Protein 7C4X (pdb70)

B-factor: mean 64.9, std 20.79, range [29.31, 142.64]

Foldseek 3Di:
DDDALCPPPFDPVLLVVLLVVQLPADDPCSQPLNVVCVVCPPVHHPRPQPQWDWDWDQDPQKTKIKIAGDPSSCVVSPDDGWIKIKIFRLVDDLPPVVLLVVVLVVLLVVVCVRCVVLVFALQFAEEEEFEFACVPQLFNLRVLLQVVLVVVCVVDPNDPTSYHYDYCHCVVVVPDAPQVVVQVVCVVSVGQEYEYEGEWADLDQSQALGMKMKIQAADDQLTHPLRGHHGDACVSHVHGYIYIYGYFKYQQLSNVLVVVLVVQCVVQVCVVPNDGPCVVCCVPNHSCSVHDSSSSSSVCCVPPDVCSRVDIGGDPVSNSSSNSSSVSVSSSVRVSCVPPRND/DPLDWPAPCAFPLNVVQVVCPVVVHRDRPQPKDWDWDDDVQKTWIWIAADVSNCVVGVHDGWIKIKIFRLVDDLPCPVLLVVVLVVLLVVVCVSCVVPPFAQPFAEEEEFEAACPPQLFNLRVVLQVVLVVVCVVDPDVCPSYHYDYCHPCVVVVDAPLVVVLVVCVVNVGQEYEYEGEWARQDQSQALGMKMKIQQADDALTHPLRGHDGDHCVSRVHGHIYIYGHFKYQQLSVVLVVLLVVQQVVQVVVPVGDCVVCCVPSHDCSPPDSRVSSVVCCVPPDPCSRVDIGGDPCSNSSSNSSSNSVSSSVVVSCCPPHHD

Nearest PDB structures (foldseek):
  7c4x-assembly1_A-2  TM=1.003E+00  e=5.968E-69  Paenisporosarcina sp.
  7c4x-assembly1_B-2  TM=9.790E-01  e=2.167E-57  Paenisporosarcina sp.
  1c8b-assembly1_A  TM=7.857E-01  e=1.512E-19  Priestia megaterium
  4m6h-assembly1_A  TM=4.642E-01  e=1.648E-01  Mycobacterium tuberculosis H37Rv
  7c4x-assembly1_B-2  TM=1.003E+00  e=2.771E-68  Paenisporosarcina sp.

Organism: NCBI:txid1932001

InterPro domains:
  IPR005080 Peptidase A25, germination protease [MF_00626] (1-350)
  IPR005080 Peptidase A25, germination protease [PF03418] (15-343)
  IPR005080 Peptidase A25, germination protease [PIRSF019549] (7-344)
  IPR005080 Peptidase A25, germination protease [TIGR01441] (9-341)
  IPR023430 Peptidase HybD-like domain superfamily [G3DSA:3.40.50.1450] (2-347)
  IPR023430 Peptidase HybD-like domain superfamily [SSF53163] (6-344)

Solvent-accessible surface area: 28033 Å² total; per-residue (Å²): 226,126,162,50,120,0,32,88,62,3,62,90,44,14,2,75,120,4,68,75,55,8,64,108,18,14,2,0,14,22,9,103,38,1,81,95,3,90,93,19,83,123,204,103,50,128,33,130,9,96,1,6,148,13,135,87,101,142,79,43,55,0,76,20,12,37,0,39,2,66,125,68,0,14,130,62,1,30,14,54,129,7,17,2,4,8,0,22,0,70,94,2,70,30,159,22,73,105,0,16,100,34,0,14,103,20,0,21,53,4,0,35,98,16,1,89,91,53,135,27,73,85,142,6,56,0,3,0,1,0,0,4,39,121,83,7,10,1,12,7,0,0,3,23,0,12,54,77,3,75,92,26,9,151,105,19,119,6,94,131,19,66,0,22,41,105,24,19,25,76,5,54,159,85,64,58,91,17,11,78,43,0,93,35,44,7,95,185,33,159,9,68,0,0,0,0,2,0,0,11,12,4,32,52,6,59,48,0,0,28,0,0,12,0,3,53,4,2,5,26,53,17,8,0,9,45,53,79,36,48,59,1,0,107,115,30,31,52,20,42,2,2,8,0,2,0,0,0,0,0,4,0,6,4,3,0,0,27,1,1,12,23,0,1,69,39,47,10,58,115,84,81,191,151,114,42,66,43,132,47,5,81,95,80,12,1,74,1,3,27,11,40,21,9,3,2,8,0,4,2,86,91,12,12,52,120,43,8,54,96,0,2,0,0,4,44,101,0,26,34,10,5,74,58,0,0,61,10,0,11,40,0,0,11,50,0,0,39,81,60,10,43,92,168,90,10,12,25,17,1,2,26,22,24,151,56,4,66,106,7,110,75,48,66,128,157,139,73,132,136,53,105,22,22,4,166,6,140,73,92,143,92,48,64,1,64,19,19,45,0,59,5,68,108,71,0,14,123,67,27,64,27,42,123,10,22,0,3,4,0,21,0,70,101,3,66,36,155,23,82,113,0,14,89,44,0,10,99,26,0,21,51,6,0,42,73,16,2,102,92,57,149,23,78,103,150,10,46,0,2,0,0,0,1,1,33,122,84,7,8,1,10,7,0,0,2,22,0,12,58,75,0,80,83,24,13,129,87,26,135,87,159,10,48,61,6,45,59,106,24,17,24,74,4,48,161,86,64,61,105,26,12,91,44,0,86,37,42,6,98,170,44,151,10,64,0,0,0,1,1,0,0,13,0,0,49,55,8,71,43,0,0,24,0,0,10,0,5,55,5,3,7,33,77,21,7,1,6,39,57,79,38,47,52,0,0,106,134,36,22,54,17,25,1,2,6,0,2,0,0,0,0,0,15,0,3,3,2,0,0,23,0,1,39,33,0,3,97,40,10,4,70,133,95,100,149,67,68,36,115,35,0,73,76,38,0,0,76,3,6,64,89,48,18,75,91,2,12,39,24,1,74,141,16,12,38,116,39,9,71,97,0,1,0,0,4,36,106,0,28,39,12,5,69,58,0,0,65,9,0,16,40,0,0,10,46,0,0,53,102,58,7,36,110

Secondary structure (DSSP, 8-state):
--SSTTTTTS-HHHHHHHHHHHHT-S-GGGSHHHHHHHHH-SS----S-TTEEEEEEEETTEEEEEEEE-HHHHHHHTS-SEEEEEEE-TT--TT-HHHHHHHHHHHHHHHHHTTGGG---TT--EEEEE-S-TTSGGGGHHHHHHHHHHHHHHTSS--SSSEEEE----GGGGT--HHHHHHHHHHHH--SEEEEEEEEEESSGGGTTSEEEEETT-B-TT-TTTT-PPPBSHHHHSS-EEEEEEEEEEEHHHHHHHHHHHHHHHHHHTTT-----HHHHHHHH-GGGSS-HHHHHHHHHHHS-GGGGGEEEEETTHHHHHHHHHHHHHHHHHHHHIIIII-/--S--S-GGGSHHHHHHHHHHHTT----SSSEEEEEEEETTEEEEEEEE-HHHHHHHT--SEEEEEEE-TT--TT-HHHHHHHHHHHHHHHHHHHHSS---TT--EEEEE-S-TTSGGGGHHHHHHHHHHHHHHHSSS--TTEEEE----GGGGT--HHHHHHHHHHHH--SEEEEEEEEEESSGGGTTSEEEEETT-B-TT-TTTT-PPPBSHHHHSS-EEEEEEEEEEEHHHHHHHHHHHHHHHHHHHH----HHHHHHHH-GGGGS-HHHHHHHHHHHS-GGGGGEEEEETTHHHHHHHHHHHHHHHHHHHHHHHT--

Sequence (664 aa):
HHHHHSSGLVPRGSHMMSKIKFMRSDLIDEAKEVVQHRTEKEKDTLHETPGIKMKEDRNGRVHITHIDVDESGAESIGKKKGTYITLTVPTLTVEDAQGFQELNQQLISSLKDIHQALMLTDQSKILVIGLGNRTITPDAIGPVAIDRFHEAIFSSPIEFGQVVYYAPGVTGQTGLETGEFVRAISERVKPDLIIVIDALAARNQDRLCKSLQITNTGIHPGSGVGNSRNEISFESLGVPVTAIGVPMVVDAPVLVVEAIETVFKVISSQIGEEPINVDAIKPIFGEWTAWSSEELHALLDEVLPPRHQQLFVTPKESDAWVIMHADLIQTGILNWLQDDVFGKFMRSDLIDEAKEVVQHRTEKEKDTLHETPGIKMKEDRNGRVHITHIDVDESGAESIGKKKGTYITLTVPTLTVEDAQGFQELNQQLISSLKDIHQALMLTDQSKILVIGLGNRTITPDAIGPVAIDRFHEAIFSSPIEFGQVVYYAPGVTGQTGLETGEFVRAISERVKPDLIIVIDALAARNQDRLCKSLQITNTGIHPGSGVGNSRNEISFESLGVPVTAIGVPMVVDAPVLVVEAIETVFKVISSQIGPINVDAIKPIFGEWTAWSSEELHALLDEVLPPRHQQLFVTPKESDAWVIMHADLIQTGILNWLQDDVFG

Radius of gyration: 27.11 Å; Cα contacts (8 Å, |Δi|>4): 1323; chains: 2; bounding box: 77×68×67 Å

Structure (mmCIF, N/CA/C/O backbone):
data_7C4X
#
_entry.id   7C4X
#
_cell.length_a   156.617
_cell.length_b   156.617
_cell.length_c   95.497
_cell.angle_alph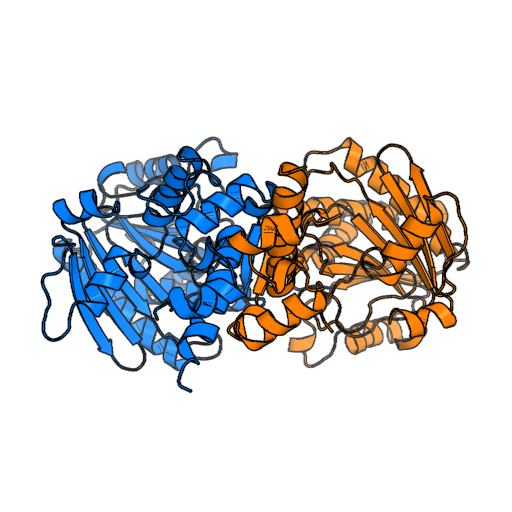a   90.000
_cell.angle_beta   90.000
_cell.angle_gamma   120.000
#
_symmetry.space_group_name_H-M   'P 32 2 1'
#
loop_
_entity.id
_entity.type
_entity.pdbx_description
1 polymer 'germination protease'
2 water water
#
loop_
_atom_site.group_PDB
_atom_site.id
_atom_site.type_symbol
_atom_site.label_atom_id
_atom_site.label_alt_id
_atom_site.label_comp_id
_atom_site.label_asym_id
_atom_site.label_entity_id
_atom_site.label_seq_id
_atom_site.pdbx_PDB_ins_code
_atom_site.Cartn_x
_atom_site.Cartn_y
_atom_site.Cartn_z
_atom_site.occupancy
_atom_site.B_iso_or_equiv
_atom_site.auth_seq_id
_atom_site.auth_comp_id
_atom_site.auth_asym_id
_atom_site.auth_atom_id
_atom_site.pdbx_PDB_model_num
ATOM 1 N N . HIS A 1 2 ? -12.81400 96.45500 -1.18800 1.000 76.11000 -15 HIS A N 1
ATOM 2 C CA . HIS A 1 2 ? -12.35000 97.67300 -1.86900 1.000 75.07000 -15 HIS A CA 1
ATOM 3 C C . HIS A 1 2 ? -11.11900 97.37100 -2.74200 1.000 70.10000 -15 HIS A C 1
ATOM 4 O O . HIS A 1 2 ? -11.25000 96.93300 -3.89500 1.000 69.81000 -15 HIS A O 1
ATOM 11 N N . HIS A 1 3 ? -9.92700 97.61500 -2.19100 1.000 60.94000 -14 HIS A N 1
ATOM 12 C CA . HIS A 1 3 ? -8.69800 97.11200 -2.78000 1.000 51.53000 -14 HIS A CA 1
ATOM 13 C C . HIS A 1 3 ? -8.68500 95.59000 -2.76700 1.000 56.08000 -14 HIS A C 1
ATOM 14 O O . HIS A 1 3 ? -9.44400 94.93400 -2.04600 1.000 59.24000 -14 HIS A O 1
ATOM 21 N N . HIS A 1 4 ? -7.80600 95.02600 -3.58900 1.000 48.31000 -13 HIS A N 1
ATOM 22 C CA . HIS A 1 4 ? -7.74700 93.58500 -3.75400 1.000 43.92000 -13 HIS A CA 1
ATOM 23 C C . HIS A 1 4 ? -6.70700 92.93000 -2.86500 1.000 44.15000 -13 HIS A C 1
ATOM 24 O O . HIS A 1 4 ? -6.83700 91.74500 -2.53700 1.000 43.32000 -13 HIS A O 1
ATOM 31 N N . HIS A 1 5 ? -5.67100 93.66800 -2.49300 1.000 44.18000 -12 HIS A N 1
ATOM 32 C CA . HIS A 1 5 ? -4.56200 93.13900 -1.72700 1.000 46.21000 -12 HIS A CA 1
ATOM 33 C C . HIS A 1 5 ? -4.40600 93.96700 -0.46400 1.000 43.42000 -12 HIS A C 1
ATOM 34 O O . HIS A 1 5 ? -4.45000 95.19800 -0.51900 1.000 44.92000 -12 HIS A O 1
ATOM 41 N N . HIS A 1 6 ? -4.21300 93.28900 0.67300 1.000 42.46000 -11 HIS A N 1
ATOM 42 C CA . HIS A 1 6 ? -4.22300 94.00100 1.95600 1.000 38.63000 -11 HIS A CA 1
ATOM 43 C C . HIS A 1 6 ? -3.02700 94.92900 2.10800 1.000 41.62000 -11 HIS A C 1
ATOM 44 O O . HIS A 1 6 ? -3.13300 95.96900 2.77000 1.000 45.02000 -11 HIS A O 1
ATOM 51 N N . SER A 1 7 ? -1.89200 94.58700 1.49500 1.000 41.93000 -10 SER A N 1
ATOM 52 C CA . SER A 1 7 ? -0.69500 95.40100 1.62400 1.000 37.88000 -10 SER A CA 1
ATOM 53 C C . SER A 1 7 ? -0.75400 96.66400 0.79500 1.000 44.66000 -10 SER A C 1
ATOM 54 O O . SER A 1 7 ? 0.14700 97.50700 0.95600 1.000 43.19000 -10 SER A O 1
ATOM 57 N N . SER A 1 8 ? -1.74200 96.79300 -0.11500 1.000 42.61000 -9 SER A N 1
ATOM 58 C CA . SER A 1 8 ? -1.80400 97.98800 -0.95700 1.000 43.87000 -9 SER A CA 1
ATOM 59 C C . SER A 1 8 ? -1.90200 99.23900 -0.09700 1.000 43.85000 -9 SER A C 1
ATOM 60 O O . SER A 1 8 ? -2.65700 99.28900 0.87500 1.000 50.22000 -9 SER A O 1
ATOM 63 N N . GLY A 1 9 ? -1.11600 100.24300 -0.46100 1.000 42.02000 -8 GLY A N 1
ATOM 64 C CA . GLY A 1 9 ? -0.94100 101.43900 0.31800 1.000 42.68000 -8 GLY A CA 1
ATOM 65 C C . GLY A 1 9 ? 0.33200 101.45000 1.13800 1.000 51.43000 -8 GLY A C 1
ATOM 66 O O . GLY A 1 9 ? 0.85400 102.53400 1.45400 1.000 50.62000 -8 GLY A O 1
ATOM 67 N N . LEU A 1 10 ? 0.86000 100.27200 1.47000 1.000 45.74000 -7 LEU A N 1
ATOM 68 C CA . LEU A 1 10 ? 2.07500 100.18100 2.26700 1.000 48.78000 -7 LEU A CA 1
ATOM 69 C C . LEU A 1 10 ? 3.21600 99.53300 1.49000 1.000 51.25000 -7 LEU A C 1
ATOM 70 O O . LEU A 1 10 ? 4.29000 100.13200 1.38900 1.000 53.74000 -7 LEU A O 1
ATOM 75 N N . VAL A 1 11 ? 3.01500 98.32900 0.97200 1.000 47.50000 -6 VAL A N 1
ATOM 76 C CA . VAL A 1 11 ? 4.00500 97.68000 0.10100 1.000 47.21000 -6 VAL A CA 1
ATOM 77 C C . VAL A 1 11 ? 3.79800 98.18400 -1.32700 1.000 42.41000 -6 VAL A C 1
ATOM 78 O O . VAL A 1 11 ? 2.65600 98.17900 -1.81300 1.000 40.17000 -6 VAL A O 1
ATOM 82 N N . PRO A 1 12 ? 4.85100 98.63800 -2.01800 1.000 43.84000 -5 PRO A N 1
ATOM 83 C CA . PRO A 1 12 ? 4.70700 98.98900 -3.44800 1.000 46.97000 -5 PRO A CA 1
ATOM 84 C C . PRO A 1 12 ? 4.14200 97.83400 -4.26400 1.000 42.07000 -5 PRO A C 1
ATOM 85 O O . PRO A 1 12 ? 4.52000 96.67000 -4.07400 1.000 41.51000 -5 PRO A O 1
ATOM 89 N N . ARG A 1 13 ? 3.20700 98.15700 -5.16400 1.000 39.67000 -4 ARG A N 1
ATOM 90 C CA . ARG A 1 13 ? 2.65700 97.12700 -6.05100 1.000 40.02000 -4 ARG A CA 1
ATOM 91 C C . ARG A 1 13 ? 3.75800 96.42000 -6.84200 1.000 38.21000 -4 ARG A C 1
ATOM 92 O O . ARG A 1 13 ? 3.68900 95.20100 -7.05400 1.000 36.47000 -4 ARG A O 1
ATOM 100 N N . GLY A 1 14 ? 4.80600 97.15300 -7.23500 1.000 31.00000 -3 GLY A N 1
ATOM 101 C CA . GLY A 1 14 ? 5.88800 96.52800 -7.97600 1.000 34.64000 -3 GLY A CA 1
ATOM 102 C C . GLY A 1 14 ? 6.61900 95.47100 -7.17100 1.000 40.08000 -3 GLY A C 1
ATOM 103 O O . GLY A 1 14 ? 6.87300 94.35400 -7.65400 1.000 38.38000 -3 GLY A O 1
ATOM 104 N N . SER A 1 15 ? 6.95800 95.80600 -5.92200 1.000 41.83000 -2 SER A N 1
ATOM 105 C CA . SER A 1 15 ? 7.66100 94.86800 -5.05600 1.000 36.14000 -2 SER A CA 1
ATOM 106 C C . SER A 1 15 ? 6.81200 93.64100 -4.76200 1.000 35.41000 -2 SER A C 1
ATOM 107 O O . SER A 1 15 ? 7.33100 92.52000 -4.69500 1.000 36.98000 -2 SER A O 1
ATOM 110 N N . HIS A 1 16 ? 5.50700 93.82300 -4.59700 1.000 32.30000 -1 HIS A N 1
ATOM 111 C CA . HIS A 1 16 ? 4.64800 92.66500 -4.39300 1.000 32.90000 -1 HIS A CA 1
ATOM 112 C C . HIS A 1 16 ? 4.71100 91.73800 -5.61100 1.000 38.94000 -1 HIS A C 1
ATOM 113 O O . HIS A 1 16 ? 4.92600 90.52500 -5.47200 1.000 38.43000 -1 HIS A O 1
ATOM 120 N N . MET A 1 17 ? 4.58900 92.30300 -6.82600 1.000 40.23000 0 MET A N 1
ATOM 121 C CA . MET A 1 17 ? 4.69500 91.49500 -8.05200 1.000 37.18000 0 MET A CA 1
ATOM 122 C C . MET A 1 17 ? 6.06800 90.82400 -8.16300 1.000 39.65000 0 MET A C 1
ATOM 123 O O . MET A 1 17 ? 6.15800 89.63000 -8.49800 1.000 35.41000 0 MET A O 1
ATOM 128 N N . MET A 1 18 ? 7.15600 91.55600 -7.85700 1.000 36.69000 1 MET A N 1
ATOM 129 C CA . MET A 1 18 ? 8.46900 90.90400 -7.83200 1.000 34.62000 1 MET A CA 1
ATOM 130 C C . MET A 1 18 ? 8.47800 89.68600 -6.91700 1.000 40.80000 1 MET A C 1
ATOM 131 O O . MET A 1 18 ? 9.07000 88.65600 -7.26300 1.000 41.43000 1 MET A O 1
ATOM 136 N N . SER A 1 19 ? 7.82500 89.77900 -5.74000 1.000 39.37000 2 SER A N 1
ATOM 137 C CA . SER A 1 19 ? 7.86600 88.67800 -4.77900 1.000 38.10000 2 SER A CA 1
ATOM 138 C C . SER A 1 19 ? 6.95800 87.54300 -5.22200 1.000 42.23000 2 SER A C 1
ATOM 139 O O . SER A 1 19 ? 7.29400 86.37000 -5.01600 1.000 44.39000 2 SER A O 1
ATOM 142 N N . LYS A 1 20 ? 5.79300 87.86800 -5.80400 1.000 37.85000 3 LYS A N 1
ATOM 143 C CA . LYS A 1 20 ? 4.96700 86.82200 -6.40900 1.000 44.11000 3 LYS A CA 1
ATOM 144 C C . LYS A 1 20 ? 5.78500 85.98800 -7.39200 1.000 48.38000 3 LYS A C 1
ATOM 145 O O . LYS A 1 20 ? 5.67800 84.75700 -7.40600 1.000 49.29000 3 LYS A O 1
ATOM 151 N N . ILE A 1 21 ? 6.63100 86.64200 -8.20400 1.000 42.37000 4 ILE A N 1
ATOM 152 C CA . ILE A 1 21 ? 7.43400 85.90400 -9.17500 1.000 48.98000 4 ILE A CA 1
ATOM 153 C C . ILE A 1 21 ? 8.48900 85.05700 -8.46600 1.000 47.54000 4 ILE A C 1
ATOM 154 O O . ILE A 1 21 ? 8.62600 83.86100 -8.74800 1.000 53.47000 4 ILE A O 1
ATOM 159 N N . LYS A 1 22 ? 9.24900 85.65300 -7.54100 1.000 46.96000 5 LYS A N 1
ATOM 160 C CA . LYS A 1 22 ? 10.23400 84.87700 -6.78000 1.000 50.91000 5 LYS A CA 1
ATOM 161 C C . LYS A 1 22 ? 9.62900 83.60300 -6.18700 1.000 50.31000 5 LYS A C 1
ATOM 162 O O . LYS A 1 22 ? 10.26800 82.54500 -6.18800 1.000 53.90000 5 LYS A O 1
ATOM 168 N N . PHE A 1 23 ? 8.38000 83.66300 -5.73400 1.000 47.95000 6 PHE A N 1
ATOM 169 C CA . PHE A 1 23 ? 7.79900 82.50600 -5.06300 1.000 50.70000 6 PHE A CA 1
ATOM 170 C C . PHE A 1 23 ? 7.28100 81.46500 -6.04200 1.000 50.09000 6 PHE A C 1
ATOM 171 O O . PHE A 1 23 ? 7.29500 80.27400 -5.72400 1.000 55.05000 6 PHE A O 1
ATOM 179 N N . MET A 1 24 ? 6.82300 81.87700 -7.22600 1.000 61.15000 7 MET A N 1
ATOM 180 C CA . MET A 1 24 ? 6.47700 80.90900 -8.27100 1.000 58.88000 7 MET A CA 1
ATOM 181 C C . MET A 1 24 ? 7.69500 80.15000 -8.77300 1.000 58.64000 7 MET A C 1
ATOM 182 O O . MET A 1 24 ? 7.57200 79.00700 -9.21800 1.000 63.96000 7 MET A O 1
ATOM 187 N N . ARG A 1 25 ? 8.87200 80.76000 -8.69600 1.000 55.01000 8 ARG A N 1
ATOM 188 C CA . ARG A 1 25 ? 10.12200 80.15900 -9.12600 1.000 58.19000 8 ARG A CA 1
ATOM 189 C C . ARG A 1 25 ? 10.95800 79.61000 -7.96200 1.000 66.19000 8 ARG A C 1
ATOM 190 O O . ARG A 1 25 ? 12.19500 79.54400 -8.05200 1.000 68.85000 8 ARG A O 1
ATOM 198 N N . SER A 1 26 ? 10.30400 79.21100 -6.86900 1.000 62.66000 9 SER A N 1
ATOM 199 C CA . SER A 1 26 ? 10.97100 78.50800 -5.78600 1.000 58.83000 9 SER A CA 1
ATOM 200 C C . SER A 1 26 ? 11.19100 77.05300 -6.19000 1.000 59.12000 9 SER A C 1
ATOM 201 O O . SER A 1 26 ? 10.38200 76.45900 -6.90500 1.000 63.80000 9 SER A O 1
ATOM 204 N N . ASP A 1 27 ? 12.30200 76.48700 -5.71100 1.000 56.63000 10 ASP A N 1
ATOM 205 C CA . ASP A 1 27 ? 12.85200 75.25800 -6.28100 1.000 52.16000 10 ASP A CA 1
ATOM 206 C C . ASP A 1 27 ? 11.95700 74.03400 -6.07500 1.000 52.82000 10 ASP A C 1
ATOM 207 O O . ASP A 1 27 ? 11.93200 73.14200 -6.93000 1.000 57.45000 10 ASP A O 1
ATOM 212 N N . LEU A 1 28 ? 11.23800 73.94100 -4.96500 1.000 49.69000 11 LEU A N 1
ATOM 213 C CA . LEU A 1 28 ? 10.44500 72.74900 -4.67600 1.000 54.76000 11 LEU A CA 1
ATOM 214 C C . LEU A 1 28 ? 9.03400 72.93900 -5.22700 1.000 61.24000 11 LEU A C 1
ATOM 215 O O . LEU A 1 28 ? 8.26900 73.77100 -4.72100 1.000 64.10000 11 LEU A O 1
ATOM 220 N N . ILE A 1 29 ? 8.68100 72.16000 -6.25400 1.000 59.35000 12 ILE A N 1
ATOM 221 C CA . ILE A 1 29 ? 7.37000 72.32100 -6.87300 1.000 59.76000 12 ILE A CA 1
ATOM 222 C C . ILE A 1 29 ? 6.26800 72.07700 -5.86000 1.000 62.18000 12 ILE A C 1
ATOM 223 O O . ILE A 1 29 ? 5.20300 72.69900 -5.93400 1.000 66.57000 12 ILE A O 1
ATOM 228 N N . ASP A 1 30 ? 6.50200 71.19000 -4.89000 1.000 58.62000 13 ASP A N 1
ATOM 229 C CA . ASP A 1 30 ? 5.51900 70.92800 -3.84200 1.000 63.58000 13 ASP A CA 1
ATOM 230 C C . ASP A 1 30 ? 5.40100 72.06800 -2.85000 1.000 65.08000 13 ASP A C 1
ATOM 231 O O . ASP A 1 30 ? 4.64400 71.94400 -1.88200 1.000 60.38000 13 ASP A O 1
ATOM 236 N N . GLU A 1 31 ? 6.13900 73.15800 -3.05600 1.000 66.41000 14 GLU A N 1
ATOM 237 C CA . GLU A 1 31 ? 5.98800 74.36300 -2.26100 1.000 65.95000 14 GLU A CA 1
ATOM 238 C C . GLU A 1 31 ? 5.28100 75.47000 -3.02600 1.000 66.90000 14 GLU A C 1
ATOM 239 O O . GLU A 1 31 ? 4.99400 76.51900 -2.44000 1.000 74.79000 14 GLU A O 1
ATOM 245 N N . ALA A 1 32 ? 4.99700 75.27300 -4.31200 1.000 67.32000 15 ALA A N 1
ATOM 246 C CA . ALA A 1 32 ? 4.08500 76.16800 -5.01600 1.000 72.98000 15 ALA A CA 1
ATOM 247 C C . ALA A 1 32 ? 2.74200 76.20000 -4.29100 1.000 73.97000 15 ALA A C 1
ATOM 248 O O . ALA A 1 32 ? 2.28100 75.18400 -3.76400 1.000 70.88000 15 ALA A O 1
ATOM 250 N N . LYS A 1 33 ? 2.12600 77.38500 -4.23400 1.000 75.34000 16 LYS A N 1
ATOM 251 C CA . LYS A 1 33 ? 0.86000 77.51500 -3.51700 1.000 73.16000 16 LYS A CA 1
ATOM 252 C C . LYS A 1 33 ? -0.23400 76.68300 -4.18000 1.000 82.71000 16 LYS A C 1
ATOM 253 O O . LYS A 1 33 ? -1.06800 76.08200 -3.49000 1.000 83.56000 16 LYS A O 1
ATOM 259 N N . GLU A 1 34 ? -0.22900 76.61400 -5.52200 1.000 83.38000 17 GLU A N 1
ATOM 260 C CA . GLU A 1 34 ? -1.26700 75.88600 -6.25400 1.000 86.01000 17 GLU A CA 1
ATOM 261 C C . GLU A 1 34 ? -1.20100 74.38900 -5.98600 1.000 87.33000 17 GLU A C 1
ATOM 262 O O . GLU A 1 34 ? -2.23700 73.71100 -5.98900 1.000 90.22000 17 GLU A O 1
ATOM 268 N N . VAL A 1 35 ? 0.00500 73.86300 -5.76700 1.000 85.50000 18 VAL A N 1
ATOM 269 C CA . VAL A 1 35 ? 0.20300 72.43700 -5.52100 1.000 84.93000 18 VAL A CA 1
ATOM 270 C C . VAL A 1 35 ? -0.24200 72.04000 -4.11300 1.000 86.13000 18 VAL A C 1
ATOM 271 O O . VAL A 1 35 ? -0.75200 70.93200 -3.91000 1.000 88.56000 18 VAL A O 1
ATOM 275 N N . VAL A 1 36 ? -0.05600 72.92400 -3.12700 1.000 84.54000 19 VAL A N 1
ATOM 276 C CA . VAL A 1 36 ? -0.51500 72.66000 -1.76500 1.000 87.82000 19 VAL A CA 1
ATOM 277 C C . VAL A 1 36 ? -2.03800 72.71900 -1.69000 1.000 94.29000 19 VAL A C 1
ATOM 278 O O . VAL A 1 36 ? -2.66100 71.99100 -0.90200 1.000 91.57000 19 VAL A O 1
ATOM 282 N N . GLN A 1 37 ? -2.65900 73.57600 -2.51000 1.000 94.92000 20 GLN A N 1
ATOM 283 C CA . GLN A 1 37 ? -4.11600 73.63200 -2.58000 1.000 99.53000 20 GLN A CA 1
ATOM 284 C C . GLN A 1 37 ? -4.68400 72.41500 -3.30400 1.000 101.43000 20 GLN A C 1
ATOM 285 O O . GLN A 1 37 ? -5.71100 71.86300 -2.89500 1.000 102.78000 20 GLN A O 1
ATOM 291 N N . HIS A 1 38 ? -4.02200 71.98200 -4.38000 1.000 100.66000 21 HIS A N 1
ATOM 292 C CA . HIS A 1 38 ? -4.45200 70.80900 -5.13200 1.000 103.60000 21 HIS A CA 1
ATOM 293 C C . HIS A 1 38 ? -4.37200 69.52600 -4.31200 1.000 104.57000 21 HIS A C 1
ATOM 294 O O . HIS A 1 38 ? -5.07800 68.55800 -4.62300 1.000 105.99000 21 HIS A O 1
ATOM 301 N N . ARG A 1 39 ? -3.52200 69.49200 -3.28300 1.000 103.35000 22 ARG A N 1
ATOM 302 C CA . ARG A 1 39 ? -3.44600 68.32200 -2.41500 1.000 106.32000 22 ARG A CA 1
ATOM 303 C C . ARG A 1 39 ? -4.59500 68.31500 -1.41000 1.000 109.88000 22 ARG A C 1
ATOM 304 O O . ARG A 1 39 ? -5.30000 67.30900 -1.27000 1.000 111.31000 22 ARG A O 1
ATOM 312 N N . THR A 1 40 ? -4.79800 69.43900 -0.70800 1.000 108.17000 23 THR A N 1
ATOM 313 C CA . THR A 1 40 ? -5.94600 69.58400 0.18600 1.000 108.98000 23 THR A CA 1
ATOM 314 C C . THR A 1 40 ? -7.25500 69.30700 -0.54600 1.000 114.78000 23 THR A C 1
ATOM 315 O O . THR A 1 40 ? -8.15600 68.65600 -0.00200 1.000 116.23000 23 THR A O 1
ATOM 319 N N . GLU A 1 41 ? -7.36500 69.79600 -1.79100 1.000 113.93000 24 GLU A N 1
ATOM 320 C CA . GLU A 1 41 ? -8.61100 69.71300 -2.54800 1.000 117.18000 24 GLU A CA 1
ATOM 321 C C . GLU A 1 41 ? -9.11500 68.28000 -2.66500 1.000 122.64000 24 GLU A C 1
ATOM 322 O O . GLU A 1 41 ? -10.32900 68.05900 -2.69100 1.000 129.02000 24 GLU A O 1
ATOM 328 N N . LYS A 1 42 ? -8.22000 67.29200 -2.71500 1.000 118.81000 25 LYS A N 1
ATOM 329 C CA . LYS A 1 42 ? -8.65200 65.89500 -2.80000 1.000 123.22000 25 LYS A CA 1
ATOM 330 C C . LYS A 1 42 ? -9.28800 65.46100 -1.47500 1.000 128.98000 25 LYS A C 1
ATOM 331 O O . LYS A 1 42 ? -8.67700 64.79500 -0.63500 1.000 126.19000 25 LYS A O 1
ATOM 337 N N . GLU A 1 43 ? -10.54700 65.86000 -1.29400 1.000 132.36000 26 GLU A N 1
ATOM 338 C CA . GLU A 1 43 ? -11.43900 65.30000 -0.27800 1.000 130.14000 26 GLU A CA 1
ATOM 339 C C . GLU A 1 43 ? -12.48000 64.43700 -0.98800 1.000 133.52000 26 GLU A C 1
ATOM 340 O O . GLU A 1 43 ? -13.64600 64.82200 -1.13800 1.000 132.51000 26 GLU A O 1
ATOM 346 N N . LYS A 1 44 ? -12.04100 63.25000 -1.42400 1.000 136.07000 27 LYS A N 1
ATOM 347 C CA . LYS A 1 44 ? -12.75500 62.43800 -2.41700 1.000 136.07000 27 LYS A CA 1
ATOM 348 C C . LYS A 1 44 ? -12.90500 63.21200 -3.73100 1.000 138.90000 27 LYS A C 1
ATOM 349 O O . LYS A 1 44 ? -13.94600 63.15400 -4.39100 1.000 139.56000 27 LYS A O 1
ATOM 355 N N . ASP A 1 45 ? -11.84000 63.94400 -4.10300 1.000 135.24000 28 ASP A N 1
ATOM 356 C CA . ASP A 1 45 ? -11.75900 64.79800 -5.29200 1.000 135.82000 28 ASP A CA 1
ATOM 357 C C . ASP A 1 45 ? -12.67700 66.01600 -5.17300 1.000 137.47000 28 ASP A C 1
ATOM 358 O O . ASP A 1 45 ? -13.88300 65.87300 -4.93800 1.000 136.88000 28 ASP A O 1
ATOM 363 N N . THR A 1 46 ? -12.10600 67.21800 -5.31900 1.000 137.43000 29 THR A N 1
ATOM 364 C CA . THR A 1 46 ? -12.85400 68.47600 -5.36600 1.000 135.60000 29 THR A CA 1
ATOM 365 C C . THR A 1 46 ? -12.30300 69.33100 -6.50000 1.000 130.88000 29 THR A C 1
ATOM 366 O O . THR A 1 46 ? -11.08600 69.51000 -6.60300 1.000 128.69000 29 THR A O 1
ATOM 370 N N . LEU A 1 47 ? -13.21100 69.86200 -7.32900 1.000 130.72000 30 LEU A N 1
ATOM 371 C CA . LEU A 1 47 ? -12.97900 70.71000 -8.50600 1.000 129.75000 30 LEU A CA 1
ATOM 372 C C . LEU A 1 47 ? -11.54900 70.76700 -9.06900 1.000 129.19000 30 LEU A C 1
ATOM 373 O O . LEU A 1 47 ? -11.35400 70.47400 -10.25600 1.000 128.50000 30 LEU A O 1
ATOM 378 N N . HIS A 1 48 ? -10.55400 71.13800 -8.24600 1.000 126.77000 31 HIS A N 1
ATOM 379 C CA . HIS A 1 48 ? -9.18800 71.45600 -8.67900 1.000 122.44000 31 HIS A CA 1
ATOM 380 C C . HIS A 1 48 ? -9.16000 72.70100 -9.55900 1.000 121.71000 31 HIS A C 1
ATOM 381 O O . HIS A 1 48 ? -9.31300 72.59600 -10.78200 1.000 123.86000 31 HIS A O 1
ATOM 388 N N . GLU A 1 49 ? -8.95200 73.88200 -8.96200 1.000 119.75000 32 GLU A N 1
ATOM 389 C CA . GLU A 1 49 ? -8.90300 75.09600 -9.77300 1.000 122.13000 32 GLU A CA 1
ATOM 390 C C . GLU A 1 49 ? -7.63000 75.17900 -10.61600 1.000 120.77000 32 GLU A C 1
ATOM 391 O O . GLU A 1 49 ? -7.62100 75.89400 -11.62500 1.000 122.28000 32 GLU A O 1
ATOM 397 N N . THR A 1 50 ? -6.55900 74.46000 -10.24000 1.000 119.06000 33 THR A N 1
ATOM 398 C CA . THR A 1 50 ? -5.42900 74.27300 -11.14900 1.000 114.28000 33 THR A CA 1
ATOM 399 C C . THR A 1 50 ? -5.62600 72.95100 -11.88400 1.000 110.79000 33 THR A C 1
ATOM 400 O O . THR A 1 50 ? -5.40600 71.87700 -11.30800 1.000 108.19000 33 THR A O 1
ATOM 404 N N . PRO A 1 51 ? -6.03700 72.98800 -13.15200 1.000 108.98000 34 PRO A N 1
ATOM 405 C CA . PRO A 1 51 ? -6.44200 71.75100 -13.82900 1.000 108.20000 34 PRO A CA 1
ATOM 406 C C . PRO A 1 51 ? -5.26900 71.02200 -14.46100 1.000 102.18000 34 PRO A C 1
ATOM 407 O O . PRO A 1 51 ? -5.34600 69.81800 -14.73000 1.000 98.79000 34 PRO A O 1
ATOM 411 N N . GLY A 1 52 ? -4.17900 71.75100 -14.70700 1.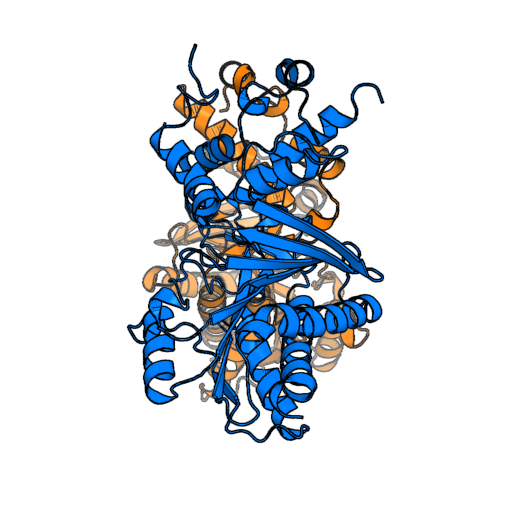000 98.91000 35 GLY A N 1
ATOM 412 C CA . GLY A 1 52 ? -3.03300 71.20000 -15.40000 1.000 95.55000 35 GLY A CA 1
ATOM 413 C C . GLY A 1 52 ? -2.04800 70.49500 -14.49400 1.000 88.67000 35 GLY A C 1
ATOM 414 O O . GLY A 1 52 ? -0.84300 70.47400 -14.76000 1.000 85.94000 35 GLY A O 1
ATOM 415 N N . ILE A 1 53 ? -2.56200 69.89800 -13.42500 1.000 91.34000 36 ILE A N 1
ATOM 416 C CA . ILE A 1 53 ? -1.75000 69.28600 -12.38500 1.000 87.36000 36 ILE A CA 1
ATOM 417 C C . ILE A 1 53 ? -2.37800 67.93700 -12.06700 1.000 88.74000 36 ILE A C 1
ATOM 418 O O . ILE A 1 53 ? -3.47700 67.87700 -11.50000 1.000 91.67000 36 ILE A O 1
ATOM 423 N N . LYS A 1 54 ? -1.70700 66.86000 -12.45100 1.000 84.45000 37 LYS A N 1
ATOM 424 C CA . LYS A 1 54 ? -2.04800 65.52800 -11.97700 1.000 85.51000 37 LYS A CA 1
ATOM 425 C C . LYS A 1 54 ? -1.07200 65.17100 -10.86700 1.000 82.02000 37 LYS A C 1
ATOM 426 O O . LYS A 1 54 ? 0.14400 65.28600 -11.04500 1.000 81.68000 37 LYS A O 1
ATOM 432 N N . MET A 1 55 ? -1.60100 64.76000 -9.72200 1.000 81.48000 38 MET A N 1
ATOM 433 C CA . MET A 1 55 ? -0.78700 64.49400 -8.54600 1.000 78.43000 38 MET A CA 1
ATOM 434 C C . MET A 1 55 ? -1.04400 63.07700 -8.05700 1.000 79.30000 38 MET A C 1
ATOM 435 O O . MET A 1 55 ? -2.11200 62.79000 -7.51000 1.000 84.32000 38 MET A O 1
ATOM 440 N N . LYS A 1 56 ? -0.06500 62.20000 -8.24800 1.000 77.42000 39 LYS A N 1
ATOM 441 C CA . LYS A 1 56 ? -0.03000 60.90000 -7.59500 1.000 76.96000 39 LYS A CA 1
ATOM 442 C C . LYS A 1 56 ? 0.63100 61.03000 -6.22100 1.000 79.51000 39 LYS A C 1
ATOM 443 O O . LYS A 1 56 ? 1.45300 61.92100 -5.98900 1.000 76.83000 39 LYS A O 1
ATOM 449 N N . GLU A 1 57 ? 0.25200 60.14300 -5.30300 1.000 80.70000 40 GLU A N 1
ATOM 450 C CA . GLU A 1 57 ? 0.78700 60.14100 -3.93900 1.000 82.96000 40 GLU A CA 1
ATOM 451 C C . GLU A 1 57 ? 0.88200 58.70400 -3.45200 1.000 86.57000 40 GLU A C 1
ATOM 452 O O . GLU A 1 57 ? -0.14700 58.07100 -3.18900 1.000 89.65000 40 GLU A O 1
ATOM 458 N N . ASP A 1 58 ? 2.09900 58.19800 -3.30300 1.000 82.26000 41 ASP A N 1
ATOM 459 C CA . ASP A 1 58 ? 2.29600 56.87100 -2.74600 1.000 81.59000 41 ASP A CA 1
ATOM 460 C C . ASP A 1 58 ? 3.10600 56.97600 -1.45400 1.000 80.95000 41 ASP A C 1
ATOM 461 O O . ASP A 1 58 ? 3.34400 58.06600 -0.92300 1.000 79.71000 41 ASP A O 1
ATOM 466 N N . ARG A 1 59 ? 3.50200 55.81900 -0.93500 1.000 83.31000 42 ARG A N 1
ATOM 467 C CA . ARG A 1 59 ? 4.29200 55.73200 0.28500 1.000 81.31000 42 ARG A CA 1
ATOM 468 C C . ARG A 1 59 ? 4.81100 54.30900 0.42500 1.000 82.73000 42 ARG A C 1
ATOM 469 O O . ARG A 1 59 ? 4.05400 53.34200 0.29500 1.000 87.38000 42 ARG A O 1
ATOM 477 N N . ASN A 1 60 ? 6.10500 54.16900 0.67100 1.000 79.69000 43 ASN A N 1
ATOM 478 C CA . ASN A 1 60 ? 6.77900 52.88500 0.54200 1.000 76.90000 43 ASN A CA 1
ATOM 479 C C . ASN A 1 60 ? 7.81100 52.83600 1.66100 1.000 79.56000 43 ASN A C 1
ATOM 480 O O . ASN A 1 60 ? 8.90600 53.39100 1.53700 1.000 81.77000 43 ASN A O 1
ATOM 485 N N . GLY A 1 61 ? 7.44800 52.19100 2.75600 1.000 76.56000 44 GLY A N 1
ATOM 486 C CA . GLY A 1 61 ? 8.25700 52.30200 3.94800 1.000 71.22000 44 GLY A CA 1
ATOM 487 C C . GLY A 1 61 ? 8.13000 53.70300 4.50800 1.000 77.35000 44 GLY A C 1
ATOM 488 O O . GLY A 1 61 ? 7.03000 54.25700 4.62600 1.000 79.64000 44 GLY A O 1
ATOM 489 N N . ARG A 1 62 ? 9.26500 54.29700 4.84800 1.000 75.09000 45 ARG A N 1
ATOM 490 C CA . ARG A 1 62 ? 9.27700 55.63500 5.41100 1.000 72.41000 45 ARG A CA 1
ATOM 491 C C . ARG A 1 62 ? 9.31800 56.72000 4.35100 1.000 70.56000 45 ARG A C 1
ATOM 492 O O . ARG A 1 62 ? 9.22400 57.90300 4.69100 1.000 73.08000 45 ARG A O 1
ATOM 500 N N . VAL A 1 63 ? 9.44500 56.34400 3.08700 1.000 73.09000 46 VAL A N 1
ATOM 501 C CA . VAL A 1 63 ? 9.56300 57.29200 1.99100 1.000 66.90000 46 VAL A CA 1
ATOM 502 C C . VAL A 1 63 ? 8.16800 57.65300 1.51300 1.000 71.28000 46 VAL A C 1
ATOM 503 O O . VAL A 1 63 ? 7.41300 56.77900 1.08100 1.000 76.10000 46 VAL A O 1
ATOM 507 N N . HIS A 1 64 ? 7.82200 58.93500 1.59700 1.000 71.42000 47 HIS A N 1
ATOM 508 C CA . HIS A 1 64 ? 6.60700 59.45900 0.98900 1.000 68.76000 47 HIS A CA 1
ATOM 509 C C . HIS A 1 64 ? 6.94300 59.96400 -0.40700 1.000 66.64000 47 HIS A C 1
ATOM 510 O O . HIS A 1 64 ? 7.83900 60.79500 -0.56500 1.000 68.27000 47 HIS A O 1
ATOM 517 N N . ILE A 1 65 ? 6.21900 59.47700 -1.41200 1.000 67.22000 48 ILE A N 1
ATOM 518 C CA . ILE A 1 65 ? 6.47400 59.82300 -2.80500 1.000 62.37000 48 ILE A CA 1
ATOM 519 C C . ILE A 1 65 ? 5.36400 60.73200 -3.30500 1.000 61.30000 48 ILE A C 1
ATOM 520 O O . ILE A 1 65 ? 4.18400 60.45500 -3.08100 1.000 69.07000 48 ILE A O 1
ATOM 525 N N . THR A 1 66 ? 5.73600 61.80800 -3.99200 1.000 60.43000 49 THR A N 1
ATOM 526 C CA . THR A 1 66 ? 4.78700 62.65300 -4.70600 1.000 60.98000 49 THR A CA 1
ATOM 527 C C . THR A 1 66 ? 5.19000 62.73700 -6.16700 1.000 65.31000 49 THR A C 1
ATOM 528 O O . THR A 1 66 ? 6.25900 63.26300 -6.49600 1.000 65.64000 49 THR A O 1
ATOM 532 N N . HIS A 1 67 ? 4.32800 62.22600 -7.03600 1.000 70.94000 50 HIS A N 1
ATOM 533 C CA . HIS A 1 67 ? 4.50100 62.31600 -8.47400 1.000 67.02000 50 HIS A CA 1
ATOM 534 C C . HIS A 1 67 ? 3.58400 63.41700 -8.98900 1.000 66.72000 50 HIS A C 1
ATOM 535 O O . HIS A 1 67 ? 2.37800 63.39400 -8.73100 1.000 69.86000 50 HIS A O 1
ATOM 542 N N . ILE A 1 68 ? 4.15300 64.39000 -9.69000 1.000 64.28000 51 ILE A N 1
ATOM 543 C CA . ILE A 1 68 ? 3.39500 65.51100 -10.22800 1.000 62.66000 51 ILE A CA 1
ATOM 544 C C . ILE A 1 68 ? 3.71500 65.62500 -11.70300 1.000 65.87000 51 ILE A C 1
ATOM 545 O O . ILE A 1 68 ? 4.88800 65.68900 -12.08600 1.000 66.74000 51 ILE A O 1
ATOM 550 N N . ASP A 1 69 ? 2.68100 65.66400 -12.52900 1.000 75.21000 52 ASP A N 1
ATOM 551 C CA . ASP A 1 69 ? 2.83400 66.01800 -13.92900 1.000 71.15000 52 ASP A CA 1
ATOM 552 C C . ASP A 1 69 ? 2.22300 67.39000 -14.14000 1.000 69.93000 52 ASP A C 1
ATOM 553 O O . ASP A 1 69 ? 1.13100 67.67400 -13.63500 1.000 73.76000 52 ASP A O 1
ATOM 558 N N . VAL A 1 70 ? 2.94900 68.24600 -14.84500 1.000 63.94000 53 VAL A N 1
ATOM 559 C CA . VAL A 1 70 ? 2.48900 69.58000 -15.18700 1.000 65.85000 53 VAL A CA 1
ATOM 560 C C . VAL A 1 70 ? 2.35900 69.62200 -16.70100 1.000 74.04000 53 VAL A C 1
ATOM 561 O O . VAL A 1 70 ? 3.35600 69.46600 -17.42100 1.000 69.90000 53 VAL A O 1
ATOM 565 N N . ASP A 1 71 ? 1.12200 69.78000 -17.18600 1.000 81.37000 54 ASP A N 1
ATOM 566 C CA . ASP A 1 71 ? 0.86600 69.87100 -18.62000 1.000 83.30000 54 ASP A CA 1
ATOM 567 C C . ASP A 1 71 ? 1.11200 71.30600 -19.08500 1.000 82.22000 54 ASP A C 1
ATOM 568 O O . ASP A 1 71 ? 1.46600 72.18100 -18.29500 1.000 81.72000 54 ASP A O 1
ATOM 573 N N . GLU A 1 72 ? 0.93000 71.56500 -20.38100 1.000 83.64000 55 GLU A N 1
ATOM 574 C CA . GLU A 1 72 ? 1.21900 72.90800 -20.87100 1.000 87.05000 55 GLU A CA 1
ATOM 575 C C . GLU A 1 72 ? 0.25800 73.94800 -20.29600 1.000 86.10000 55 GLU A C 1
ATOM 576 O O . GLU A 1 72 ? 0.66500 75.08900 -20.07800 1.000 84.95000 55 GLU A O 1
ATOM 582 N N . SER A 1 73 ? -1.00500 73.59600 -20.03200 1.000 84.61000 56 SER A N 1
ATOM 583 C CA . SER A 1 73 ? -1.92000 74.56900 -19.43800 1.000 81.79000 56 SER A CA 1
ATOM 584 C C . SER A 1 73 ? -1.49000 74.92000 -18.01200 1.000 88.03000 56 SER A C 1
ATOM 585 O O . SER A 1 73 ? -1.42000 76.10000 -17.64300 1.000 85.65000 56 SER A O 1
ATOM 588 N N . GLY A 1 74 ? -1.24600 73.89900 -17.17600 1.000 88.42000 57 GLY A N 1
ATOM 589 C CA . GLY A 1 74 ? -0.84900 74.15800 -15.80000 1.000 83.50000 57 GLY A CA 1
ATOM 590 C C . GLY A 1 74 ? 0.44900 74.93400 -15.70100 1.000 78.51000 57 GLY A C 1
ATOM 591 O O . GLY A 1 74 ? 0.65100 75.68700 -14.74900 1.000 79.13000 57 GLY A O 1
ATOM 592 N N . ALA A 1 75 ? 1.35000 74.75900 -16.67700 1.000 74.74000 58 ALA A N 1
ATOM 593 C CA . ALA A 1 75 ? 2.62800 75.46800 -16.64100 1.000 74.97000 58 ALA A CA 1
ATOM 594 C C . ALA A 1 75 ? 2.44400 76.97600 -16.81500 1.000 79.43000 58 ALA A C 1
ATOM 595 O O . ALA A 1 75 ? 3.08300 77.77600 -16.12200 1.000 80.02000 58 ALA A O 1
ATOM 597 N N . GLU A 1 76 ? 1.58200 77.38800 -17.73900 1.000 82.67000 59 GLU A N 1
ATOM 598 C CA . GLU A 1 76 ? 1.25400 78.80400 -17.86200 1.000 77.19000 59 GLU A CA 1
ATOM 599 C C . GLU A 1 76 ? 0.55400 79.33100 -16.61800 1.000 77.08000 59 GLU A C 1
ATOM 600 O O . GLU A 1 76 ? 0.67000 80.51700 -16.28700 1.000 73.07000 59 GLU A O 1
ATOM 606 N N . SER A 1 77 ? -0.17700 78.46700 -15.92100 1.000 74.81000 60 SER A N 1
ATOM 607 C CA . SER A 1 77 ? -0.90500 78.90000 -14.74100 1.000 73.48000 60 SER A CA 1
ATOM 608 C C . SER A 1 77 ? 0.04000 79.14600 -13.56700 1.000 76.16000 60 SER A C 1
ATOM 609 O O . SER A 1 77 ? -0.04200 80.18800 -12.90600 1.000 78.05000 60 SER A O 1
ATOM 612 N N . ILE A 1 78 ? 0.95000 78.20800 -13.29300 1.000 76.80000 61 ILE A N 1
ATOM 613 C CA . ILE A 1 78 ? 1.76800 78.24200 -12.08000 1.000 72.94000 61 ILE A CA 1
ATOM 614 C C . ILE A 1 78 ? 3.21500 78.61800 -12.35000 1.000 72.55000 61 ILE A C 1
ATOM 615 O O . ILE A 1 78 ? 3.98600 78.75300 -11.39600 1.000 74.34000 61 ILE A O 1
ATOM 620 N N . GLY A 1 79 ? 3.61300 78.80000 -13.60500 1.000 70.76000 62 GLY A N 1
ATOM 621 C CA . GLY A 1 79 ? 4.96900 79.23300 -13.88600 1.000 71.74000 62 GLY A CA 1
ATOM 622 C C . GLY A 1 79 ? 6.06200 78.25100 -13.49600 1.000 74.94000 62 GLY A C 1
ATOM 623 O O . GLY A 1 79 ? 6.95800 78.59300 -12.71300 1.000 77.97000 62 GLY A O 1
ATOM 624 N N . LYS A 1 80 ? 5.99200 77.03100 -14.03300 1.000 67.49000 63 LYS A N 1
ATOM 625 C CA . LYS A 1 80 ? 7.03900 76.02400 -13.88900 1.000 66.91000 63 LYS A CA 1
ATOM 626 C C . LYS A 1 80 ? 6.98700 75.11800 -15.11300 1.000 66.49000 63 LYS A C 1
ATOM 627 O O . LYS A 1 80 ? 5.90300 74.67400 -15.50000 1.000 67.68000 63 LYS A O 1
ATOM 633 N N . LYS A 1 81 ? 8.15300 74.83400 -15.70400 1.000 66.09000 64 LYS A N 1
ATOM 634 C CA . LYS A 1 81 ? 8.22300 74.12700 -16.98000 1.000 61.90000 64 LYS A CA 1
ATOM 635 C C . LYS A 1 81 ? 7.34500 72.87700 -16.98200 1.000 65.18000 64 LYS A C 1
ATOM 636 O O . LYS A 1 81 ? 7.15800 72.21500 -15.95500 1.000 60.87000 64 LYS A O 1
ATOM 642 N N . LYS A 1 82 ? 6.80100 72.57500 -18.16300 1.000 66.84000 65 LYS A N 1
ATOM 643 C CA . LYS A 1 82 ? 5.99900 71.37700 -18.38500 1.000 65.70000 65 LYS A CA 1
ATOM 644 C C . LYS A 1 82 ? 6.87800 70.13700 -18.30000 1.000 57.66000 65 LYS A C 1
ATOM 645 O O . LYS A 1 82 ? 7.98000 70.10100 -18.85700 1.000 54.65000 65 LYS A O 1
ATOM 651 N N . GLY A 1 83 ? 6.38100 69.11800 -17.62100 1.000 53.28000 66 GLY A N 1
ATOM 652 C CA . GLY A 1 83 ? 7.13700 67.90500 -17.43400 1.000 56.52000 66 GLY A CA 1
ATOM 653 C C . GLY A 1 83 ? 6.71600 67.22400 -16.15400 1.000 56.41000 66 GLY A C 1
ATOM 654 O O . GLY A 1 83 ? 5.65300 67.51700 -15.61100 1.000 61.13000 66 GLY A O 1
ATOM 655 N N . THR A 1 84 ? 7.57200 66.31000 -15.69000 1.000 56.88000 67 THR A N 1
ATOM 656 C CA . THR A 1 84 ? 7.29700 65.49800 -14.50600 1.000 62.50000 67 THR A CA 1
ATOM 657 C C . THR A 1 84 ? 8.19100 65.89800 -13.33900 1.000 55.74000 67 THR A C 1
ATOM 658 O O . THR A 1 84 ? 9.36500 66.22900 -13.52700 1.000 55.84000 67 THR A O 1
ATOM 662 N N . TYR A 1 85 ? 7.62700 65.85000 -12.13400 1.000 56.91000 68 TYR A N 1
ATOM 663 C CA . TYR A 1 85 ? 8.34800 66.13200 -10.89700 1.000 52.19000 68 TYR A CA 1
ATOM 664 C C . TYR A 1 85 ? 8.07600 65.00600 -9.91900 1.000 53.97000 68 TYR A C 1
ATOM 665 O O . TYR A 1 85 ? 6.92600 64.79700 -9.51900 1.000 58.67000 68 TYR A O 1
ATOM 674 N N . ILE A 1 86 ? 9.12100 64.28000 -9.53800 1.000 53.90000 69 ILE A N 1
ATOM 675 C CA . ILE A 1 86 ? 9.03600 63.29300 -8.46600 1.000 54.80000 69 ILE A CA 1
ATOM 676 C C . ILE A 1 86 ? 9.77900 63.85100 -7.26300 1.000 53.17000 69 ILE A C 1
ATOM 677 O O . ILE A 1 86 ? 10.95900 64.21100 -7.36500 1.000 52.70000 69 ILE A O 1
ATOM 682 N N . THR A 1 87 ? 9.08900 63.91800 -6.12600 1.000 55.32000 70 THR A N 1
ATOM 683 C CA . THR A 1 87 ? 9.64800 64.38700 -4.86600 1.000 51.86000 70 THR A CA 1
ATOM 684 C C . THR A 1 87 ? 9.56900 63.24000 -3.86900 1.000 55.30000 70 THR A C 1
ATOM 685 O O . THR A 1 87 ? 8.47000 62.78800 -3.54400 1.000 59.48000 70 THR A O 1
ATOM 689 N N . LEU A 1 88 ? 10.72100 62.77000 -3.38300 1.000 56.13000 71 LEU A N 1
ATOM 690 C CA . LEU A 1 88 ? 10.77500 61.74900 -2.33500 1.000 55.62000 71 LEU A CA 1
ATOM 691 C C . LEU A 1 88 ? 11.21000 62.37000 -1.01700 1.000 57.17000 71 LEU A C 1
ATOM 692 O O . LEU A 1 88 ? 12.17800 63.13200 -0.97900 1.000 58.35000 71 LEU A O 1
ATOM 697 N N . THR A 1 89 ? 10.53000 62.00700 0.07400 1.000 59.78000 72 THR A N 1
ATOM 698 C CA . THR A 1 89 ? 10.71600 62.68700 1.35300 1.000 56.93000 72 THR A CA 1
ATOM 699 C C . THR A 1 89 ? 10.66700 61.70200 2.51100 1.000 61.65000 72 THR A C 1
ATOM 700 O O . THR A 1 89 ? 9.68300 60.97200 2.65600 1.000 64.89000 72 THR A O 1
ATOM 704 N N . VAL A 1 90 ? 11.71200 61.69300 3.34100 1.000 61.40000 73 VAL A N 1
ATOM 705 C CA . VAL A 1 90 ? 11.67000 61.02900 4.64800 1.000 58.92000 73 VAL A CA 1
ATOM 706 C C . VAL A 1 90 ? 11.58900 62.10300 5.72600 1.000 60.96000 73 VAL A C 1
ATOM 707 O O . VAL A 1 90 ? 12.62100 62.68000 6.09400 1.000 63.47000 73 VAL A O 1
ATOM 711 N N . PRO A 1 91 ? 10.40400 62.40900 6.25900 1.000 65.00000 74 PRO A N 1
ATOM 712 C CA . PRO A 1 91 ? 10.29900 63.53400 7.21300 1.000 65.21000 74 PRO A CA 1
ATOM 713 C C . PRO A 1 91 ? 11.10100 63.34000 8.48600 1.000 63.55000 74 PRO A C 1
ATOM 714 O O . PRO A 1 91 ? 11.56800 64.32300 9.07600 1.000 63.61000 74 PRO A O 1
ATOM 718 N N . THR A 1 92 ? 11.27300 62.10200 8.92900 1.000 64.04000 75 THR A N 1
ATOM 719 C CA . THR A 1 92 ? 11.99200 61.80100 10.15900 1.000 64.08000 75 THR A CA 1
ATOM 720 C C . THR A 1 92 ? 13.50400 61.72100 9.96700 1.000 65.04000 75 THR A C 1
ATOM 721 O O . THR A 1 92 ? 14.22800 61.59700 10.96600 1.000 65.41000 75 THR A O 1
ATOM 725 N N . LEU A 1 93 ? 13.98000 61.81300 8.71800 1.000 60.05000 76 LEU A N 1
ATOM 726 C CA . LEU A 1 93 ? 15.37500 61.55900 8.37000 1.000 56.28000 76 LEU A CA 1
ATOM 727 C C . LEU A 1 93 ? 16.35000 62.36700 9.22300 1.000 57.97000 76 LEU A C 1
ATOM 728 O O . LEU A 1 93 ? 16.13800 63.55200 9.49700 1.000 56.68000 76 LEU A O 1
ATOM 733 N N . THR A 1 94 ? 17.42400 61.69800 9.65100 1.000 53.73000 77 THR A N 1
ATOM 734 C CA . THR A 1 94 ? 18.58800 62.31800 10.26800 1.000 56.52000 77 THR A CA 1
ATOM 735 C C . THR A 1 94 ? 19.84300 61.80300 9.57600 1.000 55.38000 77 THR A C 1
ATOM 736 O O . THR A 1 94 ? 19.81500 60.81700 8.83600 1.000 56.38000 77 THR A O 1
ATOM 740 N N . VAL A 1 95 ? 20.96200 62.47200 9.85300 1.000 54.31000 78 VAL A N 1
ATOM 741 C CA . VAL A 1 95 ? 22.24200 62.07300 9.27400 1.000 55.64000 78 VAL A CA 1
ATOM 742 C C . VAL A 1 95 ? 22.56300 60.62100 9.60900 1.000 57.57000 78 VAL A C 1
ATOM 743 O O . VAL A 1 95 ? 23.10400 59.88100 8.77900 1.000 63.13000 78 VAL A O 1
ATOM 747 N N . GLU A 1 96 ? 22.23300 60.19200 10.82900 1.000 63.23000 79 GLU A N 1
ATOM 748 C CA . GLU A 1 96 ? 22.52100 58.85000 11.32500 1.000 64.30000 79 GLU A CA 1
ATOM 749 C C . GLU A 1 96 ? 21.53700 57.80500 10.82700 1.000 65.27000 79 GLU A C 1
ATOM 750 O O . GLU A 1 96 ? 21.74800 56.61100 11.06100 1.000 68.92000 79 GLU A O 1
ATOM 756 N N . ASP A 1 97 ? 20.46500 58.22800 10.16600 1.000 65.50000 80 ASP A N 1
ATOM 757 C CA . ASP A 1 97 ? 19.34500 57.36100 9.81700 1.000 61.86000 80 ASP A CA 1
ATOM 758 C C . ASP A 1 97 ? 19.73900 56.54500 8.59200 1.000 62.88000 80 ASP A C 1
ATOM 759 O O . ASP A 1 97 ? 19.34400 56.82700 7.45900 1.000 66.46000 80 ASP A O 1
ATOM 764 N N . ALA A 1 98 ? 20.53700 55.50400 8.84000 1.000 61.94000 81 ALA A N 1
ATOM 765 C CA . ALA A 1 98 ? 21.02200 54.66000 7.75100 1.000 59.39000 81 ALA A CA 1
ATOM 766 C C . ALA A 1 98 ? 19.87600 53.95700 7.04100 1.000 60.45000 81 ALA A C 1
ATOM 767 O O . ALA A 1 98 ? 19.92000 53.75000 5.82100 1.000 62.68000 81 ALA A O 1
ATOM 769 N N . GLN A 1 99 ? 18.83900 53.58000 7.78600 1.000 64.54000 82 GLN A N 1
ATOM 770 C CA . GLN A 1 99 ? 17.70900 52.89400 7.17000 1.000 68.56000 82 GLN A CA 1
ATOM 771 C C . GLN A 1 99 ? 16.94100 53.82700 6.24300 1.000 67.18000 82 GLN A C 1
ATOM 772 O O . GLN A 1 99 ? 16.67200 53.48200 5.08500 1.000 64.96000 82 GLN A O 1
ATOM 778 N N . GLY A 1 100 ? 16.57100 55.01200 6.74500 1.000 65.17000 83 GLY A N 1
ATOM 779 C CA . GLY A 1 100 ? 15.93200 56.00300 5.89800 1.000 62.76000 83 GLY A CA 1
ATOM 780 C C . GLY A 1 100 ? 16.72900 56.28400 4.64300 1.000 64.18000 83 GLY A C 1
ATOM 781 O O . GLY A 1 100 ? 16.17900 56.34300 3.54000 1.000 64.77000 83 GLY A O 1
ATOM 782 N N . PHE A 1 101 ? 18.04700 56.43500 4.78900 1.000 61.99000 84 PHE A N 1
ATOM 783 C CA . PHE A 1 101 ? 18.87900 56.62400 3.60800 1.000 60.24000 84 PHE A CA 1
ATOM 784 C C . PHE A 1 101 ? 18.83200 55.40000 2.72200 1.000 61.01000 84 PHE A C 1
ATOM 785 O O . PHE A 1 101 ? 18.81900 55.51600 1.49400 1.000 64.06000 84 PHE A O 1
ATOM 793 N N . GLN A 1 102 ? 18.78600 54.21300 3.32200 1.000 64.60000 85 GLN A N 1
ATOM 794 C CA . GLN A 1 102 ? 18.70800 53.01800 2.49500 1.000 66.43000 85 GLN A CA 1
ATOM 795 C C . GLN A 1 102 ? 17.39000 52.97600 1.74100 1.000 64.27000 85 GLN A C 1
ATOM 796 O O . GLN A 1 102 ? 17.36600 52.67300 0.54500 1.000 67.82000 85 GLN A O 1
ATOM 802 N N . GLU A 1 103 ? 16.28900 53.31400 2.41200 1.000 62.80000 86 GLU A N 1
ATOM 803 C CA . GLU A 1 103 ? 14.99400 53.32700 1.74600 1.000 60.65000 86 GLU A CA 1
ATOM 804 C C . GLU A 1 103 ? 14.95700 54.37800 0.64400 1.000 65.02000 86 GLU A C 1
ATOM 805 O O . GLU A 1 103 ? 14.47800 54.11100 -0.46200 1.000 65.47000 86 GLU A O 1
ATOM 811 N N . LEU A 1 104 ? 15.46000 55.58500 0.92900 1.000 66.48000 87 LEU A N 1
ATOM 812 C CA . LEU A 1 104 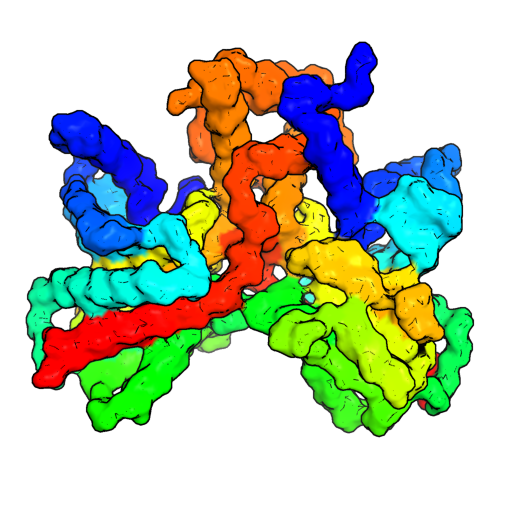? 15.50200 56.62700 -0.09500 1.000 63.75000 87 LEU A CA 1
ATOM 813 C C . LEU A 1 104 ? 16.29900 56.17500 -1.30500 1.000 64.90000 87 LEU A C 1
ATOM 814 O O . LEU A 1 104 ? 15.98600 56.55400 -2.44200 1.000 66.03000 87 LEU A O 1
ATOM 819 N N . ASN A 1 105 ? 17.35100 55.37900 -1.08100 1.000 64.16000 88 ASN A N 1
ATOM 820 C CA . ASN A 1 105 ? 18.15200 54.90300 -2.20200 1.000 64.58000 88 ASN A CA 1
ATOM 821 C C . ASN A 1 105 ? 17.32800 54.02600 -3.13300 1.000 68.30000 88 ASN A C 1
ATOM 822 O O . ASN A 1 105 ? 17.42600 54.15000 -4.36100 1.000 68.75000 88 ASN A O 1
ATOM 827 N N . GLN A 1 106 ? 16.51200 53.13100 -2.56400 1.000 67.83000 89 GLN A N 1
ATOM 828 C CA . GLN A 1 106 ? 15.65300 52.27200 -3.37800 1.000 70.35000 89 GLN A CA 1
ATOM 829 C C . GLN A 1 106 ? 14.63900 53.09700 -4.15700 1.000 68.51000 89 GLN A C 1
ATOM 830 O O . GLN A 1 106 ? 14.50000 52.95200 -5.38200 1.000 67.40000 89 GLN A O 1
ATOM 836 N N . GLN A 1 107 ? 13.91200 53.96900 -3.45300 1.000 65.46000 90 GLN A N 1
ATOM 837 C CA . GLN A 1 107 ? 12.93000 54.81400 -4.11700 1.000 65.20000 90 GLN A CA 1
ATOM 838 C C . GLN A 1 107 ? 13.57100 55.63600 -5.22200 1.000 62.19000 90 GLN A C 1
ATOM 839 O O . GLN A 1 107 ? 12.96400 55.84000 -6.27500 1.000 63.96000 90 GLN A O 1
ATOM 845 N N . LEU A 1 108 ? 14.80500 56.10200 -5.00900 1.000 61.42000 91 LEU A N 1
ATOM 846 C CA . LEU A 1 108 ? 15.46100 56.92900 -6.01500 1.000 59.96000 91 LEU A CA 1
ATOM 847 C C . LEU A 1 108 ? 15.76500 56.12700 -7.27800 1.000 61.65000 91 LEU A C 1
ATOM 848 O O . LEU A 1 108 ? 15.60300 56.63400 -8.39600 1.000 60.48000 91 LEU A O 1
ATOM 853 N N . ILE A 1 109 ? 16.20700 54.87400 -7.12600 1.000 64.69000 92 ILE A N 1
ATOM 854 C CA . ILE A 1 109 ? 16.51300 54.06200 -8.30100 1.000 64.47000 92 ILE A CA 1
ATOM 855 C C . ILE A 1 109 ? 15.24300 53.77900 -9.08800 1.000 64.78000 92 ILE A C 1
ATOM 856 O O . ILE A 1 109 ? 15.21300 53.89600 -10.32300 1.000 65.39000 92 ILE A O 1
ATOM 861 N N . SER A 1 110 ? 14.16400 53.44100 -8.38200 1.000 61.10000 93 SER A N 1
ATOM 862 C CA . SER A 1 110 ? 12.90100 53.15900 -9.05200 1.000 63.59000 93 SER A CA 1
ATOM 863 C C . SER A 1 110 ? 12.39600 54.39500 -9.81100 1.000 65.68000 93 SER A C 1
ATOM 864 O O . SER A 1 110 ? 12.06600 54.31900 -11.00100 1.000 67.46000 93 SER A O 1
ATOM 867 N N . SER A 1 111 ? 12.36300 55.55900 -9.14300 1.000 65.54000 94 SER A N 1
ATOM 868 C CA . SER A 1 111 ? 11.95100 56.79800 -9.80400 1.000 60.45000 94 SER A CA 1
ATOM 869 C C . SER A 1 111 ? 12.86600 57.15400 -10.96100 1.000 64.17000 94 SER A C 1
ATOM 870 O O . SER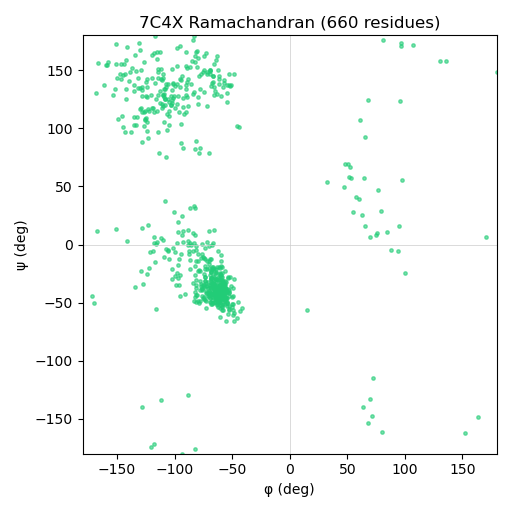 A 1 111 ? 12.42600 57.79200 -11.92300 1.000 63.30000 94 SER A O 1
ATOM 873 N N . LEU A 1 112 ? 14.13700 56.76100 -10.90100 1.000 62.37000 95 LEU A N 1
ATOM 874 C CA . LEU A 1 112 ? 15.01100 57.12400 -12.00300 1.000 62.08000 95 LEU A CA 1
ATOM 875 C C . LEU A 1 112 ? 14.64200 56.37000 -13.27000 1.000 69.64000 95 LEU A C 1
ATOM 876 O O . LEU A 1 112 ? 14.74600 56.93100 -14.37000 1.000 70.08000 95 LEU A O 1
ATOM 881 N N . LYS A 1 113 ? 14.19100 55.11200 -13.15500 1.000 69.70000 96 LYS A N 1
ATOM 882 C CA . LYS A 1 113 ? 13.78800 54.44000 -14.38500 1.000 75.80000 96 LYS A CA 1
ATOM 883 C C . LYS A 1 113 ? 12.37200 54.82700 -14.80600 1.000 74.99000 96 LYS A C 1
ATOM 884 O O . LYS A 1 113 ? 12.10800 54.95000 -16.01200 1.000 72.82000 96 LYS A O 1
ATOM 890 N N . ASP A 1 114 ? 11.46600 55.04700 -13.84500 1.000 71.25000 97 ASP A N 1
ATOM 891 C CA . ASP A 1 114 ? 10.13600 55.55600 -14.18000 1.000 68.20000 97 ASP A CA 1
ATOM 892 C C . ASP A 1 114 ? 10.23100 56.82000 -15.02600 1.000 67.02000 97 ASP A C 1
ATOM 893 O O . ASP A 1 114 ? 9.69900 56.87600 -16.13700 1.000 74.94000 97 ASP A O 1
ATOM 898 N N . ILE A 1 115 ? 10.94700 57.83200 -14.53500 1.000 66.01000 98 ILE A N 1
ATOM 899 C CA . ILE A 1 115 ? 11.02400 59.10300 -15.24500 1.000 65.27000 98 ILE A CA 1
ATOM 900 C C . ILE A 1 115 ? 11.81500 59.00000 -16.54000 1.000 62.83000 98 ILE A C 1
ATOM 901 O O . ILE A 1 115 ? 11.76400 59.92000 -17.36700 1.000 64.29000 98 ILE A O 1
ATOM 906 N N . HIS A 1 116 ? 12.53600 57.90800 -16.75400 1.000 65.77000 99 HIS A N 1
ATOM 907 C CA . HIS A 1 116 ? 13.35800 57.76600 -17.94700 1.000 70.24000 99 HIS A CA 1
ATOM 908 C C . HIS A 1 116 ? 12.91300 56.62600 -18.85200 1.000 74.27000 99 HIS A C 1
ATOM 909 O O . HIS A 1 116 ? 13.55700 56.39200 -19.88600 1.000 75.75000 99 HIS A O 1
ATOM 916 N N . GLN A 1 117 ? 11.84900 55.89800 -18.49400 1.000 73.21000 100 GLN A N 1
ATOM 917 C CA . GLN A 1 117 ? 11.41400 54.78900 -19.33800 1.000 80.09000 100 GLN A CA 1
ATOM 918 C C . GLN A 1 117 ? 11.16900 55.26000 -20.77100 1.000 81.11000 100 GLN A C 1
ATOM 919 O O . GLN A 1 117 ? 11.71600 54.69700 -21.72900 1.000 80.52000 100 GLN A O 1
ATOM 925 N N . ALA A 1 118 ? 10.39000 56.33000 -20.93300 1.000 77.68000 101 ALA A N 1
ATOM 926 C CA . ALA A 1 118 ? 10.07500 56.84900 -22.25800 1.000 70.27000 101 ALA A CA 1
ATOM 927 C C . ALA A 1 118 ? 11.29800 57.31800 -23.02800 1.000 69.76000 101 ALA A C 1
ATOM 928 O O . ALA A 1 118 ? 11.16300 57.71200 -24.18700 1.000 68.83000 101 ALA A O 1
ATOM 930 N N . LEU A 1 119 ? 12.48000 57.32300 -22.42600 1.000 75.50000 102 LEU A N 1
ATOM 931 C CA . LEU A 1 119 ? 13.65200 57.70800 -23.19300 1.000 74.78000 102 LEU A CA 1
ATOM 932 C C . LEU A 1 119 ? 14.19300 56.54600 -24.01200 1.000 77.89000 102 LEU A C 1
ATOM 933 O O . LEU A 1 119 ? 14.92900 56.78000 -24.98600 1.000 74.72000 102 LEU A O 1
ATOM 938 N N . MET A 1 120 ? 13.81400 55.31500 -23.65000 1.000 75.45000 103 MET A N 1
ATOM 939 C CA . MET A 1 120 ? 14.24500 54.08500 -24.32200 1.000 84.45000 103 MET A CA 1
ATOM 940 C C . MET A 1 120 ? 15.77300 54.04600 -24.43100 1.000 86.22000 103 MET A C 1
ATOM 941 O O . MET A 1 120 ? 16.36400 54.12600 -25.50900 1.000 81.92000 103 MET A O 1
ATOM 946 N N . LEU A 1 121 ? 16.40000 53.94600 -23.26300 1.000 87.94000 104 LEU A N 1
ATOM 947 C CA . LEU A 1 121 ? 17.85000 54.00700 -23.17700 1.000 86.48000 104 LEU A CA 1
ATOM 948 C C . LEU A 1 121 ? 18.43700 52.62000 -23.41100 1.000 84.51000 104 LEU A C 1
ATOM 949 O O . LEU A 1 121 ? 17.90900 51.61600 -22.91700 1.000 84.11000 104 LEU A O 1
ATOM 954 N N . THR A 1 122 ? 19.52600 52.57600 -24.17600 1.000 80.62000 105 THR A N 1
ATOM 955 C CA . THR A 1 122 ? 20.19300 51.34400 -24.58400 1.000 84.14000 105 THR A CA 1
ATOM 956 C C . THR A 1 122 ? 21.57100 51.24900 -23.94000 1.000 84.75000 105 THR A C 1
ATOM 957 O O . THR A 1 122 ? 22.11600 52.23500 -23.44100 1.000 86.81000 105 THR A O 1
ATOM 961 N N . ASP A 1 123 ? 22.16300 50.04000 -23.99200 1.000 84.11000 106 ASP A N 1
ATOM 962 C CA . ASP A 1 123 ? 23.54100 49.89100 -23.49400 1.000 81.40000 106 ASP A CA 1
ATOM 963 C C . ASP A 1 123 ? 24.59600 50.58700 -24.40700 1.000 81.29000 106 ASP A C 1
ATOM 964 O O . ASP A 1 123 ? 25.81300 50.38200 -24.23800 1.000 80.45000 106 ASP A O 1
ATOM 969 N N . GLN A 1 124 ? 24.11600 51.40600 -25.34300 1.000 76.21000 107 GLN A N 1
ATOM 970 C CA . GLN A 1 124 ? 24.95700 52.17000 -26.25200 1.000 81.83000 107 GLN A CA 1
ATOM 971 C C . GLN A 1 124 ? 24.76300 53.67000 -26.07900 1.000 81.28000 107 GLN A C 1
ATOM 972 O O . GLN A 1 124 ? 25.30400 54.45700 -26.87400 1.000 75.71000 107 GLN A O 1
ATOM 978 N N . SER A 1 125 ? 23.99100 54.08300 -25.07600 1.000 79.40000 108 SER A N 1
ATOM 979 C CA . SER A 1 125 ? 23.77000 55.49900 -24.82100 1.000 78.61000 108 SER A CA 1
ATOM 980 C C . SER A 1 125 ? 24.96900 56.10400 -24.09700 1.000 76.33000 108 SER A C 1
ATOM 981 O O . SER A 1 125 ? 25.63300 55.43900 -23.29200 1.000 73.52000 108 SER A O 1
ATOM 984 N N . LYS A 1 126 ? 25.26200 57.36300 -24.41500 1.000 69.92000 109 LYS A N 1
ATOM 985 C CA . LYS A 1 126 ? 26.31300 58.12100 -23.74900 1.000 74.54000 109 LYS A CA 1
ATOM 986 C C . LYS A 1 126 ? 25.65500 59.08800 -22.76700 1.000 73.46000 109 LYS A C 1
ATOM 987 O O . LYS A 1 126 ? 24.85300 59.93800 -23.17100 1.000 71.69000 109 LYS A O 1
ATOM 993 N N . ILE A 1 127 ? 25.98300 58.95500 -21.48300 1.000 67.49000 110 ILE A N 1
ATOM 994 C CA . ILE A 1 127 ? 25.27900 59.66200 -20.41700 1.000 66.78000 110 ILE A CA 1
ATOM 995 C C . ILE A 1 127 ? 26.22500 60.65500 -19.74700 1.000 59.40000 110 ILE A C 1
ATOM 996 O O . ILE A 1 127 ? 27.34700 60.29800 -19.36300 1.000 59.73000 110 ILE A O 1
ATOM 1001 N N . LEU A 1 128 ? 25.78700 61.90900 -19.63900 1.000 55.04000 111 LEU A N 1
ATOM 1002 C CA . LEU A 1 128 ? 26.59200 62.99000 -19.07400 1.000 55.21000 111 LEU A CA 1
ATOM 1003 C C . LEU A 1 128 ? 26.01100 63.43600 -17.72400 1.000 53.76000 111 LEU A C 1
ATOM 1004 O O . LEU A 1 128 ? 24.87200 63.91900 -17.65900 1.000 52.21000 111 LEU A O 1
ATOM 1009 N N . VAL A 1 129 ? 26.78700 63.27200 -16.64800 1.000 51.16000 112 VAL A N 1
ATOM 1010 C CA . VAL A 1 129 ? 26.38200 63.67400 -15.29700 1.000 50.41000 112 VAL A CA 1
ATOM 1011 C C . VAL A 1 129 ? 27.14700 64.93300 -14.90100 1.000 49.30000 112 VAL A C 1
ATOM 1012 O O . VAL A 1 129 ? 28.38500 64.95900 -14.94600 1.000 50.69000 112 VAL A O 1
ATOM 1016 N N . ILE A 1 130 ? 26.41700 65.97600 -14.51600 1.000 48.17000 113 ILE A N 1
ATOM 1017 C CA . ILE A 1 130 ? 27.00800 67.24700 -14.09800 1.000 47.28000 113 ILE A CA 1
ATOM 1018 C C . ILE A 1 130 ? 26.58400 67.54900 -12.66500 1.000 45.14000 113 ILE A C 1
ATOM 1019 O O . ILE A 1 130 ? 25.38900 67.49500 -12.33400 1.000 43.26000 113 ILE A O 1
ATOM 1024 N N . GLY A 1 131 ? 27.56600 67.84400 -11.81200 1.000 49.75000 114 GLY A N 1
ATOM 1025 C CA . GLY A 1 131 ? 27.30800 68.34500 -10.46900 1.000 39.55000 114 GLY A CA 1
ATOM 1026 C C . GLY A 1 131 ? 27.58800 69.83100 -10.39000 1.000 38.48000 114 GLY A C 1
ATOM 1027 O O . GLY A 1 131 ? 28.74800 70.24300 -10.36900 1.000 40.63000 114 GLY A O 1
ATOM 1028 N N . LEU A 1 132 ? 26.55000 70.65800 -10.39800 1.000 42.02000 115 LEU A N 1
ATOM 1029 C CA . LEU A 1 132 ? 26.78200 72.08400 -10.22100 1.000 45.12000 115 LEU A CA 1
ATOM 1030 C C . LEU A 1 132 ? 26.98000 72.39100 -8.73600 1.000 42.91000 115 LEU A C 1
ATOM 1031 O O . LEU A 1 132 ? 26.62600 71.59700 -7.86600 1.000 42.19000 115 LEU A O 1
ATOM 1036 N N . GLY A 1 133 ? 27.58000 73.53600 -8.45800 1.000 41.38000 116 GLY A N 1
ATOM 1037 C CA . GLY A 1 133 ? 27.75400 74.02100 -7.10300 1.000 41.77000 116 GLY A CA 1
ATOM 1038 C C . GLY A 1 133 ? 29.15300 74.56100 -6.87400 1.000 46.27000 116 GLY A C 1
ATOM 1039 O O . GLY A 1 133 ? 30.10200 74.24200 -7.59300 1.000 46.39000 116 GLY A O 1
ATOM 1040 N N . ASN A 1 134 ? 29.27000 75.42100 -5.85900 1.000 42.05000 117 ASN A N 1
ATOM 1041 C CA . ASN A 1 134 ? 30.54200 75.97000 -5.40900 1.000 42.17000 117 ASN A CA 1
ATOM 1042 C C . ASN A 1 134 ? 30.98600 75.17800 -4.18200 1.000 45.13000 117 ASN A C 1
ATOM 1043 O O . ASN A 1 134 ? 30.29800 75.17500 -3.15500 1.000 47.65000 117 ASN A O 1
ATOM 1048 N N . ARG A 1 135 ? 32.12900 74.50200 -4.29700 1.000 44.97000 118 ARG A N 1
ATOM 1049 C CA . ARG A 1 135 ? 32.51900 73.50500 -3.30800 1.000 41.17000 118 ARG A CA 1
ATOM 1050 C C . ARG A 1 135 ? 32.81800 74.13000 -1.94900 1.000 48.10000 118 ARG A C 1
ATOM 1051 O O . ARG A 1 135 ? 32.66000 73.46200 -0.92600 1.000 39.73000 118 ARG A O 1
ATOM 1059 N N . THR A 1 136 ? 33.22900 75.40000 -1.91100 1.000 46.43000 119 THR A N 1
ATOM 1060 C CA . THR A 1 136 ? 33.62400 76.04600 -0.66800 1.000 42.20000 119 THR A CA 1
ATOM 1061 C C . THR A 1 136 ? 32.45200 76.70500 0.07300 1.000 48.50000 119 THR A C 1
ATOM 1062 O O . THR A 1 136 ? 32.67200 77.34000 1.11400 1.000 44.10000 119 THR A O 1
ATOM 1066 N N . ILE A 1 137 ? 31.22300 76.57300 -0.42700 1.000 43.86000 120 ILE A N 1
ATOM 1067 C CA . ILE A 1 137 ? 30.02000 76.96700 0.29600 1.000 38.84000 120 ILE A CA 1
ATOM 1068 C C . ILE A 1 137 ? 29.32600 75.67200 0.67900 1.000 43.54000 120 ILE A C 1
ATOM 1069 O O . ILE A 1 137 ? 28.74800 74.99800 -0.18200 1.000 47.64000 120 ILE A O 1
ATOM 1074 N N . THR A 1 138 ? 29.41200 75.29800 1.96600 1.000 42.28000 121 THR A N 1
ATOM 1075 C CA . THR A 1 138 ? 29.08200 73.95000 2.43400 1.000 37.76000 121 THR A CA 1
ATOM 1076 C C . THR A 1 138 ? 27.80100 73.38300 1.81200 1.000 42.85000 121 THR A C 1
ATOM 1077 O O . THR A 1 138 ? 27.86300 72.33000 1.16800 1.000 43.07000 121 THR A O 1
ATOM 1081 N N . PRO A 1 139 ? 26.63600 74.03000 1.93300 1.000 42.16000 122 PRO A N 1
ATOM 1082 C CA . PRO A 1 139 ? 25.42200 73.40100 1.39600 1.000 41.83000 122 PRO A CA 1
ATOM 1083 C C . PRO A 1 139 ? 25.39300 73.36500 -0.12900 1.000 47.84000 122 PRO A C 1
ATOM 1084 O O . PRO A 1 139 ? 24.62300 72.58900 -0.70800 1.000 50.75000 122 PRO A O 1
ATOM 1088 N N . ASP A 1 140 ? 26.21800 74.15300 -0.79800 1.000 41.03000 123 ASP A N 1
ATOM 1089 C CA . ASP A 1 140 ? 26.26900 74.14200 -2.24800 1.000 43.82000 123 ASP A CA 1
ATOM 1090 C C . ASP A 1 140 ? 27.21200 73.07100 -2.78800 1.000 45.24000 123 ASP A C 1
ATOM 1091 O O . ASP A 1 140 ? 27.36100 72.93500 -4.01100 1.000 47.67000 123 ASP A O 1
ATOM 1096 N N . ALA A 1 141 ? 27.85500 72.32000 -1.91400 1.000 40.70000 124 ALA A N 1
ATOM 1097 C CA . ALA A 1 141 ? 28.87200 71.37500 -2.33000 1.000 42.01000 124 ALA A CA 1
ATOM 1098 C C . ALA A 1 141 ? 28.28100 70.03200 -2.71300 1.000 40.79000 124 ALA A C 1
ATOM 1099 O O . ALA A 1 141 ? 29.04100 69.12300 -3.04700 1.000 42.56000 124 ALA A O 1
ATOM 1101 N N . ILE A 1 142 ? 26.95100 69.89100 -2.65800 1.000 40.35000 125 ILE A N 1
ATOM 1102 C CA . ILE A 1 142 ? 26.27900 68.66700 -3.10900 1.000 43.85000 125 ILE A CA 1
ATOM 1103 C C . ILE A 1 142 ? 26.82600 68.20400 -4.45600 1.000 45.21000 125 ILE A C 1
ATOM 1104 O O . ILE A 1 142 ? 27.39300 67.11600 -4.57400 1.000 45.73000 125 ILE A O 1
ATOM 1109 N N . GLY A 1 143 ? 26.64100 69.02000 -5.49500 1.000 41.79000 126 GLY A N 1
ATOM 1110 C CA . GLY A 1 143 ? 27.06200 68.67400 -6.83100 1.000 39.81000 126 GLY A CA 1
ATOM 1111 C C . GLY A 1 143 ? 28.48700 68.16000 -6.92900 1.000 43.79000 126 GLY A C 1
ATOM 1112 O O . GLY A 1 143 ? 28.72600 66.99000 -7.25500 1.000 41.30000 126 GLY A O 1
ATOM 1113 N N . PRO A 1 144 ? 29.46300 69.02800 -6.62800 1.000 44.01000 127 PRO A N 1
ATOM 1114 C CA . PRO A 1 144 ? 30.87800 68.62200 -6.75000 1.000 41.32000 127 PRO A CA 1
ATOM 1115 C C . PRO A 1 144 ? 31.25400 67.37600 -5.95400 1.000 47.44000 127 PRO A C 1
ATOM 1116 O O . PRO A 1 144 ? 32.02000 66.55100 -6.46500 1.000 49.35000 127 PRO A O 1
ATOM 1120 N N . VAL A 1 145 ? 30.76100 67.22100 -4.71500 1.000 41.78000 128 VAL A N 1
ATOM 1121 C CA . VAL A 1 145 ? 31.07500 66.03600 -3.91700 1.000 40.30000 128 VAL A CA 1
ATOM 1122 C C . VAL A 1 145 ? 30.42700 64.79600 -4.52700 1.000 46.23000 128 VAL A C 1
ATOM 1123 O O . VAL A 1 145 ? 31.00900 63.69900 -4.52100 1.000 46.92000 128 VAL A O 1
ATOM 1127 N N . ALA A 1 146 ? 29.20800 64.94500 -5.05500 1.000 46.26000 129 ALA A N 1
ATOM 1128 C CA . ALA A 1 146 ? 28.59700 63.86900 -5.82500 1.000 46.27000 129 ALA A CA 1
ATOM 1129 C C . ALA A 1 146 ? 29.48600 63.44600 -6.99000 1.000 44.16000 129 ALA A C 1
ATOM 1130 O O . ALA A 1 146 ? 29.66000 62.25000 -7.23300 1.000 47.75000 129 ALA A O 1
ATOM 1132 N N . ILE A 1 147 ? 30.06000 64.40200 -7.72500 1.000 39.45000 130 ILE A N 1
ATOM 1133 C CA . ILE A 1 147 ? 30.90600 64.01400 -8.85300 1.000 46.13000 130 ILE A CA 1
ATOM 1134 C C . ILE A 1 147 ? 32.15600 63.27300 -8.36400 1.000 45.99000 130 ILE A C 1
ATOM 1135 O O . ILE A 1 147 ? 32.54100 62.25100 -8.94400 1.000 47.36000 130 ILE A O 1
ATOM 1140 N N . ASP A 1 148 ? 32.79200 63.75100 -7.28500 1.000 42.85000 131 ASP A N 1
ATOM 1141 C CA . ASP A 1 148 ? 33.93200 63.03600 -6.69900 1.000 44.17000 131 ASP A CA 1
ATOM 1142 C C . ASP A 1 148 ? 33.57600 61.60300 -6.34100 1.000 47.78000 131 ASP A C 1
ATOM 1143 O O . ASP A 1 148 ? 34.35100 60.68200 -6.60300 1.000 48.92000 131 ASP A O 1
ATOM 1148 N N . ARG A 1 149 ? 32.43600 61.39900 -5.67700 1.000 50.32000 132 ARG A N 1
ATOM 1149 C CA . ARG A 1 149 ? 32.06900 60.04800 -5.27300 1.000 49.54000 132 ARG A CA 1
ATOM 1150 C C . ARG A 1 149 ? 31.66100 59.21300 -6.47700 1.000 51.46000 132 ARG A C 1
ATOM 1151 O O . ARG A 1 149 ? 31.92900 58.00800 -6.52200 1.000 52.93000 132 ARG A O 1
ATOM 1159 N N . PHE A 1 150 ? 30.99900 59.83700 -7.45500 1.000 50.75000 133 PHE A N 1
ATOM 1160 C CA . PHE A 1 150 ? 30.65800 59.14600 -8.69300 1.000 50.44000 133 PHE A CA 1
ATOM 1161 C C . PHE A 1 150 ? 31.91500 58.62400 -9.37300 1.000 50.47000 133 PHE A C 1
ATOM 1162 O O . PHE A 1 150 ? 32.00900 57.43600 -9.70200 1.000 50.19000 133 PHE A O 1
ATOM 1170 N N . HIS A 1 151 ? 32.90500 59.49800 -9.56000 1.000 48.91000 134 HIS A N 1
ATOM 1171 C CA . HIS A 1 151 ? 34.17200 59.08400 -10.15100 1.000 50.53000 134 HIS A CA 1
ATOM 1172 C C . HIS A 1 151 ? 34.80900 57.93300 -9.37400 1.000 55.65000 134 HIS A C 1
ATOM 1173 O O . HIS A 1 151 ? 35.36400 57.00700 -9.97300 1.000 61.47000 134 HIS A O 1
ATOM 1180 N N . GLU A 1 152 ? 34.73900 57.96500 -8.04200 1.000 50.32000 135 GLU A N 1
ATOM 1181 C CA . GLU A 1 152 ? 35.33000 56.88300 -7.25900 1.000 54.51000 135 GLU A CA 1
ATOM 1182 C C . GLU A 1 152 ? 34.61400 55.56700 -7.50700 1.000 57.32000 135 GLU A C 1
ATOM 1183 O O . GLU A 1 152 ? 35.25600 54.54100 -7.76200 1.000 62.92000 135 GLU A O 1
ATOM 1189 N N . ALA A 1 153 ? 33.28200 55.57800 -7.42800 1.000 53.47000 136 ALA A N 1
ATOM 1190 C CA . ALA A 1 153 ? 32.50600 54.35700 -7.59900 1.000 54.69000 136 ALA A CA 1
ATOM 1191 C C . ALA A 1 153 ? 32.64700 53.75000 -8.99600 1.000 65.79000 136 ALA A C 1
ATOM 1192 O O . ALA A 1 153 ? 32.36900 52.55600 -9.15800 1.000 69.06000 136 ALA A O 1
ATOM 1194 N N . ILE A 1 154 ? 33.08400 54.52700 -10.00000 1.000 61.22000 137 ILE A N 1
ATOM 1195 C CA . ILE A 1 154 ? 33.25600 53.98000 -11.34600 1.000 64.13000 137 ILE A CA 1
ATOM 1196 C C . ILE A 1 154 ? 34.35000 52.91200 -11.35500 1.000 70.38000 137 ILE A C 1
ATOM 1197 O O . ILE A 1 154 ? 34.22000 51.88600 -12.03500 1.000 78.14000 137 ILE A O 1
ATOM 1202 N N . PHE A 1 155 ? 35.43800 53.13200 -10.59700 1.000 70.59000 138 PHE A N 1
ATOM 1203 C CA . PHE A 1 155 ? 36.50500 52.13400 -10.45000 1.000 70.93000 138 PHE A CA 1
ATOM 1204 C C . PHE A 1 155 ? 35.95200 50.78300 -10.01800 1.000 72.42000 138 PHE A C 1
ATOM 1205 O O . PHE A 1 155 ? 36.19200 49.75400 -10.65700 1.000 78.84000 138 PHE A O 1
ATOM 1213 N N . SER A 1 156 ? 35.23700 50.76600 -8.90400 1.000 72.81000 139 SER A N 1
ATOM 1214 C CA . SER A 1 156 ? 34.74100 49.52900 -8.31900 1.000 76.37000 139 SER A CA 1
ATOM 1215 C C . SER A 1 156 ? 33.44200 49.02100 -8.96300 1.000 81.95000 139 SER A C 1
ATOM 1216 O O . SER A 1 156 ? 32.63300 48.37000 -8.28600 1.000 81.48000 139 SER A O 1
ATOM 1219 N N . SER A 1 157 ? 33.22500 49.27300 -10.25900 1.000 80.42000 140 SER A N 1
ATOM 1220 C CA . SER A 1 157 ? 31.90800 49.00400 -10.82900 1.000 82.07000 140 SER A CA 1
ATOM 1221 C C . SER A 1 157 ? 32.01200 48.57300 -12.27800 1.000 84.96000 140 SER A C 1
ATOM 1222 O O . SER A 1 157 ? 32.90800 49.02900 -13.01200 1.000 84.81000 140 SER A O 1
ATOM 1225 N N . PRO A 1 158 ? 31.10200 47.68600 -12.73200 1.000 84.14000 141 PRO A N 1
ATOM 1226 C CA . PRO A 1 158 ? 31.13700 47.23100 -14.13200 1.000 83.97000 141 PRO A CA 1
ATOM 1227 C C . PRO A 1 158 ? 31.24200 48.36400 -15.12400 1.000 89.62000 141 PRO A C 1
ATOM 1228 O O . PRO A 1 158 ? 32.01600 48.28400 -16.09400 1.000 89.95000 141 PRO A O 1
ATOM 1232 N N . ILE A 1 159 ? 30.45100 49.41700 -14.90200 1.000 91.05000 142 ILE A N 1
ATOM 1233 C CA . ILE A 1 159 ? 30.43800 50.60600 -15.74100 1.000 94.15000 142 ILE A CA 1
ATOM 1234 C C . ILE A 1 159 ? 31.87400 51.02100 -16.02400 1.000 95.64000 142 ILE A C 1
ATOM 1235 O O . ILE A 1 159 ? 32.57200 51.54800 -15.14700 1.000 92.93000 142 ILE A O 1
ATOM 1240 N N . GLU A 1 160 ? 32.34400 50.69700 -17.22600 1.000 93.41000 143 GLU A N 1
ATOM 1241 C CA . GLU A 1 160 ? 33.52400 51.34700 -17.76600 1.000 94.96000 143 GLU A CA 1
ATOM 1242 C C . GLU A 1 160 ? 33.33200 52.85800 -17.71100 1.000 91.86000 143 GLU A C 1
ATOM 1243 O O . GLU A 1 160 ? 32.21400 53.37200 -17.83700 1.000 88.01000 143 GLU A O 1
ATOM 1249 N N . PHE A 1 161 ? 34.42100 53.58200 -17.49400 1.000 89.36000 144 PHE A N 1
ATOM 1250 C CA . PHE A 1 161 ? 34.38200 54.97500 -17.89400 1.000 87.64000 144 PHE A CA 1
ATOM 1251 C C . PHE A 1 161 ? 34.28500 55.02100 -19.41600 1.000 87.77000 144 PHE A C 1
ATOM 1252 O O . PHE A 1 161 ? 34.88400 54.20100 -20.12200 1.000 87.47000 144 PHE A O 1
ATOM 1260 N N . GLY A 1 162 ? 33.56800 56.00600 -19.91700 1.000 87.24000 145 GLY A N 1
ATOM 1261 C CA . GLY A 1 162 ? 33.21900 55.96800 -21.34000 1.000 79.08000 145 GLY A CA 1
ATOM 1262 C C . GLY A 1 162 ? 31.83900 55.36400 -21.34800 1.000 78.82000 145 GLY A C 1
ATOM 1263 O O . GLY A 1 162 ? 31.63400 54.38100 -20.63400 1.000 79.44000 145 GLY A O 1
ATOM 1264 N N . GLN A 1 163 ? 30.89500 56.09000 -21.93100 1.000 76.91000 146 GLN A N 1
ATOM 1265 C CA . GLN A 1 163 ? 29.43900 55.79000 -21.98500 1.000 79.11000 146 GLN A CA 1
ATOM 1266 C C . GLN A 1 163 ? 28.74100 56.37000 -20.74600 1.000 78.42000 146 GLN A C 1
ATOM 1267 O O . GLN A 1 163 ? 27.53900 56.26500 -20.67300 1.000 78.98000 146 GLN A O 1
ATOM 1273 N N . VAL A 1 164 ? 29.51400 56.92600 -19.81800 1.000 72.03000 147 VAL A N 1
ATOM 1274 C CA . VAL A 1 164 ? 29.11600 57.75900 -18.65800 1.000 63.00000 147 VAL A CA 1
ATOM 1275 C C . VAL A 1 164 ? 30.30600 58.67900 -18.46400 1.000 61.75000 147 VAL A C 1
ATOM 1276 O O . VAL A 1 164 ? 31.36500 58.20600 -18.18100 1.000 65.47000 147 VAL A O 1
ATOM 1280 N N . VAL A 1 165 ? 30.11600 59.92900 -18.79700 1.000 54.95000 148 VAL A N 1
ATOM 1281 C CA . VAL A 1 165 ? 31.09600 60.98900 -18.61800 1.000 56.38000 148 VAL A CA 1
ATOM 1282 C C . VAL A 1 165 ? 30.54700 61.97100 -17.58700 1.000 54.23000 148 VAL A C 1
ATOM 1283 O O . VAL A 1 165 ? 29.33200 62.12500 -17.44100 1.000 54.83000 148 VAL A O 1
ATOM 1287 N N . TYR A 1 166 ? 31.43200 62.63700 -16.85600 1.000 55.04000 149 TYR A N 1
ATOM 1288 C CA . TYR A 1 166 ? 30.93800 63.42300 -15.73300 1.000 52.02000 149 TYR A CA 1
ATOM 1289 C C . TYR A 1 166 ? 31.83800 64.62200 -15.48900 1.000 49.25000 149 TYR A C 1
ATOM 1290 O O . TYR A 1 166 ? 33.05700 64.53500 -15.63800 1.000 48.09000 149 TYR A O 1
ATOM 1299 N N . TYR A 1 167 ? 31.23100 65.74400 -15.11800 1.000 47.78000 150 TYR A N 1
ATOM 1300 C CA . TYR A 1 167 ? 32.00800 66.93000 -14.78700 1.000 46.79000 150 TYR A CA 1
ATOM 1301 C C . TYR A 1 167 ? 31.34900 67.69800 -13.64600 1.000 46.54000 150 TYR A C 1
ATOM 1302 O O . TYR A 1 167 ? 30.13200 67.61300 -13.42600 1.000 45.03000 150 TYR A O 1
ATOM 1311 N N . ALA A 1 168 ? 32.17200 68.45900 -12.92700 1.000 45.53000 151 ALA A N 1
ATOM 1312 C CA . ALA A 1 168 ? 31.69200 69.38300 -11.89900 1.000 44.29000 151 ALA A CA 1
ATOM 1313 C C . ALA A 1 168 ? 32.23000 70.75400 -12.26500 1.000 42.58000 151 ALA A C 1
ATOM 1314 O O . ALA A 1 168 ? 33.40600 71.06300 -11.99800 1.000 43.26000 151 ALA A O 1
ATOM 1316 N N . PRO A 1 169 ? 31.43000 71.59300 -12.92100 1.000 44.98000 152 PRO A N 1
ATOM 1317 C CA . PRO A 1 169 ? 31.99300 72.79500 -13.55100 1.000 43.82000 152 PRO A CA 1
ATOM 1318 C C . PRO A 1 169 ? 32.48900 73.81000 -12.55700 1.000 48.83000 152 PRO A C 1
ATOM 1319 O O . PRO A 1 169 ? 33.36600 74.61200 -12.90700 1.000 49.09000 152 PRO A O 1
ATOM 1323 N N . GLY A 1 170 ? 31.97000 73.79000 -11.32300 1.000 50.94000 153 GLY A N 1
ATOM 1324 C CA . GLY A 1 170 ? 32.30600 74.81000 -10.35500 1.000 43.66000 153 GLY A CA 1
ATOM 1325 C C . GLY A 1 170 ? 31.74100 76.16600 -10.74800 1.000 51.37000 153 GLY A C 1
ATOM 1326 O O . GLY A 1 170 ? 30.72500 76.27800 -11.44600 1.000 51.44000 153 GLY A O 1
ATOM 1327 N N . VAL A 1 171 ? 32.41100 77.21900 -10.28000 1.000 51.80000 154 VAL A N 1
ATOM 1328 C CA . VAL A 1 171 ? 31.96100 78.58000 -10.54400 1.000 54.61000 154 VAL A CA 1
ATOM 1329 C C . VAL A 1 171 ? 32.44100 78.97700 -11.93600 1.000 56.61000 154 VAL A C 1
ATOM 1330 O O . VAL A 1 171 ? 33.54300 79.51500 -12.10400 1.000 59.15000 154 VAL A O 1
ATOM 1334 N N . THR A 1 172 ? 31.62200 78.69000 -12.95200 1.000 58.31000 155 THR A N 1
ATOM 1335 C CA . THR A 1 172 ? 32.04500 78.89300 -14.33800 1.000 58.99000 155 THR A CA 1
ATOM 1336 C C . THR A 1 172 ? 32.16900 80.36600 -14.70900 1.000 65.14000 155 THR A C 1
ATOM 1337 O O . THR A 1 172 ? 32.78600 80.67700 -15.73300 1.000 64.82000 155 THR A O 1
ATOM 1341 N N . GLY A 1 173 ? 31.62700 81.27500 -13.89200 1.000 67.02000 156 GLY A N 1
ATOM 1342 C CA . GLY A 1 173 ? 31.69500 82.69100 -14.20300 1.000 62.34000 156 GLY A CA 1
ATOM 1343 C C . GLY A 1 173 ? 33.09100 83.26400 -14.14100 1.000 63.96000 156 GLY A C 1
ATOM 1344 O O . GLY A 1 173 ? 33.34900 84.31000 -14.74700 1.000 65.61000 156 GLY A O 1
ATOM 1345 N N . GLN A 1 174 ? 34.00100 82.60000 -13.42500 1.000 65.02000 157 GLN A N 1
ATOM 1346 C CA . GLN A 1 174 ? 35.37500 83.07800 -13.35700 1.000 64.05000 157 GLN A CA 1
ATOM 1347 C C . GLN A 1 174 ? 36.06900 83.00400 -14.71300 1.000 61.23000 157 GLN A C 1
ATOM 1348 O O . GLN A 1 174 ? 37.06000 83.70700 -14.93200 1.000 59.78000 157 GLN A O 1
ATOM 1354 N N . THR A 1 175 ? 35.56700 82.17900 -15.62400 1.000 59.06000 158 THR A N 1
ATOM 1355 C CA . THR A 1 175 ? 36.18100 81.98700 -16.93000 1.000 66.35000 158 THR A CA 1
ATOM 1356 C C . THR A 1 175 ? 35.47200 82.75700 -18.04200 1.000 66.33000 158 THR A C 1
ATOM 1357 O O . THR A 1 175 ? 35.94800 82.75500 -19.18000 1.000 65.10000 158 THR A O 1
ATOM 1361 N N . GLY A 1 176 ? 34.37700 83.44300 -17.73300 1.000 67.85000 159 GLY A N 1
ATOM 1362 C CA . GLY A 1 176 ? 33.63600 84.19900 -18.71800 1.000 65.88000 159 GLY A CA 1
ATOM 1363 C C . GLY A 1 176 ? 32.46100 83.47000 -19.33400 1.000 71.22000 159 GLY A C 1
ATOM 1364 O O . GLY A 1 176 ? 31.97200 83.90000 -20.38700 1.000 76.30000 159 GLY A O 1
ATOM 1365 N N . LEU A 1 177 ? 32.00400 82.37700 -18.72700 1.000 68.84000 160 LEU A N 1
ATOM 1366 C CA . LEU A 1 177 ? 30.84600 81.65100 -19.22200 1.000 70.11000 160 LEU A CA 1
ATOM 1367 C C . LEU A 1 177 ? 29.86000 81.41700 -18.09100 1.000 69.21000 160 LEU A C 1
ATOM 1368 O O . LEU A 1 177 ? 30.23700 81.29900 -16.92300 1.000 67.39000 160 LEU A O 1
ATOM 1373 N N . GLU A 1 178 ? 28.58900 81.35600 -18.45400 1.000 68.14000 161 GLU A N 1
ATOM 1374 C CA . GLU A 1 178 ? 27.59300 80.91900 -17.50400 1.000 68.75000 161 GLU A CA 1
ATOM 1375 C C . GLU A 1 178 ? 27.51400 79.40000 -17.50300 1.000 65.42000 161 GLU A C 1
ATOM 1376 O O . GLU A 1 178 ? 27.89600 78.73300 -18.46800 1.000 64.83000 161 GLU A O 1
ATOM 1382 N N . THR A 1 179 ? 27.00500 78.86000 -16.39300 1.000 64.09000 162 THR A N 1
ATOM 1383 C CA . THR A 1 179 ? 26.81600 77.42000 -16.28900 1.000 67.49000 162 THR A CA 1
ATOM 1384 C C . THR A 1 179 ? 26.00500 76.86500 -17.45800 1.000 63.37000 162 THR A C 1
ATOM 1385 O O . THR A 1 179 ? 26.18300 75.70100 -17.83600 1.000 62.69000 162 THR A O 1
ATOM 1389 N N . GLY A 1 180 ? 25.12600 77.67200 -18.04800 1.000 61.69000 163 GLY A N 1
ATOM 1390 C CA . GLY A 1 180 ? 24.44500 77.26000 -19.25500 1.000 62.09000 163 GLY A CA 1
ATOM 1391 C C . GLY A 1 180 ? 25.39400 76.97000 -20.40600 1.000 61.79000 163 GLY A C 1
ATOM 1392 O O . GLY A 1 180 ? 25.45500 75.83700 -20.90000 1.000 55.67000 163 GLY A O 1
ATOM 1393 N N . GLU A 1 181 ? 26.14200 77.99400 -20.83800 1.000 66.52000 164 GLU A N 1
ATOM 1394 C CA . GLU A 1 181 ? 27.04600 77.83100 -21.97300 1.000 68.97000 164 GLU A CA 1
ATOM 1395 C C . GLU A 1 181 ? 28.07300 76.74500 -21.71100 1.000 67.35000 164 GLU A C 1
ATOM 1396 O O . GLU A 1 181 ? 28.47400 76.02400 -22.63700 1.000 67.18000 164 GLU A O 1
ATOM 1402 N N . PHE A 1 182 ? 28.53100 76.64300 -20.46400 1.000 64.16000 165 PHE A N 1
ATOM 1403 C CA . PHE A 1 182 ? 29.56800 75.68400 -20.12100 1.000 59.15000 165 PHE A CA 1
ATOM 1404 C C . PHE A 1 182 ? 29.07400 74.26200 -20.33300 1.000 57.91000 165 PHE A C 1
ATOM 1405 O O . PHE A 1 182 ? 29.76600 73.43600 -20.93500 1.000 58.60000 165 PHE A O 1
ATOM 1413 N N . VAL A 1 183 ? 27.87000 73.95800 -19.83900 1.000 59.89000 166 VAL A N 1
ATOM 1414 C CA . VAL A 1 183 ? 27.29700 72.63400 -20.06500 1.000 61.02000 166 VAL A CA 1
ATOM 1415 C C . VAL A 1 183 ? 26.97800 72.43600 -21.54300 1.000 60.64000 166 VAL A C 1
ATOM 1416 O O . VAL A 1 183 ? 27.03600 71.31400 -22.05400 1.000 65.04000 166 VAL A O 1
ATOM 1420 N N . ARG A 1 184 ? 26.66000 73.51200 -22.26100 1.000 63.37000 167 ARG A N 1
ATOM 1421 C CA . ARG A 1 184 ? 26.42800 73.39600 -23.69600 1.000 62.57000 167 ARG A CA 1
ATOM 1422 C C . ARG A 1 184 ? 27.73100 73.09800 -24.43000 1.000 63.21000 167 ARG A C 1
ATOM 1423 O O . ARG A 1 184 ? 27.80500 72.15500 -25.22800 1.000 60.78000 167 ARG A O 1
ATOM 1431 N N . ALA A 1 185 ? 28.78200 73.87300 -24.13800 1.000 59.90000 168 ALA A N 1
ATOM 1432 C CA . ALA A 1 185 ? 30.09100 73.64800 -24.74200 1.000 59.35000 168 ALA A CA 1
ATOM 1433 C C . ALA A 1 185 ? 30.57600 72.20600 -24.59600 1.000 63.49000 168 ALA A C 1
ATOM 1434 O O . ALA A 1 185 ? 31.34400 71.72400 -25.43700 1.000 68.23000 168 ALA A O 1
ATOM 1436 N N . ILE A 1 186 ? 30.14300 71.49900 -23.55600 1.000 62.01000 169 ILE A N 1
ATOM 1437 C CA . ILE A 1 186 ? 30.57600 70.11500 -23.37000 1.000 65.15000 169 ILE A CA 1
ATOM 1438 C C . ILE A 1 186 ? 29.61800 69.14300 -24.03600 1.000 67.50000 169 ILE A C 1
ATOM 1439 O O . ILE A 1 186 ? 30.04900 68.16900 -24.66400 1.000 67.88000 169 ILE A O 1
ATOM 1444 N N . SER A 1 187 ? 28.31300 69.39300 -23.88700 1.000 65.04000 170 SER A N 1
ATOM 1445 C CA . SER A 1 187 ? 27.31200 68.48700 -24.43900 1.000 64.01000 170 SER A CA 1
ATOM 1446 C C . SER A 1 187 ? 27.38600 68.44000 -25.96700 1.000 72.65000 170 SER A C 1
ATOM 1447 O O . SER A 1 187 ? 27.09300 67.40300 -26.57300 1.000 72.06000 170 SER A O 1
ATOM 1450 N N . GLU A 1 188 ? 27.79400 69.54400 -26.60400 1.000 68.60000 171 GLU A N 1
ATOM 1451 C CA . GLU A 1 188 ? 27.96000 69.55200 -28.05400 1.000 67.88000 171 GLU A CA 1
ATOM 1452 C C . GLU A 1 188 ? 29.00300 68.53900 -28.50100 1.000 73.19000 171 GLU A C 1
ATOM 1453 O O . GLU A 1 188 ? 28.80600 67.82100 -29.49100 1.000 76.72000 171 GLU A O 1
ATOM 1459 N N . ARG A 1 189 ? 30.13700 68.49100 -27.80600 1.000 70.71000 172 ARG A N 1
ATOM 1460 C CA . ARG A 1 189 ? 31.20600 67.59200 -28.21100 1.000 65.63000 172 ARG A CA 1
ATOM 1461 C C . ARG A 1 189 ? 31.01500 66.18500 -27.66500 1.000 67.21000 172 ARG A C 1
ATOM 1462 O O . ARG A 1 189 ? 31.37100 65.21300 -28.33700 1.000 76.55000 172 ARG A O 1
ATOM 1470 N N . VAL A 1 190 ? 30.42900 66.05100 -26.47900 1.000 69.37000 173 VAL A N 1
ATOM 1471 C CA . VAL A 1 190 ? 30.16800 64.72500 -25.94000 1.000 71.21000 173 VAL A CA 1
ATOM 1472 C C . VAL A 1 190 ? 29.00700 64.07000 -26.66600 1.000 66.54000 173 VAL A C 1
ATOM 1473 O O . VAL A 1 190 ? 28.96000 62.83800 -26.79700 1.000 66.44000 173 VAL A O 1
ATOM 1477 N N . LYS A 1 191 ? 28.05100 64.87800 -27.13200 1.000 65.81000 174 LYS A N 1
ATOM 1478 C CA . LYS A 1 191 ? 26.81200 64.42200 -27.74800 1.000 69.50000 174 LYS A CA 1
ATOM 1479 C C . LYS A 1 191 ? 26.13300 63.38000 -26.87000 1.000 66.86000 174 LYS A C 1
ATOM 1480 O O . LYS A 1 191 ? 26.09800 62.19600 -27.22500 1.000 70.05000 174 LYS A O 1
ATOM 1486 N N . PRO A 1 192 ? 25.60300 63.76900 -25.71500 1.000 67.92000 175 PRO A N 1
ATOM 1487 C CA . PRO A 1 192 ? 24.99400 62.78700 -24.82300 1.000 65.70000 175 PRO A CA 1
ATOM 1488 C C . PRO A 1 192 ? 23.57500 62.48100 -25.25900 1.000 61.24000 175 PRO A C 1
ATOM 1489 O O . PRO A 1 192 ? 22.95000 63.22600 -26.00900 1.000 59.20000 175 PRO A O 1
ATOM 1493 N N . ASP A 1 193 ? 23.07000 61.36600 -24.75800 1.000 61.29000 176 ASP A N 1
ATOM 1494 C CA . ASP A 1 193 ? 21.67000 61.03200 -24.90800 1.000 53.49000 176 ASP A CA 1
ATOM 1495 C C . ASP A 1 193 ? 20.85100 61.40400 -23.67800 1.000 67.89000 176 ASP A C 1
ATOM 1496 O O . ASP A 1 193 ? 19.63900 61.62200 -23.79800 1.000 68.51000 176 ASP A O 1
ATOM 1501 N N . LEU A 1 194 ? 21.49000 61.49800 -22.50600 1.000 68.10000 177 LEU A N 1
ATOM 1502 C CA . LEU A 1 194 ? 20.87100 62.00700 -21.28800 1.000 60.80000 177 LEU A CA 1
ATOM 1503 C C . LEU A 1 194 ? 21.87800 62.88500 -20.56500 1.000 59.78000 177 LEU A C 1
ATOM 1504 O O . LEU A 1 194 ? 23.07700 62.58700 -20.55300 1.000 60.01000 177 LEU A O 1
ATOM 1509 N N . ILE A 1 195 ? 21.40100 63.99100 -20.00400 1.000 55.66000 178 ILE A N 1
ATOM 1510 C CA . ILE A 1 195 ? 22.21300 64.82600 -19.12900 1.000 54.24000 178 ILE A CA 1
ATOM 1511 C C . ILE A 1 195 ? 21.53100 64.87400 -17.77700 1.000 50.90000 178 ILE A C 1
ATOM 1512 O O . ILE A 1 195 ? 20.39600 65.35500 -17.66800 1.000 51.14000 178 ILE A O 1
ATOM 1517 N N . ILE A 1 196 ? 22.21000 64.36000 -16.75700 1.000 50.82000 179 ILE A N 1
ATOM 1518 C CA . ILE A 1 196 ? 21.73300 64.40700 -15.37400 1.000 51.27000 179 ILE A CA 1
ATOM 1519 C C . ILE A 1 196 ? 22.48200 65.50800 -14.64200 1.000 47.53000 179 ILE A C 1
ATOM 1520 O O . ILE A 1 196 ? 23.71600 65.47400 -14.56500 1.000 49.74000 179 ILE A O 1
ATOM 1525 N N . VAL A 1 197 ? 21.75600 66.48500 -14.10100 1.000 47.85000 180 VAL A N 1
ATOM 1526 C CA . VAL A 1 197 ? 22.36000 67.56600 -13.32100 1.000 49.26000 180 VAL A CA 1
ATOM 1527 C C . VAL A 1 197 ? 21.99400 67.39900 -11.85100 1.000 45.91000 180 VAL A C 1
ATOM 1528 O O . VAL A 1 197 ? 20.81400 67.22100 -11.51000 1.000 44.94000 180 VAL A O 1
ATOM 1532 N N . ILE A 1 198 ? 23.00900 67.45000 -10.98300 1.000 48.54000 181 ILE A N 1
ATOM 1533 C CA . ILE A 1 198 ? 22.84000 67.37900 -9.52800 1.000 46.72000 181 ILE A CA 1
ATOM 1534 C C . ILE A 1 198 ? 23.15900 68.74800 -8.93300 1.000 46.03000 181 ILE A C 1
ATOM 1535 O O . ILE A 1 198 ? 24.20700 69.33700 -9.23100 1.000 48.60000 181 ILE A O 1
ATOM 1540 N N . ASP A 1 199 ? 22.25100 69.27400 -8.11600 1.000 47.81000 182 ASP A N 1
ATOM 1541 C CA . ASP A 1 199 ? 22.39900 70.64600 -7.63200 1.000 46.02000 182 ASP A CA 1
ATOM 1542 C C . ASP A 1 199 ? 21.73800 70.77100 -6.26900 1.000 44.10000 182 ASP A C 1
ATOM 1543 O O . ASP A 1 199 ? 20.82700 70.01000 -5.93400 1.000 43.91000 182 ASP A O 1
ATOM 1548 N N . ALA A 1 200 ? 22.18800 71.74600 -5.48100 1.000 46.52000 183 ALA A N 1
ATOM 1549 C CA . ALA A 1 200 ? 21.49800 72.05200 -4.23000 1.000 45.33000 183 ALA A CA 1
ATOM 1550 C C . ALA A 1 200 ? 20.39600 73.06600 -4.49600 1.000 45.41000 183 ALA A C 1
ATOM 1551 O O . ALA A 1 200 ? 20.54700 73.97100 -5.32800 1.000 51.34000 183 ALA A O 1
ATOM 1553 N N . LEU A 1 201 ? 19.28200 72.89500 -3.79600 1.000 42.23000 184 LEU A N 1
ATOM 1554 C CA . LEU A 1 201 ? 18.08500 73.70400 -3.95800 1.000 43.78000 184 LEU A CA 1
ATOM 1555 C C . LEU A 1 201 ? 17.80400 74.49100 -2.68000 1.000 45.21000 184 LEU A C 1
ATOM 1556 O O . LEU A 1 201 ? 18.34400 74.20800 -1.60700 1.000 42.53000 184 LEU A O 1
ATOM 1561 N N . ALA A 1 202 ? 16.91900 75.47200 -2.80200 1.000 46.27000 185 ALA A N 1
ATOM 1562 C CA . ALA A 1 202 ? 16.47200 76.27800 -1.68000 1.000 41.13000 185 ALA A CA 1
ATOM 1563 C C . ALA A 1 202 ? 15.00300 75.99100 -1.40100 1.000 43.84000 185 ALA A C 1
ATOM 1564 O O . ALA A 1 202 ? 14.18400 75.96800 -2.32600 1.000 50.93000 185 ALA A O 1
ATOM 1566 N N . ALA A 1 203 ? 14.67800 75.75300 -0.13500 1.000 45.23000 186 ALA A N 1
ATOM 1567 C CA . ALA A 1 203 ? 13.30600 75.57600 0.31900 1.000 46.52000 186 ALA A CA 1
ATOM 1568 C C . ALA A 1 203 ? 12.78200 76.88700 0.89900 1.000 46.62000 186 ALA A C 1
ATOM 1569 O O . ALA A 1 203 ? 13.52800 77.84500 1.12500 1.000 45.34000 186 ALA A O 1
ATOM 1571 N N . ARG A 1 204 ? 11.47400 76.92400 1.14100 1.000 45.46000 187 ARG A N 1
ATOM 1572 C CA . ARG A 1 204 ? 10.91700 78.03100 1.89300 1.000 46.65000 187 ARG A CA 1
ATOM 1573 C C . ARG A 1 204 ? 10.69200 77.69000 3.35600 1.000 54.50000 187 ARG A C 1
ATOM 1574 O O . ARG A 1 204 ? 10.90200 78.54100 4.21900 1.000 54.24000 187 ARG A O 1
ATOM 1582 N N . ASN A 1 205 ? 10.31900 76.45400 3.66000 1.000 53.29000 188 ASN A N 1
ATOM 1583 C CA . ASN A 1 205 ? 10.13800 76.01400 5.02700 1.000 53.66000 188 ASN A CA 1
ATOM 1584 C C . ASN A 1 205 ? 11.41600 75.30700 5.47000 1.000 57.91000 188 ASN A C 1
ATOM 1585 O O . ASN A 1 205 ? 11.90300 74.40600 4.77500 1.000 54.32000 188 ASN A O 1
ATOM 1590 N N . GLN A 1 206 ? 11.97300 75.73300 6.61400 1.000 54.60000 189 GLN A N 1
ATOM 1591 C CA . GLN A 1 206 ? 13.25100 75.18300 7.04100 1.000 47.93000 189 GLN A CA 1
ATOM 1592 C C . GLN A 1 206 ? 13.13700 73.72200 7.42500 1.000 51.23000 189 GLN A C 1
ATOM 1593 O O . GLN A 1 206 ? 14.15700 73.03000 7.46800 1.000 50.93000 189 GLN A O 1
ATOM 1599 N N . ASP A 1 207 ? 11.92700 73.23800 7.72100 1.000 54.29000 190 ASP A N 1
ATOM 1600 C CA . ASP A 1 207 ? 11.78000 71.83500 8.08400 1.000 52.82000 190 ASP A CA 1
ATOM 1601 C C . ASP A 1 207 ? 11.96500 70.90800 6.88200 1.000 59.29000 190 ASP A C 1
ATOM 1602 O O . ASP A 1 207 ? 12.18900 69.70900 7.08100 1.000 58.30000 190 ASP A O 1
ATOM 1607 N N . ARG A 1 208 ? 11.94500 71.44500 5.65100 1.000 56.24000 191 ARG A N 1
ATOM 1608 C CA . ARG A 1 208 ? 12.20400 70.64800 4.45100 1.000 56.14000 191 ARG A CA 1
ATOM 1609 C C . ARG A 1 208 ? 13.67400 70.27500 4.27100 1.000 53.22000 191 ARG A C 1
ATOM 1610 O O . ARG A 1 208 ? 13.96500 69.32100 3.54400 1.000 52.51000 191 ARG A O 1
ATOM 1618 N N . LEU A 1 209 ? 14.59900 71.00500 4.88900 1.000 50.92000 192 LEU A N 1
ATOM 1619 C CA . LEU A 1 209 ? 15.99900 70.94500 4.47800 1.000 50.73000 192 LEU A CA 1
ATOM 1620 C C . LEU A 1 209 ? 16.58800 69.55400 4.68200 1.000 49.78000 192 LEU A C 1
ATOM 1621 O O . LEU A 1 209 ? 16.46500 68.96400 5.75800 1.000 51.52000 192 LEU A O 1
ATOM 1626 N N . CYS A 1 210 ? 17.22400 69.02800 3.63600 1.000 50.91000 193 CYS A N 1
ATOM 1627 C CA . CYS A 1 210 ? 17.96800 67.76800 3.65700 1.000 54.87000 193 CYS A CA 1
ATOM 1628 C C . CYS A 1 210 ? 17.09500 66.52600 3.80800 1.000 53.05000 193 CYS A C 1
ATOM 1629 O O . CYS A 1 210 ? 17.64000 65.41700 3.96500 1.000 49.34000 193 CYS A O 1
ATOM 1632 N N . LYS A 1 211 ? 15.76800 66.65900 3.76800 1.000 48.46000 194 LYS A N 1
ATOM 1633 C CA . LYS A 1 211 ? 14.88300 65.51600 3.95000 1.000 50.79000 194 LYS A CA 1
ATOM 1634 C C . LYS A 1 211 ? 14.15000 65.10300 2.67300 1.000 51.98000 194 LYS A C 1
ATOM 1635 O O . LYS A 1 211 ? 13.33600 64.17700 2.71600 1.000 53.07000 194 LYS A O 1
ATOM 1641 N N . SER A 1 212 ? 14.43200 65.73400 1.53400 1.000 47.35000 195 SER A N 1
ATOM 1642 C CA . SER A 1 212 ? 13.74800 65.39800 0.29600 1.000 52.19000 195 SER A CA 1
ATOM 1643 C C . SER A 1 212 ? 14.73900 65.33800 -0.85000 1.000 51.35000 195 SER A C 1
ATOM 1644 O O . SER A 1 212 ? 15.77000 66.00900 -0.82100 1.000 51.39000 195 SER A O 1
ATOM 1647 N N . LEU A 1 213 ? 14.41300 64.51900 -1.85700 1.000 52.81000 196 LEU A N 1
ATOM 1648 C CA . LEU A 1 213 ? 14.97400 64.61100 -3.20300 1.000 50.27000 196 LEU A CA 1
ATOM 1649 C C . LEU A 1 213 ? 13.87000 64.99900 -4.18200 1.000 51.88000 196 LEU A C 1
ATOM 1650 O O . LEU A 1 213 ? 12.72800 64.53600 -4.06600 1.000 53.06000 196 LEU A O 1
ATOM 1655 N N . GLN A 1 214 ? 14.20600 65.81700 -5.16900 1.000 50.36000 197 GLN A N 1
ATOM 1656 C CA . GLN A 1 214 ? 13.26300 66.14100 -6.23200 1.000 52.35000 197 GLN A CA 1
ATOM 1657 C C . GLN A 1 214 ? 13.90600 65.82800 -7.57400 1.000 49.11000 197 GLN A C 1
ATOM 1658 O O . GLN A 1 214 ? 14.89800 66.46200 -7.95100 1.000 48.22000 197 GLN A O 1
ATOM 1664 N N . ILE A 1 215 ? 13.34000 64.84200 -8.28400 1.000 53.51000 198 ILE A N 1
ATOM 1665 C CA . ILE A 1 215 ? 13.77900 64.43000 -9.62300 1.000 48.87000 198 ILE A CA 1
ATOM 1666 C C . ILE A 1 215 ? 12.79600 64.99300 -10.63300 1.000 49.53000 198 ILE A C 1
ATOM 1667 O O . ILE A 1 215 ? 11.58200 64.79900 -10.49500 1.000 53.79000 198 ILE A O 1
ATOM 1672 N N . THR A 1 216 ? 13.30500 65.69300 -11.64200 1.000 46.80000 199 THR A N 1
ATOM 1673 C CA . THR A 1 216 ? 12.45100 66.28100 -12.66200 1.000 53.79000 199 THR A CA 1
ATOM 1674 C C . THR A 1 216 ? 13.14200 66.22800 -14.01400 1.000 53.21000 199 THR A C 1
ATOM 1675 O O . THR A 1 216 ? 14.36700 66.35500 -14.10100 1.000 53.12000 199 THR A O 1
ATOM 1679 N N . ASN A 1 217 ? 12.34000 66.04700 -15.07200 1.000 56.43000 200 ASN A N 1
ATOM 1680 C CA . ASN A 1 217 ? 12.82500 66.03500 -16.45600 1.000 54.62000 200 ASN A CA 1
ATOM 1681 C C . ASN A 1 217 ? 12.75200 67.40200 -17.10900 1.000 52.56000 200 ASN A C 1
ATOM 1682 O O . ASN A 1 217 ? 12.92000 67.50400 -18.33200 1.000 52.05000 200 ASN A O 1
ATOM 1687 N N . THR A 1 218 ? 12.50100 68.44500 -16.32100 1.000 53.01000 201 THR A N 1
ATOM 1688 C CA . THR A 1 218 ? 12.46000 69.81200 -16.80500 1.000 46.45000 201 THR A CA 1
ATOM 1689 C C . THR A 1 218 ? 13.79900 70.50900 -16.66600 1.000 44.16000 201 THR A C 1
ATOM 1690 O O . THR A 1 218 ? 13.91100 71.68500 -17.01300 1.000 49.00000 201 THR A O 1
ATOM 1694 N N . GLY A 1 219 ? 14.81600 69.82000 -16.18700 1.000 45.78000 202 GLY A N 1
ATOM 1695 C CA . GLY A 1 219 ? 16.13400 70.41500 -16.11000 1.000 46.13000 202 GLY A CA 1
ATOM 1696 C C . GLY A 1 219 ? 16.33000 71.33300 -14.90600 1.000 48.91000 202 GLY A C 1
ATOM 1697 O O . GLY A 1 219 ? 15.59700 71.30600 -13.90400 1.000 46.41000 202 GLY A O 1
ATOM 1698 N N . ILE A 1 220 ? 17.35600 72.16700 -15.03200 1.000 42.79000 203 ILE A N 1
ATOM 1699 C CA . ILE A 1 220 ? 17.67000 73.21700 -14.07800 1.000 46.85000 203 ILE A CA 1
ATOM 1700 C C . ILE A 1 220 ? 16.92400 74.47700 -14.50800 1.000 48.09000 203 ILE A C 1
ATOM 1701 O O . ILE A 1 220 ? 17.22300 75.04700 -15.56000 1.000 49.06000 203 ILE A O 1
ATOM 1706 N N . HIS A 1 221 ? 15.94000 74.93200 -13.67500 1.000 50.21000 204 HIS A N 1
ATOM 1707 C CA . HIS A 1 221 ? 15.17400 76.14900 -13.95800 1.000 46.55000 204 HIS A CA 1
ATOM 1708 C C . HIS A 1 221 ? 16.01100 77.39800 -13.69000 1.000 50.01000 204 HIS A C 1
ATOM 1709 O O . HIS A 1 221 ? 16.89900 77.38900 -12.83300 1.000 55.22000 204 HIS A O 1
ATOM 1716 N N . PRO A 1 222 ? 15.75500 78.48500 -14.41000 1.000 55.53000 205 PRO A N 1
ATOM 1717 C CA . PRO A 1 222 ? 16.52000 79.71600 -14.17300 1.000 54.12000 205 PRO A CA 1
ATOM 1718 C C . PRO A 1 222 ? 16.18300 80.32800 -12.82400 1.000 51.89000 205 PRO A C 1
ATOM 1719 O O . PRO A 1 222 ? 15.06700 80.19000 -12.32300 1.000 54.44000 205 PRO A O 1
ATOM 1723 N N . GLY A 1 223 ? 17.16500 81.01600 -12.24100 1.000 54.73000 206 GLY A N 1
ATOM 1724 C CA . GLY A 1 223 ? 16.99900 81.62000 -10.92400 1.000 57.37000 206 GLY A CA 1
ATOM 1725 C C . GLY A 1 223 ? 17.02700 80.65700 -9.75500 1.000 55.98000 206 GLY A C 1
ATOM 1726 O O . GLY A 1 223 ? 16.74600 81.06500 -8.61900 1.000 65.42000 206 GLY A O 1
ATOM 1727 N N . SER A 1 224 ? 17.36500 79.39800 -9.99000 1.000 54.61000 207 SER A N 1
ATOM 1728 C CA . SER A 1 224 ? 17.33300 78.38500 -8.95900 1.000 48.99000 207 SER A CA 1
ATOM 1729 C C . SER A 1 224 ? 18.70400 78.25500 -8.29600 1.000 53.84000 207 SER A C 1
ATOM 1730 O O . SER A 1 224 ? 19.66800 78.96100 -8.61600 1.000 47.60000 207 SER A O 1
ATOM 1733 N N . GLY A 1 225 ? 18.77800 77.34400 -7.33200 1.000 56.91000 208 GLY A N 1
ATOM 1734 C CA . GLY A 1 225 ? 19.99800 77.13800 -6.59100 1.000 60.13000 208 GLY A CA 1
ATOM 1735 C C . GLY A 1 225 ? 20.19800 78.15500 -5.48300 1.000 55.49000 208 GLY A C 1
ATOM 1736 O O . GLY A 1 225 ? 19.44800 79.12600 -5.31800 1.000 52.78000 208 GLY A O 1
ATOM 1737 N N . VAL A 1 226 ? 21.28300 77.91400 -4.73500 1.000 54.41000 209 VAL A N 1
ATOM 1738 C CA . VAL A 1 226 ? 21.61800 78.68600 -3.54200 1.000 50.43000 209 VAL A CA 1
ATOM 1739 C C . VAL A 1 226 ? 21.83900 80.15000 -3.88700 1.000 55.79000 209 VAL A C 1
ATOM 1740 O O . VAL A 1 226 ? 21.42400 81.04700 -3.13700 1.000 51.20000 209 VAL A O 1
ATOM 1744 N N . GLY A 1 227 ? 22.49200 80.41600 -5.03100 1.000 54.97000 210 GLY A N 1
ATOM 1745 C CA . GLY A 1 227 ? 22.82000 81.75300 -5.49200 1.000 51.00000 210 GLY A CA 1
ATOM 1746 C C . GLY A 1 227 ? 21.70600 82.48800 -6.19500 1.000 51.62000 210 GLY A C 1
ATOM 1747 O O . GLY A 1 227 ? 21.89100 83.64500 -6.58500 1.000 50.65000 210 GLY A O 1
ATOM 1748 N N . ASN A 1 228 ? 20.54700 81.84800 -6.35200 1.000 50.77000 211 ASN A N 1
ATOM 1749 C CA . ASN A 1 228 ? 19.41600 82.39500 -7.10800 1.000 57.46000 211 ASN A CA 1
ATOM 1750 C C . ASN A 1 228 ? 19.85400 82.96800 -8.46300 1.000 60.98000 211 ASN A C 1
ATOM 1751 O O . ASN A 1 228 ? 19.49000 84.08000 -8.86000 1.000 59.27000 211 ASN A O 1
ATOM 1756 N N . SER A 1 229 ? 20.62800 82.16400 -9.19800 1.000 54.29000 212 SER A N 1
ATOM 1757 C CA . SER A 1 229 ? 21.32800 82.69100 -10.36300 1.000 56.71000 212 SER A CA 1
ATOM 1758 C C . SER A 1 229 ? 21.55400 81.64400 -11.45400 1.000 53.60000 212 SER A C 1
ATOM 1759 O O . SER A 1 229 ? 22.36700 81.88800 -12.34700 1.000 51.64000 212 SER A O 1
ATOM 1762 N N . ARG A 1 230 ? 20.90400 80.48400 -11.39600 1.000 56.42000 213 ARG A N 1
ATOM 1763 C CA . ARG A 1 230 ? 21.09300 79.46100 -12.40700 1.000 56.68000 213 ARG A CA 1
ATOM 1764 C C . ARG A 1 230 ? 20.49300 79.90700 -13.72700 1.000 57.17000 213 ARG A C 1
ATOM 1765 O O . ARG A 1 230 ? 19.50000 80.63900 -13.77100 1.000 61.53000 213 ARG A O 1
ATOM 1773 N N . ASN A 1 231 ? 21.07700 79.42500 -14.80800 1.000 58.16000 214 ASN A N 1
ATOM 1774 C CA . ASN A 1 231 ? 20.46800 79.57500 -16.11700 1.000 55.37000 214 ASN A CA 1
ATOM 1775 C C . ASN A 1 231 ? 19.73700 78.29000 -16.46000 1.000 49.47000 214 ASN A C 1
ATOM 1776 O O . ASN A 1 231 ? 20.05600 77.22500 -15.93100 1.000 54.09000 214 ASN A O 1
ATOM 1781 N N . GLU A 1 232 ? 18.71100 78.40500 -17.29900 1.000 53.60000 215 GLU A N 1
ATOM 1782 C CA . GLU A 1 232 ? 18.01900 77.21500 -17.78200 1.000 55.54000 215 GLU A CA 1
ATOM 1783 C C . GLU A 1 232 ? 19.02100 76.24800 -18.41400 1.000 53.24000 215 GLU A C 1
ATOM 1784 O O . GLU A 1 232 ? 19.88300 76.64700 -19.20100 1.000 52.99000 215 GLU A O 1
ATOM 1790 N N . ILE A 1 233 ? 18.94600 74.99100 -17.99800 1.000 49.79000 216 ILE A N 1
ATOM 1791 C CA . ILE A 1 233 ? 19.66100 73.88200 -18.60900 1.000 50.32000 216 ILE A CA 1
ATOM 1792 C C . ILE A 1 233 ? 18.60200 72.80200 -18.74500 1.000 54.06000 216 ILE A C 1
ATOM 1793 O O . ILE A 1 233 ? 18.23400 72.15900 -17.75700 1.000 46.46000 216 ILE A O 1
ATOM 1798 N N . SER A 1 234 ? 18.08500 72.62000 -19.95700 1.000 57.51000 217 SER A N 1
ATOM 1799 C CA . SER A 1 234 ? 16.94900 71.74200 -20.16400 1.000 57.65000 217 SER A CA 1
ATOM 1800 C C . SER A 1 234 ? 17.02300 71.16400 -21.55900 1.000 61.60000 217 SER A C 1
ATOM 1801 O O . SER A 1 234 ? 17.83700 71.57600 -22.39200 1.000 54.85000 217 SER A O 1
ATOM 1804 N N . PHE A 1 235 ? 16.11900 70.21800 -21.80100 1.000 60.01000 218 PHE A N 1
ATOM 1805 C CA . PHE A 1 235 ? 15.92500 69.69100 -23.14100 1.000 62.62000 218 PHE A CA 1
ATOM 1806 C C . PHE A 1 235 ? 15.60700 70.79600 -24.15500 1.000 66.26000 218 PHE A C 1
ATOM 1807 O O . PHE A 1 235 ? 16.00400 70.69300 -25.32200 1.000 65.46000 218 PHE A O 1
ATOM 1815 N N . GLU A 1 236 ? 14.92900 71.87200 -23.73200 1.000 64.11000 219 GLU A N 1
ATOM 1816 C CA . GLU A 1 236 ? 14.66300 72.99300 -24.63600 1.000 56.87000 219 GLU A CA 1
ATOM 1817 C C . GLU A 1 236 ? 15.92500 73.80300 -24.91900 1.000 59.17000 219 GLU A C 1
ATOM 1818 O O . GLU A 1 236 ? 16.22900 74.10800 -26.07300 1.000 71.30000 219 GLU A O 1
ATOM 1824 N N . SER A 1 237 ? 16.67200 74.18000 -23.88700 1.000 66.60000 220 SER A N 1
ATOM 1825 C CA . SER A 1 237 ? 17.83700 75.03200 -24.11900 1.000 67.20000 220 SER A CA 1
ATOM 1826 C C . SER A 1 237 ? 18.93700 74.32500 -24.91600 1.000 63.83000 220 SER A C 1
ATOM 1827 O O . SER A 1 237 ? 19.76900 75.00000 -25.53500 1.000 62.44000 220 SER A O 1
ATOM 1830 N N . LEU A 1 238 ? 18.94600 72.99400 -24.93100 1.000 59.81000 221 LEU A N 1
ATOM 1831 C CA . LEU A 1 238 ? 20.12500 72.20900 -25.29100 1.000 63.60000 221 LEU A CA 1
ATOM 1832 C C . LEU A 1 238 ? 19.86400 71.18300 -26.38000 1.000 63.63000 221 LEU A C 1
ATOM 1833 O O . LEU A 1 238 ? 20.76200 70.89000 -27.17600 1.000 65.69000 221 LEU A O 1
ATOM 1838 N N . GLY A 1 239 ? 18.67000 70.59500 -26.41500 1.000 62.64000 222 GLY A N 1
ATOM 1839 C CA . GLY A 1 239 ? 18.35200 69.55900 -27.37200 1.000 61.13000 222 GLY A CA 1
ATOM 1840 C C . GLY A 1 239 ? 18.56400 68.14400 -26.88500 1.000 65.91000 222 GLY A C 1
ATOM 1841 O O . GLY A 1 239 ? 18.22600 67.20400 -27.61200 1.000 69.48000 222 GLY A O 1
ATOM 1842 N N . VAL A 1 240 ? 19.11700 67.96500 -25.68800 1.000 66.34000 223 VAL A N 1
ATOM 1843 C CA . VAL A 1 240 ? 19.33000 66.65300 -25.08100 1.000 58.41000 223 VAL A CA 1
ATOM 1844 C C . VAL A 1 240 ? 18.39000 66.57400 -23.88600 1.000 60.10000 223 VAL A C 1
ATOM 1845 O O . VAL A 1 240 ? 18.17800 67.59300 -23.21800 1.000 58.68000 223 VAL A O 1
ATOM 1849 N N . PRO A 1 241 ? 17.78800 65.43000 -23.58200 1.000 56.28000 224 PRO A N 1
ATOM 1850 C CA . PRO A 1 241 ? 16.97000 65.35800 -22.37000 1.000 59.39000 224 PRO A CA 1
ATOM 1851 C C . PRO A 1 24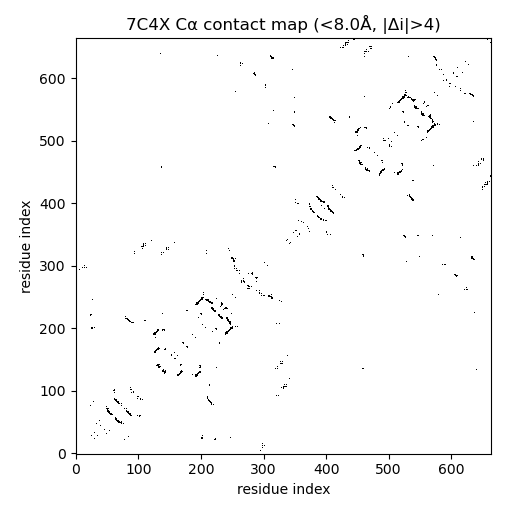1 ? 17.82300 65.63400 -21.13600 1.000 61.59000 224 PRO A C 1
ATOM 1852 O O . PRO A 1 241 ? 18.96500 65.16900 -21.02300 1.000 57.75000 224 PRO A O 1
ATOM 1856 N N . VAL A 1 242 ? 17.26800 66.41900 -20.21400 1.000 58.82000 225 VAL A N 1
ATOM 1857 C CA . VAL A 1 242 ? 18.00300 66.88900 -19.04800 1.000 51.01000 225 VAL A CA 1
ATOM 1858 C C . VAL A 1 242 ? 17.17700 66.58500 -17.82000 1.000 49.58000 225 VAL A C 1
ATOM 1859 O O . VAL A 1 242 ? 16.06800 67.10900 -17.67100 1.000 55.09000 225 VAL A O 1
ATOM 1863 N N . THR A 1 243 ? 17.70400 65.75000 -16.94200 1.000 46.69000 226 THR A N 1
ATOM 1864 C CA . THR A 1 243 ? 17.08000 65.49700 -15.65400 1.000 51.75000 226 THR A CA 1
ATOM 1865 C C . THR A 1 243 ? 17.86200 66.19700 -14.54800 1.000 50.43000 226 THR A C 1
ATOM 1866 O O . THR A 1 243 ? 19.10100 66.19600 -14.54800 1.000 46.50000 226 THR A O 1
ATOM 1870 N N . ALA A 1 244 ? 17.14000 66.80800 -13.61300 1.000 54.18000 227 ALA A N 1
ATOM 1871 C CA . ALA A 1 244 ? 17.74400 67.45200 -12.45200 1.000 46.86000 227 ALA A CA 1
ATOM 1872 C C . ALA A 1 244 ? 17.41600 66.64600 -11.21300 1.000 44.82000 227 ALA A C 1
ATOM 1873 O O . ALA A 1 244 ? 16.25400 66.30200 -10.98100 1.000 52.13000 227 ALA A O 1
ATOM 1875 N N . ILE A 1 245 ? 18.44200 66.31900 -10.43800 1.000 46.60000 228 ILE A N 1
ATOM 1876 C CA . ILE A 1 245 ? 18.26700 65.79200 -9.08600 1.000 48.78000 228 ILE A CA 1
ATOM 1877 C C . ILE A 1 245 ? 18.75300 66.84900 -8.09200 1.000 48.23000 228 ILE A C 1
ATOM 1878 O O . ILE A 1 245 ? 19.91400 67.28800 -8.13900 1.000 46.80000 228 ILE A O 1
ATOM 1883 N N . GLY A 1 246 ? 17.86400 67.27500 -7.21100 1.000 45.06000 229 GLY A N 1
ATOM 1884 C CA . GLY A 1 246 ? 18.18000 68.32700 -6.27200 1.000 45.13000 229 GLY A CA 1
ATOM 1885 C C . GLY A 1 246 ? 17.73600 67.96300 -4.87400 1.000 49.16000 229 GLY A C 1
ATOM 1886 O O . GLY A 1 246 ? 16.76700 67.22700 -4.66900 1.000 49.62000 229 GLY A O 1
ATOM 1887 N N . VAL A 1 247 ? 18.47700 68.47900 -3.90500 1.000 48.72000 230 VAL A N 1
ATOM 1888 C CA . VAL A 1 247 ? 18.11200 68.33300 -2.50500 1.000 44.48000 230 VAL A CA 1
ATOM 1889 C C . VAL A 1 247 ? 18.12500 69.73400 -1.90300 1.000 44.78000 230 VAL A C 1
ATOM 1890 O O . VAL A 1 247 ? 19.02000 70.53200 -2.21300 1.000 44.41000 230 VAL A O 1
ATOM 1894 N N . PRO A 1 248 ? 17.11900 70.10600 -1.10800 1.000 44.82000 231 PRO A N 1
ATOM 1895 C CA . PRO A 1 248 ? 17.07500 71.46700 -0.55500 1.000 42.47000 231 PRO A CA 1
ATOM 1896 C C . PRO A 1 248 ? 18.00800 71.60000 0.64200 1.000 44.39000 231 PRO A C 1
ATOM 1897 O O . PRO A 1 248 ? 17.87000 70.89200 1.64200 1.000 41.50000 231 PRO A O 1
ATOM 1901 N N . MET A 1 249 ? 18.96000 72.52500 0.53300 1.000 42.83000 232 MET A N 1
ATOM 1902 C CA . MET A 1 249 ? 20.00100 72.70400 1.53300 1.000 43.60000 232 MET A CA 1
ATOM 1903 C C . MET A 1 249 ? 19.97900 74.05500 2.23100 1.000 44.13000 232 MET A C 1
ATOM 1904 O O . MET A 1 249 ? 20.67000 74.20100 3.24200 1.000 44.12000 232 MET A O 1
ATOM 1909 N N . VAL A 1 250 ? 19.26500 75.05900 1.70900 1.000 40.25000 233 VAL A N 1
ATOM 1910 C CA . VAL A 1 250 ? 19.29000 76.39900 2.28500 1.000 41.04000 233 VAL A CA 1
ATOM 1911 C C . VAL A 1 250 ? 17.90900 77.04100 2.21600 1.000 40.98000 233 VAL A C 1
ATOM 1912 O O . VAL A 1 250 ? 17.04900 76.65100 1.42500 1.000 42.65000 233 VAL A O 1
ATOM 1916 N N . VAL A 1 251 ? 17.70600 78.03100 3.07500 1.000 35.31000 234 VAL A N 1
ATOM 1917 C CA . VAL A 1 251 ? 16.59100 78.96500 2.98200 1.000 39.20000 234 VAL A CA 1
ATOM 1918 C C . VAL A 1 251 ? 17.20400 80.34400 2.77000 1.000 39.85000 234 VAL A C 1
ATOM 1919 O O . VAL A 1 251 ? 18.25000 80.65200 3.35100 1.000 40.54000 234 VAL A O 1
ATOM 1923 N N . ASP A 1 252 ? 16.61100 81.14800 1.88700 1.000 44.06000 235 ASP A N 1
ATOM 1924 C CA . ASP A 1 252 ? 17.04000 82.54000 1.79200 1.000 43.44000 235 ASP A CA 1
ATOM 1925 C C . ASP A 1 252 ? 16.67700 83.27400 3.08200 1.000 44.94000 235 ASP A C 1
ATOM 1926 O O . ASP A 1 252 ? 15.59800 83.06400 3.65100 1.000 43.67000 235 ASP A O 1
ATOM 1931 N N . ALA A 1 253 ? 17.57900 84.14200 3.54400 1.000 44.19000 236 ALA A N 1
ATOM 1932 C CA . ALA A 1 253 ? 17.36200 84.80400 4.82900 1.000 43.26000 236 ALA A CA 1
ATOM 1933 C C . ALA A 1 253 ? 16.04000 85.56200 4.89400 1.000 45.40000 236 ALA A C 1
ATOM 1934 O O . ALA A 1 253 ? 15.36300 85.46100 5.93200 1.000 43.59000 236 ALA A O 1
ATOM 1936 N N . PRO A 1 254 ? 15.60500 86.30800 3.86700 1.000 40.50000 237 PRO A N 1
ATOM 1937 C CA . PRO A 1 254 ? 14.29600 86.96600 3.99800 1.000 38.43000 237 PRO A CA 1
ATOM 1938 C C . PRO A 1 254 ? 13.14300 85.97800 4.01500 1.000 40.50000 237 PRO A C 1
ATOM 1939 O O . PRO A 1 254 ? 12.15000 86.20200 4.71600 1.000 40.30000 237 PRO A O 1
ATOM 1943 N N . VAL A 1 255 ? 13.25900 84.86800 3.28500 1.000 41.78000 238 VAL A N 1
ATOM 1944 C CA . VAL A 1 255 ? 12.19500 83.86700 3.25900 1.000 38.63000 238 VAL A CA 1
ATOM 1945 C C . VAL A 1 255 ? 12.07900 83.15800 4.61700 1.000 41.22000 238 VAL A C 1
ATOM 1946 O O . VAL A 1 255 ? 10.97700 82.80800 5.05700 1.000 41.02000 238 VAL A O 1
ATOM 1950 N N . LEU A 1 256 ? 13.20600 82.91800 5.29800 1.000 39.23000 239 LEU A N 1
ATOM 1951 C CA . LEU A 1 256 ? 13.13700 82.31800 6.63200 1.000 41.82000 239 LEU A CA 1
ATOM 1952 C C . LEU A 1 256 ? 12.41300 83.22600 7.62400 1.000 36.30000 239 LEU A C 1
ATOM 1953 O O . LEU A 1 256 ? 11.59000 82.75600 8.41400 1.000 38.45000 239 LEU A O 1
ATOM 1958 N N . VAL A 1 257 ? 12.70000 84.52900 7.58700 1.000 34.49000 240 VAL A N 1
ATOM 1959 C CA . VAL A 1 257 ? 11.94400 85.49500 8.37900 1.000 33.35000 240 VAL A CA 1
ATOM 1960 C C . VAL A 1 257 ? 10.45200 85.39100 8.08400 1.000 36.98000 240 VAL A C 1
ATOM 1961 O O . VAL A 1 257 ? 9.62300 85.38400 9.00000 1.000 41.84000 240 VAL A O 1
ATOM 1965 N N . VAL A 1 258 ? 10.08600 85.32100 6.80200 1.000 40.56000 241 VAL A N 1
ATOM 1966 C CA . VAL A 1 258 ? 8.67200 85.32800 6.41500 1.000 38.37000 241 VAL A CA 1
ATOM 1967 C C . VAL A 1 258 ? 7.94900 84.11700 6.99500 1.000 38.78000 241 VAL A C 1
ATOM 1968 O O . VAL A 1 258 ? 6.82500 84.23300 7.49800 1.000 40.79000 241 VAL A O 1
ATOM 1972 N N . GLU A 1 259 ? 8.57600 82.93700 6.94500 1.000 38.45000 242 GLU A N 1
ATOM 1973 C CA . GLU A 1 259 ? 7.90500 81.75200 7.46300 1.000 41.14000 242 GLU A CA 1
ATOM 1974 C C . GLU A 1 259 ? 7.87000 81.75700 8.98500 1.000 43.17000 242 GLU A C 1
ATOM 1975 O O . GLU A 1 259 ? 6.93100 81.21500 9.58000 1.000 44.79000 242 GLU A O 1
ATOM 1981 N N . ALA A 1 260 ? 8.87900 82.34800 9.63200 1.000 39.59000 243 ALA A N 1
ATOM 1982 C CA . ALA A 1 260 ? 8.82900 82.49500 11.08600 1.000 42.88000 243 ALA A CA 1
ATOM 1983 C C . ALA A 1 260 ? 7.62500 83.33200 11.49500 1.000 41.21000 243 ALA A C 1
ATOM 1984 O O . ALA A 1 260 ? 6.82400 82.91000 12.33600 1.000 39.22000 243 ALA A O 1
ATOM 1986 N N . ILE A 1 261 ? 7.46400 84.50500 10.87100 1.000 35.87000 244 ILE A N 1
ATOM 1987 C CA . ILE A 1 261 ? 6.32200 85.36300 11.16500 1.000 35.30000 244 ILE A CA 1
ATOM 1988 C C . ILE A 1 261 ? 5.01800 84.60500 10.94400 1.000 39.30000 244 ILE A C 1
ATOM 1989 O O . ILE A 1 261 ? 4.10100 84.64400 11.77500 1.000 42.57000 244 ILE A O 1
ATOM 1994 N N . GLU A 1 262 ? 4.91600 83.89400 9.83200 1.000 40.73000 245 GLU A N 1
ATOM 1995 C CA . GLU A 1 262 ? 3.68900 83.15700 9.56800 1.000 40.95000 245 GLU A CA 1
ATOM 1996 C C . GLU A 1 262 ? 3.53400 81.98900 10.52200 1.000 41.56000 245 GLU A C 1
ATOM 1997 O O . GLU A 1 262 ? 2.40600 81.54600 10.77600 1.000 44.23000 245 GLU A O 1
ATOM 2003 N N . THR A 1 263 ? 4.64600 81.46600 11.05000 1.000 40.57000 246 THR A N 1
ATOM 2004 C CA . THR A 1 263 ? 4.55300 80.38300 12.02700 1.000 37.90000 246 THR A CA 1
ATOM 2005 C C . THR A 1 263 ? 3.98100 80.89800 13.34800 1.000 40.42000 246 THR A C 1
ATOM 2006 O O . THR A 1 263 ? 3.11800 80.24900 13.95400 1.000 42.66000 246 THR A O 1
ATOM 2010 N N . VAL A 1 264 ? 4.43400 82.06900 13.80200 1.000 35.12000 247 VAL A N 1
ATOM 2011 C CA . VAL A 1 264 ? 3.77000 82.72800 14.92300 1.000 36.76000 247 VAL A CA 1
ATOM 2012 C C . VAL A 1 264 ? 2.26100 82.77800 14.69100 1.000 40.29000 247 VAL A C 1
ATOM 2013 O O . VAL A 1 264 ? 1.47500 82.36000 15.55000 1.000 40.99000 247 VAL A O 1
ATOM 2017 N N . PHE A 1 265 ? 1.82900 83.27600 13.51400 1.000 37.32000 248 PHE A N 1
ATOM 2018 C CA . PHE A 1 265 ? 0.39400 83.42000 13.26900 1.000 36.44000 248 PHE A CA 1
ATOM 2019 C C . PHE A 1 265 ? -0.29700 82.06900 13.22500 1.000 40.58000 248 PHE A C 1
ATOM 2020 O O . PHE A 1 265 ? -1.42900 81.93100 13.70700 1.000 41.74000 248 PHE A O 1
ATOM 2028 N N . LYS A 1 266 ? 0.36900 81.05600 12.68000 1.000 41.67000 249 LYS A N 1
ATOM 2029 C CA . LYS A 1 266 ? -0.30200 79.77400 12.53100 1.000 42.34000 249 LYS A CA 1
ATOM 2030 C C . LYS A 1 266 ? -0.42700 79.07800 13.87300 1.000 40.14000 249 LYS A C 1
ATOM 2031 O O . LYS A 1 266 ? -1.50400 78.58700 14.22300 1.000 42.49000 249 LYS A O 1
ATOM 2037 N N . VAL A 1 267 ? 0.66100 79.04600 14.64100 1.000 41.11000 250 VAL A N 1
ATOM 2038 C CA . VAL A 1 267 ? 0.65000 78.35300 15.92500 1.000 42.02000 250 VAL A CA 1
ATOM 2039 C C . VAL A 1 267 ? -0.36100 78.98300 16.87900 1.000 41.58000 250 VAL A C 1
ATOM 2040 O O . VAL A 1 267 ? -1.19700 78.28300 17.46700 1.000 39.86000 250 VAL A O 1
ATOM 2044 N N . ILE A 1 268 ? -0.30800 80.31400 17.03500 1.000 40.85000 251 ILE A N 1
ATOM 2045 C CA . ILE A 1 268 ? -1.31200 81.01700 17.83500 1.000 38.04000 251 ILE A CA 1
ATOM 2046 C C . ILE A 1 268 ? -2.71800 80.65600 17.35300 1.000 42.84000 251 ILE A C 1
ATOM 2047 O O . ILE A 1 268 ? -3.63300 80.43900 18.15700 1.000 41.17000 251 ILE A O 1
ATOM 2052 N N . SER A 1 269 ? -2.90200 80.54200 16.02600 1.000 43.57000 252 SER A N 1
ATOM 2053 C CA . SER A 1 269 ? -4.23100 80.29900 15.46400 1.000 42.39000 252 SER A CA 1
ATOM 2054 C C . SER A 1 269 ? -4.72500 78.89400 15.76400 1.000 42.87000 252 SER A C 1
ATOM 2055 O O . SER A 1 269 ? -5.91000 78.69100 16.05700 1.000 43.53000 252 SER A O 1
ATOM 2058 N N . SER A 1 270 ? -3.84300 77.91200 15.65900 1.000 39.77000 253 SER A N 1
ATOM 2059 C CA . SER A 1 270 ? -4.21800 76.53300 15.91800 1.000 38.06000 253 SER A CA 1
ATOM 2060 C C . SER A 1 270 ? -4.57300 76.27700 17.38300 1.000 48.06000 253 SER A C 1
ATOM 2061 O O . SER A 1 270 ? -5.20400 75.25800 17.68200 1.000 51.56000 253 SER A O 1
ATOM 2064 N N . GLN A 1 271 ? -4.15300 77.13300 18.31300 1.000 47.01000 254 GLN A N 1
ATOM 2065 C CA . GLN A 1 271 ? -4.44200 76.87600 19.71900 1.000 54.04000 254 GLN A CA 1
ATOM 2066 C C . GLN A 1 271 ? -5.71900 77.56400 20.17700 1.000 57.00000 254 GLN A C 1
ATOM 2067 O O . GLN A 1 271 ? -6.00900 77.57700 21.37300 1.000 56.71000 254 GLN A O 1
ATOM 2073 N N . ILE A 1 272 ? -6.48000 78.13800 19.25600 1.000 53.94000 255 ILE A N 1
ATOM 2074 C CA . ILE A 1 272 ? -7.77500 78.70900 19.59300 1.000 50.94000 255 ILE A CA 1
ATOM 2075 C C . ILE A 1 272 ? -8.78500 77.57600 19.69300 1.000 59.82000 255 ILE A C 1
ATOM 2076 O O . ILE A 1 272 ? -8.90100 76.75000 18.77600 1.000 63.29000 255 ILE A O 1
ATOM 2081 N N . GLY A 1 273 ? -9.49800 77.51700 20.82200 1.000 62.34000 256 GLY A N 1
ATOM 2082 C CA . GLY A 1 273 ? -10.35200 76.38800 21.14300 1.000 67.75000 256 GLY A CA 1
ATOM 2083 C C . GLY A 1 273 ? -9.63200 75.22700 21.79400 1.000 78.37000 256 GLY A C 1
ATOM 2084 O O . GLY A 1 273 ? -10.22700 74.14600 21.93200 1.000 82.54000 256 GLY A O 1
ATOM 2085 N N . GLU A 1 274 ? -8.37900 75.42700 22.20800 1.000 80.39000 257 GLU A N 1
ATOM 2086 C CA . GLU A 1 274 ? -7.49600 74.38500 22.73200 1.000 86.23000 257 GLU A CA 1
ATOM 2087 C C . GLU A 1 274 ? -7.43400 73.17300 21.79100 1.000 87.55000 257 GLU A C 1
ATOM 2088 O O . GLU A 1 274 ? -6.82200 73.23600 20.71400 1.000 80.60000 257 GLU A O 1
ATOM 2094 N N . GLU A 1 293 ? -2.91200 74.56700 7.24300 1.000 74.94000 276 GLU A N 1
ATOM 2095 C CA . GLU A 1 293 ? -2.87300 75.13800 8.59100 1.000 76.59000 276 GLU A CA 1
ATOM 2096 C C . GLU A 1 293 ? -3.26800 76.63100 8.61500 1.000 70.38000 276 GLU A C 1
ATOM 2097 O O . GLU A 1 293 ? -2.40300 77.51200 8.52800 1.000 64.36000 276 GLU A O 1
ATOM 2103 N N . PRO A 1 294 ? -4.56500 76.91500 8.74900 1.000 68.68000 277 PRO A N 1
ATOM 2104 C CA . PRO A 1 294 ? -5.05700 78.26600 8.44700 1.000 65.10000 277 PRO A CA 1
ATOM 2105 C C . PRO A 1 294 ? -4.64600 79.27900 9.51200 1.000 62.67000 277 PRO A C 1
ATOM 2106 O O . PRO A 1 294 ? -4.20300 78.93500 10.61200 1.000 68.02000 277 PRO A O 1
ATOM 2110 N N . ILE A 1 295 ? -4.77900 80.55200 9.15200 1.000 49.56000 278 ILE A N 1
ATOM 2111 C CA . ILE A 1 295 ? -4.55000 81.66500 10.05400 1.000 48.62000 278 ILE A CA 1
ATOM 2112 C C . ILE A 1 295 ? -5.91500 82.28600 10.32000 1.000 52.46000 278 ILE A C 1
ATOM 2113 O O . ILE A 1 295 ? -6.59600 82.73400 9.38900 1.000 56.97000 278 ILE A O 1
ATOM 2118 N N . ASN A 1 296 ? -6.32600 82.29300 11.58500 1.000 51.40000 279 ASN A N 1
ATOM 2119 C CA . ASN A 1 296 ? -7.62400 82.82600 11.99400 1.000 45.09000 279 ASN A CA 1
ATOM 2120 C C . ASN A 1 296 ? -7.47200 84.33900 12.12700 1.000 46.84000 279 ASN A C 1
ATOM 2121 O O . ASN A 1 296 ? -7.26000 84.89400 13.21000 1.000 49.04000 279 ASN A O 1
ATOM 2126 N N . VAL A 1 297 ? -7.57400 85.01500 10.98600 1.000 43.79000 280 VAL A N 1
ATOM 2127 C CA . VAL A 1 297 ? -7.27100 86.44300 10.92900 1.000 43.16000 280 VAL A CA 1
ATOM 2128 C C . VAL A 1 297 ? -8.16100 87.22100 11.89000 1.000 46.71000 280 VAL A C 1
ATOM 2129 O O . VAL A 1 297 ? -7.69600 88.12200 12.60200 1.000 42.01000 280 VAL A O 1
ATOM 2133 N N . ASP A 1 298 ? -9.45200 86.88200 11.94100 1.000 48.76000 281 ASP A N 1
ATOM 2134 C CA . ASP A 1 298 ? -10.37300 87.67400 12.75300 1.000 47.43000 281 ASP A CA 1
ATOM 2135 C C . ASP A 1 298 ? -9.98900 87.61900 14.23200 1.000 50.47000 281 ASP A C 1
ATOM 2136 O O . ASP A 1 298 ? -10.07900 88.62400 14.95000 1.000 49.98000 281 ASP A O 1
ATOM 2141 N N . ALA A 1 299 ? -9.51900 86.46300 14.69500 1.000 46.31000 282 ALA A N 1
ATOM 2142 C CA . ALA A 1 299 ? -9.20800 86.30500 16.10800 1.000 47.92000 282 ALA A CA 1
ATOM 2143 C C . ALA A 1 299 ? -7.87800 86.96100 16.47800 1.000 48.44000 282 ALA A C 1
ATOM 2144 O O . ALA A 1 299 ? -7.77000 87.56800 17.54800 1.000 49.07000 282 ALA A O 1
ATOM 2146 N N . ILE A 1 300 ? -6.85900 86.86300 15.61500 1.000 43.15000 283 ILE A N 1
ATOM 2147 C CA . ILE A 1 300 ? -5.51200 87.28800 15.99000 1.000 40.39000 283 ILE A CA 1
ATOM 2148 C C . ILE A 1 300 ? -5.14200 88.66800 15.47000 1.000 41.15000 283 ILE A C 1
ATOM 2149 O O . ILE A 1 300 ? -4.08100 89.19900 15.84500 1.000 38.32000 283 ILE A O 1
ATOM 2154 N N . LYS A 1 301 ? -5.96800 89.27100 14.65200 1.000 45.80000 284 LYS A N 1
ATOM 2155 C CA . LYS A 1 301 ? -5.63000 90.55900 14.07000 1.000 42.04000 284 LYS A CA 1
ATOM 2156 C C . LYS A 1 301 ? -5.64500 91.69600 15.09100 1.000 43.09000 284 LYS A C 1
ATOM 2157 O O . LYS A 1 301 ? -4.77200 92.57400 15.02500 1.000 40.89000 284 LYS A O 1
ATOM 2163 N N . PRO A 1 302 ? -6.59500 91.74700 16.03500 1.000 45.89000 285 PRO A N 1
ATOM 2164 C CA . PRO A 1 302 ? -6.49500 92.78300 17.08700 1.000 46.62000 285 PRO A CA 1
ATOM 2165 C C . PRO A 1 302 ? -5.20800 92.69500 17.88400 1.000 42.14000 285 PRO A C 1
ATOM 2166 O O . PRO A 1 302 ? -4.69000 93.72600 18.32300 1.000 41.95000 285 PRO A O 1
ATOM 2170 N N . ILE A 1 303 ? -4.65900 91.49300 18.04400 1.000 39.78000 286 ILE A N 1
ATOM 2171 C CA . ILE A 1 303 ? -3.41500 91.30500 18.78600 1.000 42.83000 286 ILE A CA 1
ATOM 2172 C C . ILE A 1 303 ? -2.20400 91.58400 17.90900 1.000 43.47000 286 ILE A C 1
ATOM 2173 O O . ILE A 1 303 ? -1.28700 92.31400 18.30600 1.000 45.35000 286 ILE A O 1
ATOM 2178 N N . PHE A 1 304 ? -2.18400 91.00500 16.69900 1.000 43.42000 287 PHE A N 1
ATOM 2179 C CA . PHE A 1 304 ? -0.97100 90.88500 15.90700 1.000 40.46000 287 PHE A CA 1
ATOM 2180 C C . PHE A 1 304 ? -0.93000 91.78600 14.66600 1.000 44.00000 287 PHE A C 1
ATOM 2181 O O . PHE A 1 304 ? 0.13700 91.91200 14.04900 1.000 38.55000 287 PHE A O 1
ATOM 2189 N N . GLY A 1 305 ? -2.03600 92.41700 14.28500 1.000 39.69000 288 GLY A N 1
ATOM 2190 C CA . GLY A 1 305 ? -1.99800 93.46000 13.28100 1.000 44.37000 288 GLY A CA 1
ATOM 2191 C C . GLY A 1 305 ? -2.57500 93.04600 11.92400 1.000 44.56000 288 GLY A C 1
ATOM 2192 O O . GLY A 1 305 ? -2.88500 91.87800 11.64900 1.000 38.28000 288 GLY A O 1
ATOM 2193 N N . GLU A 1 306 ? -2.70200 94.05200 11.06000 1.000 43.73000 289 GLU A N 1
ATOM 2194 C CA . GLU A 1 306 ? -3.26400 93.80600 9.73400 1.000 50.27000 289 GLU A CA 1
ATOM 2195 C C . GLU A 1 306 ? -2.45300 92.78600 8.94200 1.000 43.11000 289 GLU A C 1
ATOM 2196 O O . GLU A 1 306 ? -3.03000 91.91900 8.27900 1.000 40.87000 289 GLU A O 1
ATOM 2202 N N . TRP A 1 307 ? -1.12400 92.82800 9.03900 1.000 38.89000 290 TRP A N 1
ATOM 2203 C CA . TRP A 1 307 ? -0.35000 91.90100 8.23600 1.000 37.81000 290 TRP A CA 1
ATOM 2204 C C . TRP A 1 307 ? -0.66000 90.42900 8.52500 1.000 37.52000 290 TRP A C 1
ATOM 2205 O O . TRP A 1 307 ? -0.23200 89.56900 7.75300 1.000 40.67000 290 TRP A O 1
ATOM 2216 N N . THR A 1 308 ? -1.42700 90.09900 9.56200 1.000 42.44000 291 THR A N 1
ATOM 2217 C CA . THR A 1 308 ? -1.91100 88.71500 9.67900 1.000 43.45000 291 THR A CA 1
ATOM 2218 C C . THR A 1 308 ? -2.77900 88.31900 8.47900 1.000 42.36000 291 THR A C 1
ATOM 2219 O O . THR A 1 308 ? -2.90900 87.12400 8.16900 1.000 42.89000 291 THR A O 1
ATOM 2223 N N . ALA A 1 309 ? -3.40300 89.30000 7.80900 1.000 36.62000 292 ALA A N 1
ATOM 2224 C CA . ALA A 1 309 ? -4.19500 89.01500 6.61500 1.000 40.21000 292 ALA A CA 1
ATOM 2225 C C . ALA A 1 309 ? -3.34100 88.84000 5.36100 1.000 40.74000 292 ALA A C 1
ATOM 2226 O O . ALA A 1 309 ? -3.78900 88.17100 4.43600 1.000 43.35000 292 ALA A O 1
ATOM 2228 N N . TRP A 1 310 ? -2.12000 89.38700 5.33300 1.000 38.50000 293 TRP A N 1
ATOM 2229 C CA . TRP A 1 310 ? -1.25400 89.38400 4.16200 1.000 37.85000 293 TRP A CA 1
ATOM 2230 C C . TRP A 1 310 ? -0.83300 87.97400 3.74800 1.000 41.44000 293 TRP A C 1
ATOM 2231 O O . TRP A 1 310 ? -0.85700 87.02700 4.53600 1.000 39.44000 293 TRP A O 1
ATOM 2242 N N . SER A 1 311 ? -0.43300 87.85100 2.47300 1.000 38.17000 294 SER A N 1
ATOM 2243 C CA . SER A 1 311 ? 0.08300 86.61100 1.91600 1.000 35.12000 294 SER A CA 1
ATOM 2244 C C . SER A 1 311 ? 1.60000 86.55900 2.09300 1.000 35.45000 294 SER A C 1
ATOM 2245 O O . SER A 1 311 ? 2.25500 87.57300 2.36100 1.000 35.58000 294 SER A O 1
ATOM 2248 N N . SER A 1 312 ? 2.16800 85.36800 1.90500 1.000 32.70000 295 SER A N 1
ATOM 2249 C CA . SER A 1 312 ? 3.61100 85.23000 2.08800 1.000 32.70000 295 SER A CA 1
ATOM 2250 C C . SER A 1 312 ? 4.38200 86.20100 1.20300 1.000 40.41000 295 SER A C 1
ATOM 2251 O O . SER A 1 312 ? 5.43200 86.71100 1.61800 1.000 38.38000 295 SER A O 1
ATOM 2254 N N . GLU A 1 313 ? 3.87100 86.49300 -0.01100 1.000 38.86000 296 GLU A N 1
ATOM 2255 C CA . GLU A 1 313 ? 4.58800 87.37700 -0.91900 1.000 37.13000 296 GLU A CA 1
ATOM 2256 C C . GLU A 1 313 ? 4.48100 88.82700 -0.47100 1.000 35.84000 296 GLU A C 1
ATOM 2257 O O . GLU A 1 313 ? 5.43100 89.61200 -0.63200 1.000 35.30000 296 GLU A O 1
ATOM 2263 N N . GLU A 1 314 ? 3.33200 89.21700 0.07300 1.000 32.82000 297 GLU A N 1
ATOM 2264 C CA . GLU A 1 314 ? 3.24800 90.58400 0.57400 1.000 38.89000 297 GLU A CA 1
ATOM 2265 C C . GLU A 1 314 ? 4.22500 90.79900 1.72300 1.000 36.10000 297 GLU A C 1
ATOM 2266 O O . GLU A 1 314 ? 4.91300 91.83100 1.76500 1.000 34.74000 297 GLU A O 1
ATOM 2272 N N . LEU A 1 315 ? 4.34000 89.81600 2.64000 1.000 34.96000 298 LEU A N 1
ATOM 2273 C CA . LEU A 1 315 ? 5.30700 89.93500 3.74100 1.000 32.78000 298 LEU A CA 1
ATOM 2274 C C . LEU A 1 315 ? 6.73300 89.97500 3.20200 1.000 38.22000 298 LEU A C 1
ATOM 2275 O O . LEU A 1 315 ? 7.56500 90.77500 3.66300 1.000 33.36000 298 LEU A O 1
ATOM 2280 N N . HIS A 1 316 ? 7.01400 89.15200 2.17800 1.000 38.81000 299 HIS A N 1
ATOM 2281 C CA . HIS A 1 316 ? 8.33400 89.14800 1.56300 1.000 39.16000 299 HIS A CA 1
ATOM 2282 C C . HIS A 1 316 ? 8.61800 90.46900 0.85200 1.000 37.38000 299 HIS A C 1
ATOM 2283 O O . HIS A 1 316 ? 9.74400 90.98800 0.91300 1.000 36.47000 299 HIS A O 1
ATOM 2290 N N . ALA A 1 317 ? 7.60800 91.03900 0.20200 1.000 32.19000 300 ALA A N 1
ATOM 2291 C CA . ALA A 1 317 ? 7.80400 92.32400 -0.45600 1.000 39.61000 300 ALA A CA 1
ATOM 2292 C C . ALA A 1 317 ? 8.10200 93.41800 0.56400 1.000 39.55000 300 ALA A C 1
ATOM 2293 O O . ALA A 1 317 ? 8.97700 94.27200 0.33800 1.000 36.53000 300 ALA A O 1
ATOM 2295 N N . LEU A 1 318 ? 7.38600 93.39700 1.70000 1.000 41.28000 301 LEU A N 1
ATOM 2296 C CA . LEU A 1 318 ? 7.71800 94.27700 2.82200 1.000 36.27000 301 LEU A CA 1
ATOM 2297 C C . LEU A 1 318 ? 9.17600 94.11400 3.23800 1.000 36.12000 301 LEU A C 1
ATOM 2298 O O . LEU A 1 318 ? 9.91700 95.10000 3.36400 1.000 35.91000 301 LEU A O 1
ATOM 2303 N N . LEU A 1 319 ? 9.61400 92.87100 3.45300 1.000 34.14000 302 LEU A N 1
ATOM 2304 C CA . LEU A 1 319 ? 10.99800 92.67600 3.88600 1.000 35.81000 302 LEU A CA 1
ATOM 2305 C C . LEU A 1 319 ? 11.96900 93.20700 2.84900 1.000 41.58000 302 LEU A C 1
ATOM 2306 O O . LEU A 1 319 ? 12.99300 93.80200 3.20300 1.000 43.63000 302 LEU A O 1
ATOM 2311 N N . ASP A 1 320 ? 11.65300 93.01000 1.55700 1.000 43.63000 303 ASP A N 1
ATOM 2312 C CA . ASP A 1 320 ? 12.52600 93.47700 0.49000 1.000 37.16000 303 ASP A CA 1
ATOM 2313 C C . ASP A 1 320 ? 12.69600 94.98900 0.54300 1.000 40.12000 303 ASP A C 1
ATOM 2314 O O . ASP A 1 320 ? 13.81700 95.50300 0.47900 1.000 45.75000 303 ASP A O 1
ATOM 2319 N N . GLU A 1 321 ? 11.58600 95.71700 0.66700 1.000 38.35000 304 GLU A N 1
ATOM 2320 C CA . GLU A 1 321 ? 11.64700 97.17200 0.81600 1.000 39.43000 304 GLU A CA 1
ATOM 2321 C C . GLU A 1 321 ? 12.41000 97.60000 2.06700 1.000 49.26000 304 GLU A C 1
ATOM 2322 O O . GLU A 1 321 ? 13.22000 98.53000 2.01900 1.000 54.15000 304 GLU A O 1
ATOM 2328 N N . VAL A 1 322 ? 12.16600 96.93800 3.20000 1.000 49.92000 305 VAL A N 1
ATOM 2329 C CA . VAL A 1 322 ? 12.50400 97.49200 4.51000 1.000 46.52000 305 VAL A CA 1
ATOM 2330 C C . VAL A 1 322 ? 13.85400 97.00100 5.04300 1.000 47.23000 305 VAL A C 1
ATOM 2331 O O . VAL A 1 322 ? 14.57800 97.75800 5.70000 1.000 50.28000 305 VAL A O 1
ATOM 2335 N N . LEU A 1 323 ? 14.22400 95.74900 4.76200 1.000 46.84000 306 LEU A N 1
ATOM 2336 C CA . LEU A 1 323 ? 15.45500 95.23100 5.35000 1.000 49.67000 306 LEU A CA 1
ATOM 2337 C C . LEU A 1 323 ? 16.70000 95.78900 4.66100 1.000 50.19000 306 LEU A C 1
ATOM 2338 O O . LEU A 1 323 ? 16.68700 96.06900 3.46000 1.000 51.60000 306 LEU A O 1
ATOM 2343 N N . PRO A 1 324 ? 17.79000 95.95200 5.40600 1.000 55.11000 307 PRO A N 1
ATOM 2344 C CA . PRO A 1 324 ? 19.08900 96.24800 4.78300 1.000 51.79000 307 PRO A CA 1
ATOM 2345 C C . PRO A 1 324 ? 19.39300 95.25200 3.68000 1.000 53.61000 307 PRO A C 1
ATOM 2346 O O . PRO A 1 324 ? 19.17600 94.04500 3.85600 1.000 56.54000 307 PRO A O 1
ATOM 2350 N N . PRO A 1 325 ? 19.91100 95.71800 2.54000 1.000 54.64000 308 PRO A N 1
ATOM 2351 C CA . PRO A 1 325 ? 20.07200 94.83600 1.36300 1.000 51.04000 308 PRO A CA 1
ATOM 2352 C C . PRO A 1 325 ? 20.96200 93.62200 1.58800 1.000 48.54000 308 PRO A C 1
ATOM 2353 O O . PRO A 1 325 ? 20.78900 92.61200 0.90700 1.000 53.72000 308 PRO A O 1
ATOM 2357 N N . ARG A 1 326 ? 21.90700 93.67500 2.52300 1.000 52.60000 309 ARG A N 1
ATOM 2358 C CA . ARG A 1 326 ? 22.73700 92.50800 2.76200 1.000 46.88000 309 ARG A CA 1
ATOM 2359 C C . ARG A 1 326 ? 21.91900 91.28800 3.16700 1.000 53.13000 309 ARG A C 1
ATOM 2360 O O . ARG A 1 326 ? 22.41900 90.16200 3.05100 1.000 52.14000 309 ARG A O 1
ATOM 2368 N N . HIS A 1 327 ? 20.67500 91.47700 3.63800 1.000 51.22000 310 HIS A N 1
ATOM 2369 C CA . HIS A 1 327 ? 19.85100 90.32900 4.01000 1.000 48.12000 310 HIS A CA 1
ATOM 2370 C C . HIS A 1 327 ? 19.67200 89.37300 2.84300 1.000 51.24000 310 HIS A C 1
ATOM 2371 O O . HIS A 1 327 ? 19.62400 88.15400 3.04800 1.000 52.15000 310 HIS A O 1
ATOM 2378 N N . GLN A 1 328 ? 19.60000 89.88800 1.61100 1.000 49.79000 311 GLN A N 1
ATOM 2379 C CA . GLN A 1 328 ? 19.36700 88.97700 0.50000 1.000 51.24000 311 GLN A CA 1
ATOM 2380 C C . GLN A 1 328 ? 20.63900 88.24800 0.06700 1.000 53.10000 311 GLN A C 1
ATOM 2381 O O . GLN A 1 328 ? 20.54700 87.22100 -0.61500 1.000 55.74000 311 GLN A O 1
ATOM 2387 N N . GLN A 1 329 ? 21.81200 88.69900 0.50900 1.000 48.90000 312 GLN A N 1
ATOM 2388 C CA . GLN A 1 329 ? 23.04900 87.95400 0.34000 1.000 43.57000 312 GLN A CA 1
ATOM 2389 C C . GLN A 1 329 ? 23.28700 86.89200 1.42500 1.000 48.49000 312 GLN A C 1
ATOM 2390 O O . GLN A 1 329 ? 24.39300 86.34900 1.48900 1.000 48.71000 312 GLN A O 1
ATOM 2396 N N . LEU A 1 330 ? 22.31900 86.58000 2.28400 1.000 47.75000 313 LEU A N 1
ATOM 2397 C CA . LEU A 1 330 ? 22.52600 85.62000 3.36200 1.000 46.26000 313 LEU A CA 1
ATOM 2398 C C . LEU A 1 330 ? 21.73300 84.34500 3.11300 1.000 45.34000 313 LEU A C 1
ATOM 2399 O O . LEU A 1 330 ? 20.58700 84.39400 2.66100 1.000 44.40000 313 LEU A O 1
ATOM 2404 N N . PHE A 1 331 ? 22.32800 83.20300 3.44200 1.000 43.01000 314 PHE A N 1
ATOM 2405 C CA . PHE A 1 331 ? 21.60400 81.94800 3.42800 1.000 40.02000 314 PHE A CA 1
ATOM 2406 C C . PHE A 1 331 ? 21.59100 81.31200 4.82100 1.000 42.62000 314 PHE A C 1
ATOM 2407 O O . PHE A 1 331 ? 22.38300 81.64600 5.70600 1.000 38.15000 314 PHE A O 1
ATOM 2415 N N . VAL A 1 332 ? 20.67300 80.36600 4.98800 1.000 41.35000 315 VAL A N 1
ATOM 2416 C CA . VAL A 1 332 ? 20.43800 79.66300 6.23700 1.000 39.04000 315 VAL A CA 1
ATOM 2417 C C . VAL A 1 332 ? 20.58200 78.17000 5.97300 1.000 40.64000 315 VAL A C 1
ATOM 2418 O O . VAL A 1 332 ? 19.91400 77.62700 5.09200 1.000 43.99000 315 VAL A O 1
ATOM 2422 N N . THR A 1 333 ? 21.41800 77.49900 6.74700 1.000 44.72000 316 THR A N 1
ATOM 2423 C CA . THR A 1 333 ? 21.63300 76.07500 6.54200 1.000 43.99000 316 THR A CA 1
ATOM 2424 C C . THR A 1 333 ? 21.87800 75.42800 7.90000 1.000 45.63000 316 THR A C 1
ATOM 2425 O O . THR A 1 333 ? 22.26100 76.11200 8.85300 1.000 46.62000 316 THR A O 1
ATOM 2429 N N . PRO A 1 334 ? 21.60600 74.12800 8.03900 1.000 45.91000 317 PRO A N 1
ATOM 2430 C CA . PRO A 1 334 ? 21.86300 73.46400 9.31400 1.000 44.43000 317 PRO A CA 1
ATOM 2431 C C . PRO A 1 334 ? 23.33700 73.47800 9.68400 1.000 48.07000 317 PRO A C 1
ATOM 2432 O O . PRO A 1 334 ? 24.22600 73.45000 8.82600 1.000 46.32000 317 PRO A O 1
ATOM 2436 N N . LYS A 1 335 ? 23.57400 73.48100 11.00200 1.000 52.16000 318 LYS A N 1
ATOM 2437 C CA . LYS A 1 335 ? 24.92400 73.51300 11.55300 1.000 50.75000 318 LYS A CA 1
ATOM 2438 C C . LYS A 1 335 ? 25.73100 72.26700 11.19100 1.000 48.63000 318 LYS A C 1
ATOM 2439 O O . LYS A 1 335 ? 26.96400 72.32300 11.16100 1.000 50.71000 318 LYS A O 1
ATOM 2445 N N . GLU A 1 336 ? 25.07400 71.14300 10.90700 1.000 44.91000 319 GLU A N 1
ATOM 2446 C CA . GLU A 1 336 ? 25.76400 69.95800 10.40300 1.000 51.63000 319 GLU A CA 1
ATOM 2447 C C . GLU A 1 336 ? 25.46300 69.68400 8.92300 1.000 49.76000 319 GLU A C 1
ATOM 2448 O O . GLU A 1 336 ? 25.39000 68.53200 8.49200 1.000 48.71000 319 GLU A O 1
ATOM 2454 N N . SER A 1 337 ? 25.33900 70.74100 8.11400 1.000 46.13000 320 SER A N 1
ATOM 2455 C CA . SER A 1 337 ? 25.06100 70.55600 6.69900 1.000 49.14000 320 SER A CA 1
ATOM 2456 C C . SER A 1 337 ? 26.22200 69.93800 5.93900 1.000 48.92000 320 SER A C 1
ATOM 2457 O O . SER A 1 337 ? 26.02200 69.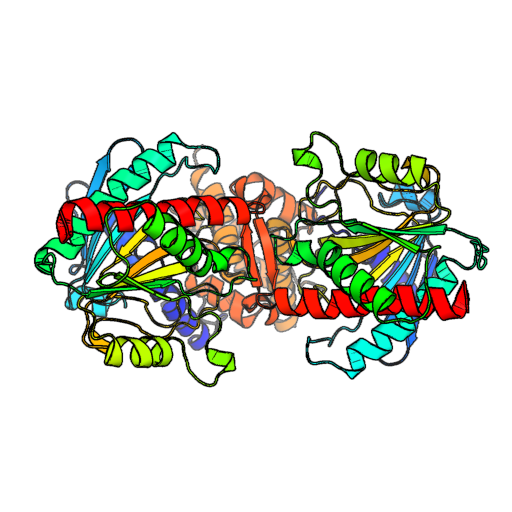53400 4.79300 1.000 48.94000 320 SER A O 1
ATOM 2460 N N . ASP A 1 338 ? 27.41800 69.85700 6.52800 1.000 47.66000 321 ASP A N 1
ATOM 2461 C CA . ASP A 1 338 ? 28.50200 69.14300 5.86000 1.000 44.90000 321 ASP A CA 1
ATOM 2462 C C . ASP A 1 338 ? 28.32800 67.63000 5.97000 1.000 48.61000 321 ASP A C 1
ATOM 2463 O O . ASP A 1 338 ? 28.59400 66.90000 5.00400 1.000 48.30000 321 ASP A O 1
ATOM 2468 N N . ALA A 1 339 ? 27.86400 67.13800 7.12000 1.000 45.06000 322 ALA A N 1
ATOM 2469 C CA . ALA A 1 339 ? 27.45400 65.73900 7.18900 1.000 46.36000 322 ALA A CA 1
ATOM 2470 C C . ALA A 1 339 ? 26.30500 65.45900 6.22400 1.000 48.56000 322 ALA A C 1
ATOM 2471 O O . ALA A 1 339 ? 26.28900 64.42100 5.55300 1.000 50.09000 322 ALA A O 1
ATOM 2473 N N . TRP A 1 340 ? 25.33800 66.38000 6.13400 1.000 46.68000 323 TRP A N 1
ATOM 2474 C CA . TRP A 1 340 ? 24.24000 66.22200 5.18200 1.000 47.50000 323 TRP A CA 1
ATOM 2475 C C . TRP A 1 340 ? 24.76000 66.11400 3.74400 1.000 48.69000 323 TRP A C 1
ATOM 2476 O O . TRP A 1 340 ? 24.35100 65.22800 2.98000 1.000 46.72000 323 TRP A O 1
ATOM 2487 N N . VAL A 1 341 ? 25.67100 67.00500 3.35800 1.000 43.98000 324 VAL A N 1
ATOM 2488 C CA . VAL A 1 341 ? 26.20200 66.96300 2.00300 1.000 45.59000 324 VAL A CA 1
ATOM 2489 C C . VAL A 1 341 ? 26.82200 65.60100 1.72400 1.000 49.59000 324 VAL A C 1
ATOM 2490 O O . VAL A 1 341 ? 26.58800 64.99500 0.67300 1.000 53.28000 324 VAL A O 1
ATOM 2494 N N . ILE A 1 342 ? 27.59100 65.08300 2.67500 1.000 54.46000 325 ILE A N 1
ATOM 2495 C CA . ILE A 1 342 ? 28.24600 63.79200 2.49200 1.000 49.52000 325 ILE A CA 1
ATOM 2496 C C . ILE A 1 342 ? 27.20600 62.68700 2.31800 1.000 50.48000 325 ILE A C 1
ATOM 2497 O O . ILE A 1 342 ? 27.31600 61.83700 1.42800 1.000 42.20000 325 ILE A O 1
ATOM 2502 N N . MET A 1 343 ? 26.17400 62.68400 3.16800 1.000 50.61000 326 MET A N 1
ATOM 2503 C CA . MET A 1 343 ? 25.17100 61.63100 3.08800 1.000 46.82000 326 MET A CA 1
ATOM 2504 C C . MET A 1 343 ? 24.37500 61.72200 1.79300 1.000 50.65000 326 MET A C 1
ATOM 2505 O O . MET A 1 343 ? 24.00300 60.69500 1.21700 1.000 54.80000 326 MET A O 1
ATOM 2510 N N . HIS A 1 344 ? 24.08600 62.93800 1.32200 1.000 49.98000 327 HIS A N 1
ATOM 2511 C CA . HIS A 1 344 ? 23.24600 63.07100 0.13900 1.000 46.70000 327 HIS A CA 1
ATOM 2512 C C . HIS A 1 344 ? 24.05400 62.89400 -1.13100 1.000 50.56000 327 HIS A C 1
ATOM 2513 O O . HIS A 1 344 ? 23.59000 62.24900 -2.07800 1.000 51.04000 327 HIS A O 1
ATOM 2520 N N . ALA A 1 345 ? 25.26500 63.45100 -1.17100 1.000 49.12000 328 ALA A N 1
ATOM 2521 C CA . ALA A 1 345 ? 26.13100 63.18800 -2.30800 1.000 48.08000 328 ALA A CA 1
ATOM 2522 C C . ALA A 1 345 ? 26.36800 61.69600 -2.47600 1.000 52.97000 328 ALA A C 1
ATOM 2523 O O . ALA A 1 345 ? 26.44900 61.20600 -3.60500 1.000 55.94000 328 ALA A O 1
ATOM 2525 N N . ASP A 1 346 ? 26.44400 60.94200 -1.37900 1.000 50.54000 329 ASP A N 1
ATOM 2526 C CA . ASP A 1 346 ? 26.59500 59.50700 -1.56200 1.000 53.02000 329 ASP A CA 1
ATOM 2527 C C . ASP A 1 346 ? 25.29600 58.84000 -1.99300 1.000 55.46000 329 ASP A C 1
ATOM 2528 O O . ASP A 1 346 ? 25.33500 57.88600 -2.78400 1.000 53.26000 329 ASP A O 1
ATOM 2533 N N . LEU A 1 347 ? 24.15100 59.33000 -1.50400 1.000 49.64000 330 LEU A N 1
ATOM 2534 C CA . LEU A 1 347 ? 22.86700 58.78400 -1.92700 1.000 48.66000 330 LEU A CA 1
ATOM 2535 C C . LEU A 1 347 ? 22.64100 58.98800 -3.42500 1.000 55.88000 330 LEU A C 1
ATOM 2536 O O . LEU A 1 347 ? 22.28800 58.04800 -4.14600 1.000 56.71000 330 LEU A O 1
ATOM 2541 N N . ILE A 1 348 ? 22.87100 60.20300 -3.91900 1.000 52.52000 331 ILE A N 1
ATOM 2542 C CA . ILE A 1 348 ? 22.50600 60.51000 -5.29300 1.000 50.80000 331 ILE A CA 1
ATOM 2543 C C . ILE A 1 348 ? 23.40100 59.75700 -6.26600 1.000 54.48000 331 ILE A C 1
ATOM 2544 O O . ILE A 1 348 ? 22.92900 59.20200 -7.26600 1.000 57.98000 331 ILE A O 1
ATOM 2549 N N . GLN A 1 349 ? 24.70000 59.72700 -5.99400 1.000 54.56000 332 GLN A N 1
ATOM 2550 C CA . GLN A 1 349 ? 25.62500 59.00000 -6.85400 1.000 52.82000 332 GLN A CA 1
ATOM 2551 C C . GLN A 1 349 ? 25.30500 57.50300 -6.87100 1.000 55.55000 332 GLN A C 1
ATOM 2552 O O . GLN A 1 349 ? 25.37200 56.85400 -7.91600 1.000 59.35000 332 GLN A O 1
ATOM 2558 N N . THR A 1 350 ? 24.92300 56.94100 -5.73100 1.000 58.11000 333 THR A N 1
ATOM 2559 C CA . THR A 1 350 ? 24.65200 55.50900 -5.67200 1.000 59.26000 333 THR A CA 1
ATOM 2560 C C . THR A 1 350 ? 23.39200 55.15200 -6.45800 1.000 60.17000 333 THR A C 1
ATOM 2561 O O . THR A 1 350 ? 23.38300 54.18700 -7.23100 1.000 62.16000 333 THR A O 1
ATOM 2565 N N . GLY A 1 351 ? 22.31800 55.92400 -6.27900 1.000 56.02000 334 GLY A N 1
ATOM 2566 C CA . GLY A 1 351 ? 21.09700 55.64900 -7.01500 1.000 56.56000 334 GLY A CA 1
ATOM 2567 C C . GLY A 1 351 ? 21.26600 55.80200 -8.51400 1.000 57.84000 334 GLY A C 1
ATOM 2568 O O . GLY A 1 351 ? 20.70100 55.03000 -9.28900 1.000 60.60000 334 GLY A O 1
ATOM 2569 N N . ILE A 1 352 ? 22.04000 56.80200 -8.94400 1.000 54.49000 335 ILE A N 1
ATOM 2570 C CA . ILE A 1 352 ? 22.28500 56.98400 -10.36900 1.000 55.65000 335 ILE A CA 1
ATOM 2571 C C . ILE A 1 352 ? 23.06300 55.80500 -10.92400 1.000 62.95000 335 ILE A C 1
ATOM 2572 O O . ILE A 1 352 ? 22.80000 55.33100 -12.03800 1.000 62.80000 335 ILE A O 1
ATOM 2577 N N . LEU A 1 353 ? 24.04700 55.32100 -10.16900 1.000 61.13000 336 LEU A N 1
ATOM 2578 C CA . LEU A 1 353 ? 24.90700 54.27100 -10.69600 1.000 63.16000 336 LEU A CA 1
ATOM 2579 C C . LEU A 1 353 ? 24.19900 52.92100 -10.68700 1.000 64.76000 336 LEU A C 1
ATOM 2580 O O . LEU A 1 353 ? 24.35000 52.13400 -11.62600 1.000 67.00000 336 LEU A O 1
ATOM 2585 N N . ASN A 1 354 ? 23.42000 52.63600 -9.64500 1.000 60.88000 337 ASN A N 1
ATOM 2586 C CA . ASN A 1 354 ? 22.64500 51.40300 -9.63400 1.000 62.95000 337 ASN A CA 1
ATOM 2587 C C . ASN A 1 354 ? 21.54300 51.43800 -10.67900 1.000 70.10000 337 ASN A C 1
ATOM 2588 O O . ASN A 1 354 ? 21.19700 50.40500 -11.26500 1.000 73.73000 337 ASN A O 1
ATOM 2593 N N . TRP A 1 355 ? 20.96300 52.61100 -10.92000 1.000 69.22000 338 TRP A N 1
ATOM 2594 C CA . TRP A 1 355 ? 20.01100 52.70500 -12.01300 1.000 68.13000 338 TRP A CA 1
ATOM 2595 C C . TRP A 1 355 ? 20.69800 52.43400 -13.34000 1.000 65.03000 338 TRP A C 1
ATOM 2596 O O . TRP A 1 355 ? 20.19000 51.66500 -14.15900 1.000 74.93000 338 TRP A O 1
ATOM 2607 N N . LEU A 1 356 ? 21.86900 53.02800 -13.56100 1.000 64.62000 339 LEU A N 1
ATOM 2608 C CA . LEU A 1 356 ? 22.58300 52.78800 -14.81000 1.000 68.81000 339 LEU A CA 1
ATOM 2609 C C . LEU A 1 356 ? 22.94100 51.31600 -14.98100 1.000 74.74000 339 LEU A C 1
ATOM 2610 O O . LEU A 1 356 ? 22.93800 50.80100 -16.10600 1.000 74.86000 339 LEU A O 1
ATOM 2615 N N . GLN A 1 357 ? 23.24900 50.62600 -13.88300 1.000 72.46000 340 GLN A N 1
ATOM 2616 C CA . GLN A 1 357 ? 23.64200 49.22600 -13.97300 1.000 73.93000 340 GLN A CA 1
ATOM 2617 C C . GLN A 1 357 ? 22.44000 48.34600 -14.28900 1.000 74.40000 340 GLN A C 1
ATOM 2618 O O . GLN A 1 357 ? 22.44500 47.60700 -15.27900 1.000 84.11000 340 GLN A O 1
ATOM 2624 N N . ASP A 1 358 ? 21.38600 48.43900 -13.47500 1.000 73.10000 341 ASP A N 1
ATOM 2625 C CA . ASP A 1 358 ? 20.22300 47.56800 -13.64200 1.000 76.61000 341 ASP A CA 1
ATOM 2626 C C . ASP A 1 358 ? 19.53000 47.78300 -14.98400 1.000 79.94000 341 ASP A C 1
ATOM 2627 O O . ASP A 1 358 ? 19.24800 46.82000 -15.70300 1.000 86.96000 341 ASP A O 1
ATOM 2632 N N . ASP A 1 359 ? 19.24400 49.03800 -15.34400 1.000 78.46000 342 ASP A N 1
ATOM 2633 C CA . ASP A 1 359 ? 18.22800 49.31500 -16.35300 1.000 75.99000 342 ASP A CA 1
ATOM 2634 C C . ASP A 1 359 ? 18.73000 50.11900 -17.54500 1.000 78.27000 342 ASP A C 1
ATOM 2635 O O . ASP A 1 359 ? 17.91000 50.65400 -18.29500 1.000 83.12000 342 ASP A O 1
ATOM 2640 N N . VAL A 1 360 ? 20.04000 50.21800 -17.75700 1.000 74.93000 343 VAL A N 1
ATOM 2641 C CA . VAL A 1 360 ? 20.52000 50.85200 -18.98300 1.000 73.35000 343 VAL A CA 1
ATOM 2642 C C . VAL A 1 360 ? 21.62200 50.00400 -19.60300 1.000 77.66000 343 VAL A C 1
ATOM 2643 O O . VAL A 1 360 ? 21.71100 49.89300 -20.83000 1.000 85.50000 343 VAL A O 1
ATOM 2647 N N . PHE A 1 361 ? 22.45800 49.38200 -18.77000 1.000 77.77000 344 PHE A N 1
ATOM 2648 C CA . PHE A 1 361 ? 23.63200 48.67900 -19.26400 1.000 76.45000 344 PHE A CA 1
ATOM 2649 C C . PHE A 1 361 ? 23.68200 47.19700 -18.90300 1.000 81.10000 344 PHE A C 1
ATOM 2650 O O . PHE A 1 361 ? 24.57900 46.49400 -19.38600 1.000 78.37000 344 PHE A O 1
ATOM 2658 N N . GLY A 1 362 ? 22.76100 46.69900 -18.08100 1.000 84.12000 345 GLY A N 1
ATOM 2659 C CA . GLY A 1 362 ? 22.76600 45.29900 -17.69200 1.000 83.48000 345 GLY A CA 1
ATOM 2660 C C . GLY A 1 362 ? 21.37800 44.69200 -17.58900 1.000 90.01000 345 GLY A C 1
ATOM 2661 O O . GLY A 1 362 ? 20.94000 44.29100 -16.50500 1.000 93.62000 345 GLY A O 1
ATOM 2662 N N . LYS B 1 22 ? 19.42500 82.64100 28.11400 1.000 83.66000 5 LYS B N 1
ATOM 2663 C CA . LYS B 1 22 ? 20.31300 83.22400 27.10500 1.000 88.12000 5 LYS B CA 1
ATOM 2664 C C . LYS B 1 22 ? 19.58900 83.53400 25.77200 1.000 87.27000 5 LYS B C 1
ATOM 2665 O O . LYS B 1 22 ? 19.53100 82.69500 24.86000 1.000 81.04000 5 LYS B O 1
ATOM 2671 N N . PHE B 1 23 ? 19.05000 84.75100 25.67900 1.000 81.25000 6 PHE B N 1
ATOM 2672 C CA . PHE B 1 23 ? 18.39000 85.26700 24.48900 1.000 70.45000 6 PHE B CA 1
ATOM 2673 C C . PHE B 1 23 ? 19.31300 86.21900 23.74900 1.000 72.06000 6 PHE B C 1
ATOM 2674 O O . PHE B 1 23 ? 20.15700 86.89000 24.35300 1.000 70.66000 6 PHE B O 1
ATOM 2682 N N . MET B 1 24 ? 19.12400 86.27300 22.42700 1.000 70.91000 7 MET B N 1
ATOM 2683 C CA . MET B 1 24 ? 19.78500 87.24000 21.54300 1.000 70.55000 7 MET B CA 1
ATOM 2684 C C . MET B 1 24 ? 21.30500 87.13700 21.65700 1.000 72.15000 7 MET B C 1
ATOM 2685 O O . MET B 1 24 ? 22.03000 88.13800 21.63100 1.000 69.71000 7 MET B O 1
ATOM 2690 N N . ARG B 1 25 ? 21.76900 85.88800 21.73400 1.000 69.39000 8 ARG B N 1
ATOM 2691 C CA . ARG B 1 25 ? 23.16100 85.55600 21.98300 1.000 70.05000 8 ARG B CA 1
ATOM 2692 C C . ARG B 1 25 ? 24.09100 86.22800 20.97800 1.000 71.70000 8 ARG B C 1
ATOM 2693 O O . ARG B 1 25 ? 23.94500 86.03900 19.76600 1.000 75.52000 8 ARG B O 1
ATOM 2701 N N . SER B 1 26 ? 25.04300 87.02100 21.47500 1.000 62.34000 9 SER B N 1
ATOM 2702 C CA . SER B 1 26 ? 26.11900 87.54000 20.64100 1.000 60.24000 9 SER B CA 1
ATOM 2703 C C . SER B 1 26 ? 27.44500 87.18700 21.29300 1.000 60.90000 9 SER B C 1
ATOM 2704 O O . SER B 1 26 ? 27.51400 86.91700 22.49000 1.000 66.70000 9 SER B O 1
ATOM 2707 N N . ASP B 1 27 ? 28.50000 87.14600 20.49100 1.000 58.49000 10 ASP B N 1
ATOM 2708 C CA . ASP B 1 27 ? 29.83500 86.93500 21.02800 1.000 56.38000 10 ASP B CA 1
ATOM 2709 C C . ASP B 1 27 ? 30.65000 88.21700 21.05100 1.000 55.95000 10 ASP B C 1
ATOM 2710 O O . ASP B 1 27 ? 31.71200 88.24100 21.67200 1.000 59.04000 10 ASP B O 1
ATOM 2715 N N . LEU B 1 28 ? 30.18600 89.26600 20.37500 1.000 52.31000 11 LEU B N 1
ATOM 2716 C CA . LEU B 1 28 ? 30.82600 90.57000 20.41700 1.000 57.26000 11 LEU B CA 1
ATOM 2717 C C . LEU B 1 28 ? 30.46300 91.28600 21.71700 1.000 66.56000 11 LEU B C 1
ATOM 2718 O O . LEU B 1 28 ? 29.29400 91.31300 22.11800 1.000 64.25000 11 LEU B O 1
ATOM 2723 N N . ILE B 1 29 ? 31.46500 91.87100 22.38600 1.000 69.74000 12 ILE B N 1
ATOM 2724 C CA . ILE B 1 29 ? 31.15400 92.55200 23.64400 1.000 67.17000 12 ILE B CA 1
ATOM 2725 C C . ILE B 1 29 ? 30.41900 93.86200 23.38200 1.000 66.09000 12 ILE B C 1
ATOM 2726 O O . ILE B 1 29 ? 29.50500 94.22400 24.12600 1.000 70.36000 12 ILE B O 1
ATOM 2731 N N . ASP B 1 30 ? 30.74900 94.55400 22.31600 1.000 61.38000 13 ASP B N 1
ATOM 2732 C CA . ASP B 1 30 ? 30.03500 95.75800 21.93200 1.000 63.22000 13 ASP B CA 1
ATOM 2733 C C . ASP B 1 30 ? 28.59700 95.49300 21.53300 1.000 66.12000 13 ASP B C 1
ATOM 2734 O O . ASP B 1 30 ? 27.98700 96.40600 20.94700 1.000 66.06000 13 ASP B O 1
ATOM 2739 N N . GLU B 1 31 ? 28.03100 94.31000 21.78100 1.000 63.69000 14 GLU B N 1
ATOM 2740 C CA . GLU B 1 31 ? 26.64600 94.03200 21.42900 1.000 66.64000 14 GLU B CA 1
ATOM 2741 C C . GLU B 1 31 ? 25.77400 93.68900 22.62700 1.000 68.21000 14 GLU B C 1
ATOM 2742 O O . GLU B 1 31 ? 24.55800 93.53400 22.44800 1.000 61.97000 14 GLU B O 1
ATOM 2748 N N . ALA B 1 32 ? 26.35500 93.55700 23.82900 1.000 73.94000 15 ALA B N 1
ATOM 2749 C CA . ALA B 1 32 ? 25.59000 93.38000 25.06300 1.000 78.04000 15 ALA B CA 1
ATOM 2750 C C . ALA B 1 32 ? 24.89400 94.68200 25.44800 1.000 80.50000 15 ALA B C 1
ATOM 2751 O O . ALA B 1 32 ? 25.40400 95.77600 25.19100 1.000 81.21000 15 ALA B O 1
ATOM 2753 N N . LYS B 1 33 ? 23.70800 94.55800 26.06300 1.000 83.38000 16 LYS B N 1
ATOM 2754 C CA . LYS B 1 33 ? 22.86200 95.73700 26.25900 1.000 87.11000 16 LYS B CA 1
ATOM 2755 C C . LYS B 1 33 ? 23.57100 96.80100 27.08400 1.000 87.29000 16 LYS B C 1
ATOM 2756 O O . LYS B 1 33 ? 23.54400 97.98700 26.72900 1.000 87.46000 16 LYS B O 1
ATOM 2762 N N . GLU B 1 34 ? 24.23200 96.38400 28.17300 1.000 84.28000 17 GLU B N 1
ATOM 2763 C CA . GLU B 1 34 ? 24.92400 97.31900 29.05900 1.000 86.22000 17 GLU B CA 1
ATOM 2764 C C . GLU B 1 34 ? 25.95400 98.14200 28.30400 1.000 91.34000 17 GLU B C 1
ATOM 2765 O O . GLU B 1 34 ? 26.09500 99.35000 28.54100 1.000 93.94000 17 GLU B O 1
ATOM 2771 N N . VAL B 1 35 ? 26.68200 97.50400 27.38700 1.000 85.63000 18 VAL B N 1
ATOM 2772 C CA . VAL B 1 35 ? 27.71700 98.20300 26.63800 1.000 83.01000 18 VAL B CA 1
ATOM 2773 C C . VAL B 1 35 ? 27.10900 99.12000 25.58800 1.000 89.71000 18 VAL B C 1
ATOM 2774 O O . VAL B 1 35 ? 27.73300 100.11200 25.18400 1.000 89.51000 18 VAL B O 1
ATOM 2778 N N . VAL B 1 36 ? 25.89600 98.82000 25.12400 1.000 89.56000 19 VAL B N 1
ATOM 2779 C CA . VAL B 1 36 ? 25.26800 99.73500 24.17800 1.000 96.46000 19 VAL B CA 1
ATOM 2780 C C . VAL B 1 36 ? 24.70200 100.94800 24.90800 1.000 99.18000 19 VAL B C 1
ATOM 2781 O O . VAL B 1 36 ? 24.69000 102.05700 24.35900 1.000 100.54000 19 VAL B O 1
ATOM 2785 N N . GLN B 1 37 ? 24.25400 100.77800 26.15500 1.000 101.62000 20 GLN B N 1
ATOM 2786 C CA . GLN B 1 37 ? 23.81500 101.94500 26.91500 1.000 104.21000 20 GLN B CA 1
ATOM 2787 C C . GLN B 1 37 ? 24.99500 102.75900 27.43100 1.000 103.27000 20 GLN B C 1
ATOM 2788 O O . GLN B 1 37 ? 24.98600 103.98900 27.32400 1.000 107.81000 20 GLN B O 1
ATOM 2794 N N . HIS B 1 38 ? 26.02500 102.09900 27.97200 1.000 96.05000 21 HIS B N 1
ATOM 2795 C CA . HIS B 1 38 ? 27.22700 102.82600 28.37200 1.000 102.71000 21 HIS B CA 1
ATOM 2796 C C . HIS B 1 38 ? 27.78600 103.66100 27.22600 1.000 108.34000 21 HIS B C 1
ATOM 2797 O O . HIS B 1 38 ? 28.41000 104.70400 27.45800 1.000 110.37000 21 HIS B O 1
ATOM 2804 N N . ARG B 1 39 ? 27.57400 103.22400 25.98700 1.000 107.85000 22 ARG B N 1
ATOM 2805 C CA . ARG B 1 39 ? 28.13200 103.92100 24.83800 1.000 109.79000 22 ARG B CA 1
ATOM 2806 C C . ARG B 1 39 ? 27.32500 105.15900 24.46100 1.000 113.39000 22 ARG B C 1
ATOM 2807 O O . ARG B 1 39 ? 27.86900 106.06700 23.81800 1.000 113.09000 22 ARG B O 1
ATOM 2815 N N . THR B 1 40 ? 26.05100 105.22000 24.85200 1.000 113.62000 23 THR B N 1
ATOM 2816 C CA . THR B 1 40 ? 25.21900 106.39100 24.59300 1.000 119.05000 23 THR B CA 1
ATOM 2817 C C . THR B 1 40 ? 25.13600 107.34500 25.78400 1.000 122.46000 23 THR B C 1
ATOM 2818 O O . THR B 1 40 ? 24.96800 108.55500 25.58200 1.000 125.49000 23 THR B O 1
ATOM 2822 N N . GLU B 1 41 ? 25.25600 106.83800 27.01700 1.000 116.42000 24 GLU B N 1
ATOM 2823 C CA . GLU B 1 41 ? 25.53200 107.72100 28.14600 1.000 116.96000 24 GLU B CA 1
ATOM 2824 C C . GLU B 1 41 ? 26.80900 108.51700 27.90300 1.000 124.25000 24 GLU B C 1
ATOM 2825 O O . GLU B 1 41 ? 26.90600 109.68500 28.29400 1.000 130.11000 24 GLU B O 1
ATOM 2831 N N . LYS B 1 42 ? 27.78700 107.90200 27.22800 1.000 122.52000 25 LYS B N 1
ATOM 2832 C CA . LYS B 1 42 ? 29.14700 108.41800 27.12700 1.000 125.74000 25 LYS B CA 1
ATOM 2833 C C . LYS B 1 42 ? 29.32400 109.47600 26.04400 1.000 131.23000 25 LYS B C 1
ATOM 2834 O O . LYS B 1 42 ? 30.12800 110.39400 26.22900 1.000 134.21000 25 LYS B O 1
ATOM 2840 N N . GLU B 1 43 ? 28.75200 109.18200 24.87500 1.000 131.10000 26 GLU B N 1
ATOM 2841 C CA . GLU B 1 43 ? 28.86100 110.03800 23.66300 1.000 136.87000 26 GLU B CA 1
ATOM 2842 C C . GLU B 1 43 ? 27.84500 111.17000 23.74600 1.000 139.38000 26 GLU B C 1
ATOM 2843 O O . GLU B 1 43 ? 27.84000 112.01600 22.83900 1.000 139.22000 26 GLU B O 1
ATOM 2849 N N . LYS B 1 44 ? 26.89700 111.01600 24.67000 1.000 136.39000 27 LYS B N 1
ATOM 2850 C CA . LYS B 1 44 ? 25.94300 112.10700 24.97600 1.000 136.56000 27 LYS B CA 1
ATOM 2851 C C . LYS B 1 44 ? 26.69200 113.00700 25.95800 1.000 140.52000 27 LYS B C 1
ATOM 2852 O O . LYS B 1 44 ? 26.06500 113.49000 26.92100 1.000 137.42000 27 LYS B O 1
ATOM 2858 N N . ASP B 1 45 ? 28.02400 113.08800 25.77800 1.000 142.64000 28 ASP B N 1
ATOM 2859 C CA . ASP B 1 45 ? 29.04100 113.82300 26.58300 1.000 140.20000 28 ASP B CA 1
ATOM 2860 C C . ASP B 1 45 ? 28.66800 113.89000 28.06200 1.000 136.06000 28 ASP B C 1
ATOM 2861 O O . ASP B 1 45 ? 28.68400 114.97900 28.62300 1.000 135.33000 28 ASP B O 1
ATOM 2866 N N . THR B 1 46 ? 28.39800 112.74000 28.66000 1.000 133.72000 29 THR B N 1
ATOM 2867 C CA . THR B 1 46 ? 28.06000 112.64900 30.09000 1.000 133.68000 29 THR B CA 1
ATOM 2868 C C . THR B 1 46 ? 29.25800 111.92200 30.68800 1.000 132.73000 29 THR B C 1
ATOM 2869 O O . THR B 1 46 ? 30.39200 112.25100 30.30500 1.000 129.60000 29 THR B O 1
ATOM 2873 N N . LEU B 1 47 ? 28.99200 110.93300 31.52600 1.000 133.86000 30 LEU B N 1
ATOM 2874 C CA . LEU B 1 47 ? 30.03000 110.11400 32.18500 1.000 133.43000 30 LEU B CA 1
ATOM 2875 C C . LEU B 1 47 ? 29.24100 109.00100 32.86100 1.000 132.79000 30 LEU B C 1
ATOM 2876 O O . LEU B 1 47 ? 29.59700 107.81900 32.70100 1.000 127.56000 30 LEU B O 1
ATOM 2881 N N . HIS B 1 48 ? 28.14900 109.41500 33.50900 1.000 135.75000 31 HIS B N 1
ATOM 2882 C CA . HIS B 1 48 ? 27.30100 108.51100 34.26500 1.000 132.58000 31 HIS B CA 1
ATOM 2883 C C . HIS B 1 48 ? 27.07300 107.23100 33.47400 1.000 131.00000 31 HIS B C 1
ATOM 2884 O O . HIS B 1 48 ? 26.26600 107.20100 32.54400 1.000 129.55000 31 HIS B O 1
ATOM 2891 N N . GLU B 1 49 ? 27.81400 106.18300 33.84100 1.000 128.82000 32 GLU B N 1
ATOM 2892 C CA . GLU B 1 49 ? 27.71500 104.82600 33.31500 1.000 124.59000 32 GLU B CA 1
ATOM 2893 C C . GLU B 1 49 ? 26.68100 104.03300 34.11500 1.000 126.44000 32 GLU B C 1
ATOM 2894 O O . GLU B 1 49 ? 25.55300 104.50900 34.30900 1.000 125.58000 32 GLU B O 1
ATOM 2900 N N . THR B 1 50 ? 27.05700 102.82200 34.58200 1.000 125.16000 33 THR B N 1
ATOM 2901 C CA . THR B 1 50 ? 26.44800 102.08900 35.69600 1.000 124.27000 33 THR B CA 1
ATOM 2902 C C . THR B 1 50 ? 27.32300 100.88400 36.04300 1.000 125.93000 33 THR B C 1
ATOM 2903 O O . THR B 1 50 ? 27.68900 100.72400 37.21600 1.000 121.48000 33 THR B O 1
ATOM 2907 N N . PRO B 1 51 ? 27.72700 100.04100 35.07200 1.000 126.95000 34 PRO B N 1
ATOM 2908 C CA . PRO B 1 51 ? 28.33300 98.75100 35.46800 1.000 123.46000 34 PRO B CA 1
ATOM 2909 C C . PRO B 1 51 ? 29.64200 98.85900 36.24800 1.000 118.42000 34 PRO B C 1
ATOM 2910 O O . PRO B 1 51 ? 29.85600 98.09000 37.19600 1.000 113.10000 34 PRO B O 1
ATOM 2914 N N . GLY B 1 52 ? 30.52300 99.78700 35.88700 1.000 116.03000 35 GLY B N 1
ATOM 2915 C CA . GLY B 1 52 ? 31.89600 99.71200 36.34700 1.000 111.31000 35 GLY B CA 1
ATOM 2916 C C . GLY B 1 52 ? 32.76200 99.06800 35.28000 1.000 111.03000 35 GLY B C 1
ATOM 2917 O O . GLY B 1 52 ? 33.41800 98.04800 35.51200 1.000 105.25000 35 GLY B O 1
ATOM 2918 N N . ILE B 1 53 ? 32.72000 99.64600 34.07900 1.000 108.01000 36 ILE B N 1
ATOM 2919 C CA . ILE B 1 53 ? 33.51800 99.22500 32.93500 1.000 92.69000 36 ILE B CA 1
ATOM 2920 C C . ILE B 1 53 ? 33.94900 100.48400 32.19200 1.000 93.37000 36 ILE B C 1
ATOM 2921 O O . ILE B 1 53 ? 33.14200 101.39200 31.96700 1.000 96.76000 36 ILE B O 1
ATOM 2926 N N . LYS B 1 54 ? 35.22300 100.55800 31.83100 1.000 92.36000 37 LYS B N 1
ATOM 2927 C CA . LYS B 1 54 ? 35.75100 101.72800 31.14400 1.000 92.96000 37 LYS B CA 1
ATOM 2928 C C . LYS B 1 54 ? 35.87100 101.43000 29.65600 1.000 91.82000 37 LYS B C 1
ATOM 2929 O O . LYS B 1 54 ? 36.30800 100.34300 29.26300 1.000 89.56000 37 LYS B O 1
ATOM 2935 N N . MET B 1 55 ? 35.48600 102.40900 28.83500 1.000 88.96000 38 MET B N 1
ATOM 2936 C CA . MET B 1 55 ? 35.34100 102.21800 27.39500 1.000 86.91000 38 MET B CA 1
ATOM 2937 C C . MET B 1 55 ? 35.76300 103.49600 26.67900 1.000 87.85000 38 MET B C 1
ATOM 2938 O O . MET B 1 55 ? 34.98400 104.44800 26.60300 1.000 97.29000 38 MET B O 1
ATOM 2943 N N . LYS B 1 56 ? 36.97100 103.51100 26.13100 1.000 82.93000 39 LYS B N 1
ATOM 2944 C CA . LYS B 1 56 ? 37.38400 104.59200 25.24700 1.000 85.30000 39 LYS B CA 1
ATOM 2945 C C . LYS B 1 56 ? 37.15400 104.19000 23.79900 1.000 84.67000 39 LYS B C 1
ATOM 2946 O O . LYS B 1 56 ? 37.45000 103.06100 23.40400 1.000 84.70000 39 LYS B O 1
ATOM 2952 N N . GLU B 1 57 ? 36.59800 105.11800 23.02400 1.000 88.43000 40 GLU B N 1
ATOM 2953 C CA . GLU B 1 57 ? 36.45600 104.99900 21.58200 1.000 82.27000 40 GLU B CA 1
ATOM 2954 C C . GLU B 1 57 ? 37.61900 105.68400 20.88300 1.000 84.68000 40 GLU B C 1
ATOM 2955 O O . GLU B 1 57 ? 38.40700 106.40900 21.49500 1.000 90.62000 40 GLU B O 1
ATOM 2961 N N . ASP B 1 58 ? 37.69400 105.46900 19.57000 1.000 83.77000 41 ASP B N 1
ATOM 2962 C CA . ASP B 1 58 ? 38.76100 106.00900 18.73800 1.000 83.38000 41 ASP B CA 1
ATOM 2963 C C . ASP B 1 58 ? 38.56500 105.58500 17.28900 1.000 81.85000 41 ASP B C 1
ATOM 2964 O O . ASP B 1 58 ? 38.03200 104.50600 17.01900 1.000 81.53000 41 ASP B O 1
ATOM 2969 N N . ARG B 1 59 ? 38.99000 106.42400 16.35400 1.000 79.86000 42 ARG B N 1
ATOM 2970 C CA . ARG B 1 59 ? 39.00200 106.07800 14.94500 1.000 82.48000 42 ARG B CA 1
ATOM 2971 C C . ARG B 1 59 ? 40.36300 106.42900 14.36700 1.000 88.59000 42 ARG B C 1
ATOM 2972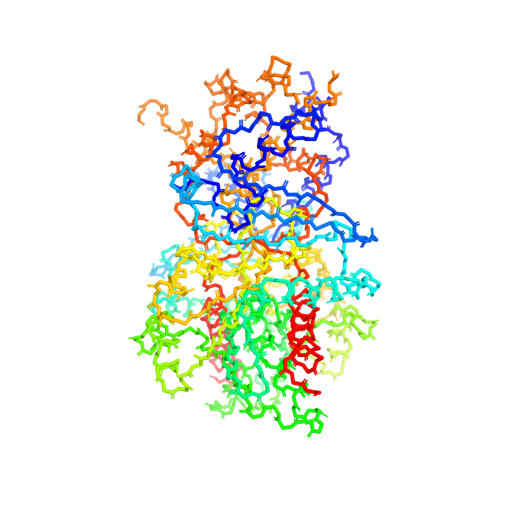 O O . ARG B 1 59 ? 40.89100 107.51300 14.63500 1.000 94.90000 42 ARG B O 1
ATOM 2980 N N . ASN B 1 60 ? 40.92800 105.50900 13.58600 1.000 90.03000 43 ASN B N 1
ATOM 2981 C CA . ASN B 1 60 ? 42.22800 105.66600 12.93400 1.000 87.54000 43 ASN B CA 1
ATOM 2982 C C . ASN B 1 60 ? 42.00700 105.47000 11.43900 1.000 86.64000 43 ASN B C 1
ATOM 2983 O O . ASN B 1 60 ? 42.07400 104.34900 10.93000 1.000 90.21000 43 ASN B O 1
ATOM 2988 N N . GLY B 1 61 ? 41.74900 106.56300 10.73100 1.000 90.79000 44 GLY B N 1
ATOM 2989 C CA . GLY B 1 61 ? 41.43300 106.46400 9.32000 1.000 88.95000 44 GLY B CA 1
ATOM 2990 C C . GLY B 1 61 ? 40.05000 105.88400 9.11300 1.000 90.34000 44 GLY B C 1
ATOM 2991 O O . GLY B 1 61 ? 39.05200 106.49100 9.51400 1.000 93.95000 44 GLY B O 1
ATOM 2992 N N . ARG B 1 62 ? 39.97600 104.69700 8.51500 1.000 88.87000 45 ARG B N 1
ATOM 2993 C CA . ARG B 1 62 ? 38.70600 104.02500 8.28000 1.000 83.95000 45 ARG B CA 1
ATOM 2994 C C . ARG B 1 62 ? 38.37000 102.98000 9.33400 1.000 79.73000 45 ARG B C 1
ATOM 2995 O O . ARG B 1 62 ? 37.31400 102.35000 9.23600 1.000 78.81000 45 ARG B O 1
ATOM 3003 N N . VAL B 1 63 ? 39.22500 102.80100 10.34100 1.000 76.50000 46 VAL B N 1
ATOM 3004 C CA . VAL B 1 63 ? 39.04800 101.78800 11.37700 1.000 75.18000 46 VAL B CA 1
ATOM 3005 C C . VAL B 1 63 ? 38.50500 102.44100 12.63900 1.000 78.36000 46 VAL B C 1
ATOM 3006 O O . VAL B 1 63 ? 39.10900 103.38600 13.15800 1.000 82.87000 46 VAL B O 1
ATOM 3010 N N . HIS B 1 64 ? 37.39200 101.92300 13.15900 1.000 75.98000 47 HIS B N 1
ATOM 3011 C CA . HIS B 1 64 ? 36.84900 102.37900 14.43300 1.000 71.74000 47 HIS B CA 1
ATOM 3012 C C . HIS B 1 64 ? 37.33400 101.43600 15.51900 1.000 70.29000 47 HIS B C 1
ATOM 3013 O O . HIS B 1 64 ? 36.96200 100.25900 15.53700 1.000 72.13000 47 HIS B O 1
ATOM 3020 N N . ILE B 1 65 ? 38.14700 101.94800 16.41700 1.000 73.96000 48 ILE B N 1
ATOM 3021 C CA . ILE B 1 65 ? 38.68100 101.16600 17.52400 1.000 72.68000 48 ILE B CA 1
ATOM 3022 C C . ILE B 1 65 ? 37.80700 101.38100 18.75200 1.000 70.29000 48 ILE B C 1
ATOM 3023 O O . ILE B 1 65 ? 37.29800 102.48200 18.99100 1.000 73.23000 48 ILE B O 1
ATOM 3028 N N . THR B 1 66 ? 37.61400 100.31800 19.52100 1.000 68.95000 49 THR B N 1
ATOM 3029 C CA . THR B 1 66 ? 36.79400 100.33700 20.72700 1.000 68.15000 49 THR B CA 1
ATOM 3030 C C . THR B 1 66 ? 37.58600 99.58000 21.77900 1.000 73.27000 49 THR B C 1
ATOM 3031 O O . THR B 1 66 ? 37.66100 98.34500 21.75000 1.000 73.16000 49 THR B O 1
ATOM 3035 N N . HIS B 1 67 ? 38.20800 100.33000 22.67900 1.000 76.31000 50 HIS B N 1
ATOM 3036 C CA . HIS B 1 67 ? 38.87800 99.75200 23.82900 1.000 78.11000 50 HIS B CA 1
ATOM 3037 C C . HIS B 1 67 ? 37.86000 99.66100 24.95800 1.000 75.25000 50 HIS B C 1
ATOM 3038 O O . HIS B 1 67 ? 37.18000 100.64200 25.26500 1.000 79.72000 50 HIS B O 1
ATOM 3045 N N . ILE B 1 68 ? 37.71000 98.47200 25.52500 1.000 66.79000 51 ILE B N 1
ATOM 3046 C CA . ILE B 1 68 ? 36.73300 98.22800 26.57300 1.000 71.76000 51 ILE B CA 1
ATOM 3047 C C . ILE B 1 68 ? 37.41900 97.42600 27.65700 1.000 78.43000 51 ILE B C 1
ATOM 3048 O O . ILE B 1 68 ? 38.18400 96.50000 27.36600 1.000 77.95000 51 ILE B O 1
ATOM 3053 N N . ASP B 1 69 ? 37.16200 97.79100 28.90600 1.000 85.87000 52 ASP B N 1
ATOM 3054 C CA . ASP B 1 69 ? 37.78700 97.13600 30.04100 1.000 82.64000 52 ASP B CA 1
ATOM 3055 C C . ASP B 1 69 ? 36.72300 96.74700 31.04900 1.000 80.28000 52 ASP B C 1
ATOM 3056 O O . ASP B 1 69 ? 35.83800 97.54700 31.36400 1.000 85.12000 52 ASP B O 1
ATOM 3061 N N . VAL B 1 70 ? 36.81500 95.52400 31.55000 1.000 77.67000 53 VAL B N 1
ATOM 3062 C CA . VAL B 1 70 ? 35.81800 94.95300 32.44200 1.000 87.25000 53 VAL B CA 1
ATOM 3063 C C . VAL B 1 70 ? 36.54500 94.56100 33.72000 1.000 90.63000 53 VAL B C 1
ATOM 3064 O O . VAL B 1 70 ? 37.42300 93.68900 33.69200 1.000 86.22000 53 VAL B O 1
ATOM 3068 N N . ASP B 1 71 ? 36.21700 95.22300 34.83200 1.000 93.48000 54 ASP B N 1
ATOM 3069 C CA . ASP B 1 71 ? 36.68100 94.74100 36.12500 1.000 95.35000 54 ASP B CA 1
ATOM 3070 C C . ASP B 1 71 ? 35.74600 93.63600 36.60700 1.000 99.69000 54 ASP B C 1
ATOM 3071 O O . ASP B 1 71 ? 34.81000 93.23100 35.90700 1.000 98.70000 54 ASP B O 1
ATOM 3076 N N . GLU B 1 72 ? 35.98000 93.14400 37.82600 1.000 97.36000 55 GLU B N 1
ATOM 3077 C CA . GLU B 1 72 ? 35.11300 92.08100 38.31200 1.000 100.14000 55 GLU B CA 1
ATOM 3078 C C . GLU B 1 72 ? 33.69600 92.58000 38.57400 1.000 104.02000 55 GLU B C 1
ATOM 3079 O O . GLU B 1 72 ? 32.75500 91.78100 38.52300 1.000 103.40000 55 GLU B O 1
ATOM 3085 N N . SER B 1 73 ? 33.51200 93.88300 38.82100 1.000 103.46000 56 SER B N 1
ATOM 3086 C CA . SER B 1 73 ? 32.15600 94.41600 38.94100 1.000 106.95000 56 SER B CA 1
ATOM 3087 C C . SER B 1 73 ? 31.43800 94.33700 37.60000 1.000 107.14000 56 SER B C 1
ATOM 3088 O O . SER B 1 73 ? 30.27700 93.91500 37.52800 1.000 109.25000 56 SER B O 1
ATOM 3091 N N . GLY B 1 74 ? 32.12200 94.73000 36.52200 1.000 104.28000 57 GLY B N 1
ATOM 3092 C CA . GLY B 1 74 ? 31.56300 94.53200 35.19600 1.000 99.72000 57 GLY B CA 1
ATOM 3093 C C . GLY B 1 74 ? 31.25800 93.07500 34.90200 1.000 99.70000 57 GLY B C 1
ATOM 3094 O O . GLY B 1 74 ? 30.19300 92.75300 34.37500 1.000 99.90000 57 GLY B O 1
ATOM 3095 N N . ALA B 1 75 ? 32.17100 92.17400 35.27400 1.000 101.75000 58 ALA B N 1
ATOM 3096 C CA . ALA B 1 75 ? 32.07000 90.77300 34.86500 1.000 102.96000 58 ALA B CA 1
ATOM 3097 C C . ALA B 1 75 ? 30.72000 90.16000 35.23900 1.000 105.86000 58 ALA B C 1
ATOM 3098 O O . ALA B 1 75 ? 30.02900 89.58200 34.39100 1.000 101.27000 58 ALA B O 1
ATOM 3100 N N . GLU B 1 76 ? 30.32400 90.27500 36.50900 1.000 114.62000 59 GLU B N 1
ATOM 3101 C CA . GLU B 1 76 ? 29.08500 89.64500 36.96000 1.000 114.97000 59 GLU B CA 1
ATOM 3102 C C . GLU B 1 76 ? 27.83500 90.42200 36.56500 1.000 110.20000 59 GLU B C 1
ATOM 3103 O O . GLU B 1 76 ? 26.75000 89.82800 36.50400 1.000 108.42000 59 GLU B O 1
ATOM 3109 N N . SER B 1 77 ? 27.95500 91.72700 36.30700 1.000 106.11000 60 SER B N 1
ATOM 3110 C CA . SER B 1 77 ? 26.80400 92.49500 35.84300 1.000 104.92000 60 SER B CA 1
ATOM 3111 C C . SER B 1 77 ? 26.35900 92.03000 34.46600 1.000 105.09000 60 SER B C 1
ATOM 3112 O O . SER B 1 77 ? 25.17300 91.75200 34.24700 1.000 106.02000 60 SER B O 1
ATOM 3115 N N . ILE B 1 78 ? 27.30600 91.92500 33.52900 1.000 106.71000 61 ILE B N 1
ATOM 3116 C CA . ILE B 1 78 ? 26.99600 91.68700 32.12300 1.000 100.10000 61 ILE B CA 1
ATOM 3117 C C . ILE B 1 78 ? 27.10500 90.21600 31.71000 1.000 100.84000 61 ILE B C 1
ATOM 3118 O O . ILE B 1 78 ? 26.53900 89.82900 30.67600 1.000 101.49000 61 ILE B O 1
ATOM 3123 N N . GLY B 1 79 ? 27.77800 89.38100 32.49400 1.000 101.41000 62 GLY B N 1
ATOM 3124 C CA . GLY B 1 79 ? 27.94600 87.99900 32.09100 1.000 100.25000 62 GLY B CA 1
ATOM 3125 C C . GLY B 1 79 ? 29.00200 87.86000 31.01400 1.000 97.56000 62 GLY B C 1
ATOM 3126 O O . GLY B 1 79 ? 28.78800 87.19400 29.99700 1.000 90.01000 62 GLY B O 1
ATOM 3127 N N . LYS B 1 80 ? 30.14400 88.50900 31.23100 1.000 96.82000 63 LYS B N 1
ATOM 3128 C CA . LYS B 1 80 ? 31.29200 88.42600 30.34000 1.000 91.49000 63 LYS B CA 1
ATOM 3129 C C . LYS B 1 80 ? 32.55700 88.51800 31.18200 1.000 91.45000 63 LYS B C 1
ATOM 3130 O O . LYS B 1 80 ? 32.60300 89.26700 32.16000 1.000 94.19000 63 LYS B O 1
ATOM 3136 N N . LYS B 1 81 ? 33.57800 87.75800 30.80400 1.000 84.61000 64 LYS B N 1
ATOM 3137 C CA . LYS B 1 81 ? 34.74100 87.62600 31.67100 1.000 83.39000 64 LYS B CA 1
ATOM 3138 C C . LYS B 1 81 ? 35.48400 88.95000 31.82200 1.000 82.12000 64 LYS B C 1
ATOM 3139 O O . LYS B 1 81 ? 35.39600 89.84700 30.97800 1.000 78.83000 64 LYS B O 1
ATOM 3145 N N . LYS B 1 82 ? 36.20300 89.06700 32.93700 1.000 82.14000 65 LYS B N 1
ATOM 3146 C CA . LYS B 1 82 ? 36.94700 90.27800 33.25100 1.000 81.13000 65 LYS B CA 1
ATOM 3147 C C . LYS B 1 82 ? 38.19600 90.36100 32.38100 1.000 69.33000 65 LYS B C 1
ATOM 3148 O O . LYS B 1 82 ? 38.93700 89.38400 32.26200 1.000 67.63000 65 LYS B O 1
ATOM 3154 N N . GLY B 1 83 ? 38.42500 91.51500 31.76500 1.000 63.41000 66 GLY B N 1
ATOM 3155 C CA . GLY B 1 83 ? 39.63100 91.68000 30.96500 1.000 64.46000 66 GLY B CA 1
ATOM 3156 C C . GLY B 1 83 ? 39.51500 92.87700 30.03200 1.000 73.49000 66 GLY B C 1
ATOM 3157 O O . GLY B 1 83 ? 38.84200 93.85700 30.34700 1.000 77.38000 66 GLY B O 1
ATOM 3158 N N . THR B 1 84 ? 40.17600 92.76300 28.87000 1.000 70.97000 67 THR B N 1
ATOM 3159 C CA . THR B 1 84 ? 40.25700 93.84200 27.88600 1.000 72.25000 67 THR B CA 1
ATOM 3160 C C . THR B 1 84 ? 39.74800 93.38200 26.51800 1.000 73.79000 67 THR B C 1
ATOM 3161 O O . THR B 1 84 ? 40.00400 92.24900 26.10000 1.000 69.10000 67 THR B O 1
ATOM 3165 N N . TYR B 1 85 ? 39.05100 94.28200 25.81400 1.000 70.08000 68 TYR B N 1
ATOM 3166 C CA . TYR B 1 85 ? 38.34700 93.95900 24.57700 1.000 64.99000 68 TYR B CA 1
ATOM 3167 C C . TYR B 1 85 ? 38.56800 95.07600 23.56100 1.000 68.27000 68 TYR B C 1
ATOM 3168 O O . TYR B 1 85 ? 37.82600 96.06200 23.55900 1.000 70.82000 68 TYR B O 1
ATOM 3177 N N . ILE B 1 86 ? 39.53900 94.90900 22.66400 1.000 66.65000 69 ILE B N 1
ATOM 3178 C CA . ILE B 1 86 ? 39.69400 95.82400 21.53400 1.000 67.67000 69 ILE B CA 1
ATOM 3179 C C . ILE B 1 86 ? 38.87000 95.29900 20.36200 1.000 67.32000 69 ILE B C 1
ATOM 3180 O O . ILE B 1 86 ? 39.00600 94.13300 19.96800 1.000 66.21000 69 ILE B O 1
ATOM 3185 N N . THR B 1 87 ? 38.03000 96.16100 19.78900 1.000 64.77000 70 THR B N 1
ATOM 3186 C CA . THR B 1 87 ? 37.15700 95.79200 18.68100 1.000 63.70000 70 THR B CA 1
ATOM 3187 C C . THR B 1 87 ? 37.39600 96.76100 17.52500 1.000 69.37000 70 THR B C 1
ATOM 3188 O O . THR B 1 87 ? 36.99700 97.92900 17.59200 1.000 69.54000 70 THR B O 1
ATOM 3192 N N . LEU B 1 88 ? 38.04400 96.27700 16.46600 1.000 69.87000 71 LEU B N 1
ATOM 3193 C CA . LEU B 1 88 ? 38.29200 97.06200 15.26500 1.000 64.64000 71 LEU B CA 1
ATOM 3194 C C . LEU B 1 88 ? 37.18400 96.79900 14.26500 1.000 66.22000 71 LEU B C 1
ATOM 3195 O O . LEU B 1 88 ? 36.68100 95.68000 14.17900 1.000 67.54000 71 LEU B O 1
ATOM 3200 N N . THR B 1 89 ? 36.80300 97.83200 13.50600 1.000 63.34000 72 THR B N 1
ATOM 3201 C CA . THR B 1 89 ? 35.65800 97.71100 12.60800 1.000 61.33000 72 THR B CA 1
ATOM 3202 C C . THR B 1 89 ? 35.78500 98.66700 11.43700 1.000 66.93000 72 THR B C 1
ATOM 3203 O O . THR B 1 89 ? 35.98400 99.86700 11.62700 1.000 71.32000 72 THR B O 1
ATOM 3207 N N . VAL B 1 90 ? 35.63900 98.13700 10.23100 1.000 62.44000 73 VAL B N 1
ATOM 3208 C CA . VAL B 1 90 ? 35.54400 98.97500 9.04800 1.000 66.22000 73 VAL B CA 1
ATOM 3209 C C . VAL B 1 90 ? 34.13800 98.77500 8.49800 1.000 71.19000 73 VAL B C 1
ATOM 3210 O O . VAL B 1 90 ? 33.87900 97.78700 7.79400 1.000 73.73000 73 VAL B O 1
ATOM 3214 N N . PRO B 1 91 ? 33.19700 99.66400 8.82300 1.000 72.04000 74 PRO B N 1
ATOM 3215 C CA . PRO B 1 91 ? 31.79300 99.40900 8.46000 1.000 67.94000 74 PRO B CA 1
ATOM 3216 C C . PRO B 1 91 ? 31.53900 99.25700 6.96800 1.000 69.57000 74 PRO B C 1
ATOM 3217 O O . PRO B 1 91 ? 30.60300 98.54100 6.60000 1.000 71.94000 74 PRO B O 1
ATOM 3221 N N . THR B 1 92 ? 32.33100 99.87900 6.09000 1.000 68.44000 75 THR B N 1
ATOM 3222 C CA . THR B 1 92 ? 32.10400 99.74300 4.65300 1.000 72.48000 75 THR B CA 1
ATOM 3223 C C . THR B 1 92 ? 32.99400 98.68300 4.00800 1.000 73.08000 75 THR B C 1
ATOM 3224 O O . THR B 1 92 ? 33.16100 98.69000 2.78100 1.000 71.06000 75 THR B O 1
ATOM 3228 N N . LEU B 1 93 ? 33.54600 97.76700 4.80200 1.000 67.67000 76 LEU B N 1
ATOM 3229 C CA . LEU B 1 93 ? 34.47000 96.76100 4.29100 1.000 67.72000 76 LEU B CA 1
ATOM 3230 C C . LEU B 1 93 ? 33.78300 95.78800 3.33300 1.000 67.51000 76 LEU B C 1
ATOM 3231 O O . LEU B 1 93 ? 32.67000 95.31600 3.58000 1.000 69.06000 76 LEU B O 1
ATOM 3236 N N . THR B 1 94 ? 34.45100 95.50100 2.22200 1.000 66.06000 77 THR B N 1
ATOM 3237 C CA . THR B 1 94 ? 34.07400 94.43200 1.30600 1.000 68.21000 77 THR B CA 1
ATOM 3238 C C . THR B 1 94 ? 35.31600 93.59900 1.01000 1.000 67.45000 77 THR B C 1
ATOM 3239 O O . THR B 1 94 ? 36.42600 93.94500 1.42300 1.000 72.37000 77 THR B O 1
ATOM 3243 N N . VAL B 1 95 ? 35.14900 92.49000 0.29000 1.000 62.97000 78 VAL B N 1
ATOM 3244 C CA . VAL B 1 95 ? 36.31700 91.65000 0.02900 1.000 66.25000 78 VAL B CA 1
ATOM 3245 C C . VAL B 1 95 ? 37.31600 92.37100 -0.86900 1.000 70.15000 78 VAL B C 1
ATOM 3246 O O . VAL B 1 95 ? 38.53300 92.25400 -0.67000 1.000 71.89000 78 VAL B O 1
ATOM 3250 N N . GLU B 1 96 ? 36.83100 93.15200 -1.84700 1.000 72.33000 79 GLU B N 1
ATOM 3251 C CA . GLU B 1 96 ? 37.72500 93.87700 -2.75000 1.000 74.08000 79 GLU B CA 1
ATOM 3252 C C . GLU B 1 96 ? 38.40000 95.07200 -2.09500 1.000 75.32000 79 GLU B C 1
ATOM 3253 O O . GLU B 1 96 ? 39.20500 95.74200 -2.75300 1.000 74.27000 79 GLU B O 1
ATOM 3259 N N . ASP B 1 97 ? 38.07000 95.37000 -0.83800 1.000 71.81000 80 ASP B N 1
ATOM 3260 C CA . ASP B 1 97 ? 38.52000 96.59100 -0.17600 1.000 70.81000 80 ASP B CA 1
ATOM 3261 C C . ASP B 1 97 ? 39.97100 96.41900 0.26000 1.000 72.42000 80 ASP B C 1
ATOM 3262 O O . ASP B 1 97 ? 40.28100 96.08700 1.40800 1.000 70.84000 80 ASP B O 1
ATOM 3267 N N . ALA B 1 98 ? 40.87500 96.66000 -0.69100 1.000 74.48000 81 ALA B N 1
ATOM 3268 C CA . ALA B 1 98 ? 42.30400 96.54200 -0.41500 1.000 73.66000 81 ALA B CA 1
ATOM 3269 C C . ALA B 1 98 ? 42.73200 97.47300 0.71300 1.000 74.67000 81 ALA B C 1
ATOM 3270 O O . ALA B 1 98 ? 43.34300 97.03300 1.69900 1.000 74.67000 81 ALA B O 1
ATOM 3272 N N . GLN B 1 99 ? 42.41700 98.77000 0.57900 1.000 77.22000 82 GLN B N 1
ATOM 3273 C CA . GLN B 1 99 ? 42.83800 99.76900 1.56300 1.000 78.77000 82 GLN B CA 1
ATOM 3274 C C . GLN B 1 99 ? 42.20000 99.51400 2.92000 1.000 78.22000 82 GLN B C 1
ATOM 3275 O O . GLN B 1 99 ? 42.87400 99.55900 3.95700 1.000 76.47000 82 GLN B O 1
ATOM 3281 N N . GLY B 1 100 ? 40.89100 99.25900 2.93300 1.000 78.96000 83 GLY B N 1
ATOM 3282 C CA . GLY B 1 100 ? 40.23700 98.88000 4.17100 1.000 74.03000 83 GLY B CA 1
ATOM 3283 C C . GLY B 1 100 ? 40.92500 97.71900 4.85200 1.000 68.62000 83 GLY B C 1
ATOM 3284 O O . GLY B 1 100 ? 41.10500 97.71900 6.07200 1.000 75.95000 83 GLY B O 1
ATOM 3285 N N . PHE B 1 101 ? 41.35700 96.72900 4.07400 1.000 67.57000 84 PHE B N 1
ATOM 3286 C CA . PHE B 1 101 ? 41.95400 95.55800 4.69600 1.000 69.92000 84 PHE B CA 1
ATOM 3287 C C . PHE B 1 101 ? 43.34600 95.85600 5.23800 1.000 74.71000 84 PHE B C 1
ATOM 3288 O O . PHE B 1 101 ? 43.75800 95.25200 6.24200 1.000 72.53000 84 PHE B O 1
ATOM 3296 N N . GLN B 1 102 ? 44.06300 96.81300 4.63800 1.000 72.83000 85 GLN B N 1
ATOM 3297 C CA . GLN B 1 102 ? 45.41500 97.07200 5.12000 1.000 76.10000 85 GLN B CA 1
ATOM 3298 C C . GLN B 1 102 ? 45.42600 97.90600 6.40600 1.000 81.68000 85 GLN B C 1
ATOM 3299 O O . GLN B 1 102 ? 46.11900 97.54400 7.37000 1.000 83.57000 85 GLN B O 1
ATOM 3305 N N . GLU B 1 103 ? 44.67400 99.02100 6.46100 1.000 77.46000 86 GLU B N 1
ATOM 3306 C CA . GLU B 1 103 ? 44.58600 99.74400 7.73300 1.000 78.68000 86 GLU B CA 1
ATOM 3307 C C . GLU B 1 103 ? 44.11600 98.82700 8.84700 1.000 76.30000 86 GLU B C 1
ATOM 3308 O O . GLU B 1 103 ? 44.57600 98.92800 9.99000 1.000 78.41000 86 GLU B O 1
ATOM 3314 N N . LEU B 1 104 ? 43.17600 97.94000 8.53000 1.000 76.43000 87 LEU B N 1
ATOM 3315 C CA . LEU B 1 104 ? 42.74300 96.92400 9.47700 1.000 74.61000 87 LEU B CA 1
ATOM 3316 C C . LEU B 1 104 ? 43.92600 96.12500 10.01500 1.000 73.32000 87 LEU B C 1
ATOM 3317 O O . LEU B 1 104 ? 43.97600 95.78400 11.20500 1.000 67.21000 87 LEU B O 1
ATOM 3322 N N . ASN B 1 105 ? 44.90400 95.84100 9.14900 1.000 76.68000 88 ASN B N 1
ATOM 3323 C CA . ASN B 1 105 ? 46.02200 94.98600 9.53600 1.000 75.13000 88 ASN B CA 1
ATOM 3324 C C . ASN B 1 105 ? 46.99000 95.72500 10.45300 1.000 76.42000 88 ASN B C 1
ATOM 3325 O O . ASN B 1 105 ? 47.44400 95.17200 11.46300 1.000 68.94000 88 ASN B O 1
ATOM 3330 N N . GLN B 1 106 ? 47.32900 96.97500 10.11000 1.000 80.67000 89 GLN B N 1
ATOM 3331 C CA . GLN B 1 106 ? 48.21400 97.76400 10.96600 1.000 77.82000 89 GLN B CA 1
ATOM 3332 C C . GLN B 1 106 ? 47.58100 97.99000 12.32800 1.000 78.34000 89 GLN B C 1
ATOM 3333 O O . GLN B 1 106 ? 48.23000 97.80900 13.36900 1.000 77.29000 89 GLN B O 1
ATOM 3339 N N . GLN B 1 107 ? 46.29900 98.36900 12.33500 1.000 73.28000 90 GLN B N 1
ATOM 3340 C CA . GLN B 1 107 ? 45.56600 98.50600 13.58600 1.000 71.98000 90 GLN B CA 1
ATOM 3341 C C . GLN B 1 107 ? 45.55000 97.20500 14.38200 1.000 71.15000 90 GLN B C 1
ATOM 3342 O O . GLN B 1 107 ? 45.52200 97.23400 15.61900 1.000 69.17000 90 GLN B O 1
ATOM 3348 N N . LEU B 1 108 ? 45.56500 96.05800 13.69600 1.000 73.80000 91 LEU B N 1
ATOM 3349 C CA . LEU B 1 108 ? 45.58400 94.77600 14.39900 1.000 73.13000 91 LEU B CA 1
ATOM 3350 C C . LEU B 1 108 ? 46.93000 94.53400 15.07500 1.000 71.07000 91 LEU B C 1
ATOM 3351 O O . LEU B 1 108 ? 46.97800 94.07900 16.22300 1.000 67.06000 91 LEU B O 1
ATOM 3356 N N . ILE B 1 109 ? 48.03100 94.81200 14.36800 1.000 73.16000 92 ILE B N 1
ATOM 3357 C CA . ILE B 1 109 ? 49.35900 94.70300 14.96900 1.000 74.97000 92 ILE B CA 1
ATOM 3358 C C . ILE B 1 109 ? 49.45600 95.61200 16.18500 1.000 73.43000 92 ILE B C 1
ATOM 3359 O O . ILE B 1 109 ? 49.87600 95.19300 17.27200 1.000 74.19000 92 ILE B O 1
ATOM 3364 N N . SER B 1 110 ? 49.05300 96.87300 16.00900 1.000 69.74000 93 SER B N 1
ATOM 3365 C CA . SER B 1 110 ? 49.08300 97.84500 17.09400 1.000 69.28000 93 SER B CA 1
ATOM 3366 C C . SER B 1 110 ? 48.28400 97.35200 18.29500 1.000 76.07000 93 SER B C 1
ATOM 3367 O O . SER B 1 110 ? 48.79300 97.31300 19.42500 1.000 77.48000 93 SER B O 1
ATOM 3370 N N . SER B 1 111 ? 47.03600 96.93700 18.06600 1.000 75.47000 94 SER B N 1
ATOM 3371 C CA . SER B 1 111 ? 46.23600 96.39100 19.15700 1.000 72.20000 94 SER B CA 1
ATOM 3372 C C . SER B 1 111 ? 46.91000 95.18200 19.78300 1.000 73.03000 94 SER B C 1
ATOM 3373 O O . SER B 1 111 ? 46.71600 94.90800 20.97200 1.000 76.48000 94 SER B O 1
ATOM 3376 N N . LEU B 1 112 ? 47.72000 94.45700 19.01000 1.000 74.58000 95 LEU B N 1
ATOM 3377 C CA . LEU B 1 112 ? 48.29500 93.21900 19.52300 1.000 77.47000 95 LEU B CA 1
ATOM 3378 C C . LEU B 1 112 ? 49.45600 93.48900 20.47100 1.000 80.09000 95 LEU B C 1
ATOM 3379 O O . LEU B 1 112 ? 49.65000 92.73700 21.43800 1.000 73.88000 95 LEU B O 1
ATOM 3384 N N . LYS B 1 113 ? 50.22900 94.55600 20.21700 1.000 83.32000 96 LYS B N 1
ATOM 3385 C CA . LYS B 1 113 ? 51.28900 94.93500 21.14900 1.000 85.53000 96 LYS B CA 1
ATOM 3386 C C . LYS B 1 113 ? 50.71100 95.52200 22.43300 1.000 85.69000 96 LYS B C 1
ATOM 3387 O O . LYS B 1 113 ? 51.16700 95.18800 23.53400 1.000 86.93000 96 LYS B O 1
ATOM 3393 N N . ASP B 1 114 ? 49.68500 96.37000 22.31400 1.000 84.66000 97 ASP B N 1
ATOM 3394 C CA . ASP B 1 114 ? 49.07900 96.97900 23.49600 1.000 85.05000 97 ASP B CA 1
ATOM 3395 C C . ASP B 1 114 ? 48.47500 95.92800 24.42300 1.000 84.61000 97 ASP B C 1
ATOM 3396 O O . ASP B 1 114 ? 48.78900 95.88500 25.61700 1.000 88.22000 97 ASP B O 1
ATOM 3401 N N . ILE B 1 115 ? 47.60600 95.06400 23.89200 1.000 82.45000 98 ILE B N 1
ATOM 3402 C CA . ILE B 1 115 ? 46.98900 94.04400 24.73000 1.000 79.58000 98 ILE B CA 1
ATOM 3403 C C . ILE B 1 115 ? 48.03500 93.10600 25.32900 1.000 77.66000 98 ILE B C 1
ATOM 3404 O O . ILE B 1 115 ? 47.77800 92.45200 26.34500 1.000 80.08000 98 ILE B O 1
ATOM 3409 N N . HIS B 1 116 ? 49.23000 93.04800 24.75100 1.000 82.08000 99 HIS B N 1
ATOM 3410 C CA . HIS B 1 116 ? 50.25800 92.13800 25.23400 1.000 89.11000 99 HIS B CA 1
ATOM 3411 C C . HIS B 1 116 ? 51.47800 92.84300 25.79800 1.000 93.02000 99 HIS B C 1
ATOM 3412 O O . HIS B 1 116 ? 52.43700 92.16000 26.16600 1.000 94.13000 99 HIS B O 1
ATOM 3419 N N . GLN B 1 117 ? 51.49800 94.17900 25.84200 1.000 93.84000 100 GLN B N 1
ATOM 3420 C CA . GLN B 1 117 ? 52.62700 94.86100 26.47500 1.000 99.94000 100 GLN B CA 1
ATOM 3421 C C . GLN B 1 117 ? 52.65000 94.62800 27.98500 1.000 94.77000 100 GLN B C 1
ATOM 3422 O O . GLN B 1 117 ? 53.72500 94.63400 28.59000 1.000 92.59000 100 GLN B O 1
ATOM 3428 N N . ALA B 1 118 ? 51.49200 94.41200 28.61200 1.000 92.81000 101 ALA B N 1
ATOM 3429 C CA . ALA B 1 118 ? 51.50400 93.98100 30.00400 1.000 93.33000 101 ALA B CA 1
ATOM 3430 C C . ALA B 1 118 ? 52.30300 92.69300 30.15000 1.000 93.68000 101 ALA B C 1
ATOM 3431 O O . ALA B 1 118 ? 53.07700 92.53100 31.09800 1.000 94.50000 101 ALA B O 1
ATOM 3433 N N . LEU B 1 119 ? 52.13100 91.76500 29.21600 1.000 101.13000 102 LEU B N 1
ATOM 3434 C CA . LEU B 1 119 ? 53.07900 90.67100 29.07700 1.000 101.74000 102 LEU B CA 1
ATOM 3435 C C . LEU B 1 119 ? 54.40800 91.24300 28.59100 1.000 103.51000 102 LEU B C 1
ATOM 3436 O O . LEU B 1 119 ? 54.44500 92.13400 27.73500 1.000 107.11000 102 LEU B O 1
ATOM 3441 N N . MET B 1 120 ? 55.51300 90.75700 29.13800 1.000 98.54000 103 MET B N 1
ATOM 3442 C CA . MET B 1 120 ? 56.80500 91.26500 28.69100 1.000 100.08000 103 MET B CA 1
ATOM 3443 C C . MET B 1 120 ? 57.53700 90.12300 27.99200 1.000 100.53000 103 MET B C 1
ATOM 3444 O O . MET B 1 120 ? 58.42600 89.47300 28.54500 1.000 100.90000 103 MET B O 1
ATOM 3449 N N . LEU B 1 121 ? 57.13800 89.88600 26.74500 1.000 100.11000 104 LEU B N 1
ATOM 3450 C CA . LEU B 1 121 ? 57.64200 88.76600 25.97000 1.000 97.26000 104 LEU B CA 1
ATOM 3451 C C . LEU B 1 121 ? 58.89600 89.16900 25.20900 1.000 96.09000 104 LEU B C 1
ATOM 3452 O O . LEU B 1 121 ? 58.98700 90.27500 24.66000 1.000 93.72000 104 LEU B O 1
ATOM 3457 N N . THR B 1 122 ? 59.85400 88.25000 25.18100 1.000 96.43000 105 THR B N 1
ATOM 3458 C CA . THR B 1 122 ? 61.18300 88.42100 24.61200 1.000 96.83000 105 THR B CA 1
ATOM 3459 C C . THR B 1 122 ? 61.38100 87.44800 23.44900 1.000 96.36000 105 THR B C 1
ATOM 3460 O O . THR B 1 122 ? 60.50600 86.63800 23.12500 1.000 97.50000 105 THR B O 1
ATOM 3464 N N . ASP B 1 123 ? 62.56000 87.51000 22.82800 1.000 94.88000 106 ASP B N 1
ATOM 3465 C CA . ASP B 1 123 ? 62.85600 86.55500 21.76600 1.000 94.42000 106 ASP B CA 1
ATOM 3466 C C . ASP B 1 123 ? 62.98900 85.12600 22.27800 1.000 91.76000 106 ASP B C 1
ATOM 3467 O O . ASP B 1 123 ? 63.23500 84.22100 21.47500 1.000 92.69000 106 ASP B O 1
ATOM 3472 N N . GLN B 1 124 ? 62.83200 84.89200 23.57600 1.000 89.87000 107 GLN B N 1
ATOM 3473 C CA . GLN B 1 124 ? 62.93500 83.55200 24.13000 1.000 94.49000 107 GLN B CA 1
ATOM 3474 C C . GLN B 1 124 ? 61.59700 83.03100 24.65100 1.000 94.35000 107 GLN B C 1
ATOM 3475 O O . GLN B 1 124 ? 61.54500 81.94100 25.23800 1.000 91.53000 107 GLN B O 1
ATOM 3481 N N . SER B 1 125 ? 60.50800 83.76700 24.44600 1.000 93.11000 108 SER B N 1
ATOM 3482 C CA . SER B 1 125 ? 59.20400 83.26700 24.85900 1.000 91.04000 108 SER B CA 1
ATOM 3483 C C . SER B 1 125 ? 58.57500 82.45800 23.73200 1.000 85.16000 108 SER B C 1
ATOM 3484 O O . SER B 1 125 ? 58.85500 82.68200 22.55100 1.000 82.46000 108 SER B O 1
ATOM 3487 N N . LYS B 1 126 ? 57.73000 81.50000 24.11800 1.000 83.51000 109 LYS B N 1
ATOM 3488 C CA . LYS B 1 126 ? 57.10600 80.56400 23.19000 1.000 84.09000 109 LYS B CA 1
ATOM 3489 C C . LYS B 1 126 ? 55.64100 80.93500 22.97400 1.000 81.06000 109 LYS B C 1
ATOM 3490 O O . LYS B 1 126 ? 54.85500 80.96900 23.93100 1.000 77.16000 109 LYS B O 1
ATOM 3496 N N . ILE B 1 127 ? 55.28300 81.17700 21.71000 1.000 75.62000 110 ILE B N 1
ATOM 3497 C CA . ILE B 1 127 ? 53.93700 81.56300 21.28700 1.000 73.01000 110 ILE B CA 1
ATOM 3498 C C . ILE B 1 127 ? 53.29700 80.38900 20.55200 1.000 70.32000 110 ILE B C 1
ATOM 3499 O O . ILE B 1 127 ? 53.81000 79.93900 19.51700 1.000 72.06000 110 ILE B O 1
ATOM 3504 N N . LEU B 1 128 ? 52.17600 79.90000 21.08100 1.000 65.75000 111 LEU B N 1
ATOM 3505 C CA . LEU B 1 128 ? 51.36600 78.87300 20.43700 1.000 62.95000 111 LEU B CA 1
ATOM 3506 C C . LEU B 1 128 ? 50.13100 79.52600 19.82200 1.000 64.56000 111 LEU B C 1
ATOM 3507 O O . LEU B 1 128 ? 49.33000 80.13400 20.54100 1.000 62.61000 111 LEU B O 1
ATOM 3512 N N . VAL B 1 129 ? 49.97600 79.40400 18.49500 1.000 60.74000 112 VAL B N 1
ATOM 3513 C CA . VAL B 1 129 ? 48.80200 79.91000 17.78700 1.000 57.37000 112 VAL B CA 1
ATOM 3514 C C . VAL B 1 129 ? 47.87400 78.74500 17.47500 1.000 56.79000 112 VAL B C 1
ATOM 3515 O O . VAL B 1 129 ? 48.32000 77.69400 17.00800 1.000 58.91000 112 VAL B O 1
ATOM 3519 N N . ILE B 1 130 ? 46.58400 78.92400 17.75300 1.000 58.17000 113 ILE B N 1
ATOM 3520 C CA . ILE B 1 130 ? 45.57300 77.87600 17.64500 1.000 53.96000 113 ILE B CA 1
ATOM 3521 C C . ILE B 1 130 ? 44.46200 78.38100 16.73900 1.000 57.14000 113 ILE B C 1
ATOM 3522 O O . ILE B 1 130 ? 43.93400 79.48300 16.95500 1.000 55.10000 113 ILE B O 1
ATOM 3527 N N . GLY B 1 131 ? 44.12400 77.58900 15.71400 1.000 52.94000 114 GLY B N 1
ATOM 3528 C CA . GLY B 1 131 ? 42.97300 77.88400 14.88400 1.000 48.63000 114 GLY B CA 1
ATOM 3529 C C . GLY B 1 131 ? 41.83100 76.94300 15.21200 1.000 51.21000 114 GLY B C 1
ATOM 3530 O O . GLY B 1 131 ? 41.91700 75.74200 14.94700 1.000 50.59000 114 GLY B O 1
ATOM 3531 N N . LEU B 1 132 ? 40.76600 77.45900 15.81300 1.000 49.82000 115 LEU B N 1
ATOM 3532 C CA . LEU B 1 132 ? 39.60100 76.63700 16.09600 1.000 47.98000 115 LEU B CA 1
ATOM 3533 C C . LEU B 1 132 ? 38.61600 76.67400 14.92700 1.000 50.42000 115 LEU B C 1
ATOM 3534 O O . LEU B 1 132 ? 38.55700 77.63700 14.14700 1.000 45.02000 115 LEU B O 1
ATOM 3539 N N . GLY B 1 133 ? 37.84200 75.60200 14.81200 1.000 49.39000 116 GLY B N 1
ATOM 3540 C CA . GLY B 1 133 ? 36.80700 75.54200 13.80800 1.000 50.52000 116 GLY B CA 1
ATOM 3541 C C . GLY B 1 133 ? 36.81600 74.28200 12.96700 1.000 49.91000 116 GLY B C 1
ATOM 3542 O O . GLY B 1 133 ? 37.83100 73.58200 12.85600 1.000 42.84000 116 GLY B O 1
ATOM 3543 N N . ASN B 1 134 ? 35.65800 73.99500 12.38200 1.000 47.58000 117 ASN B N 1
ATOM 3544 C CA . ASN B 1 134 ? 35.47800 72.88900 11.45300 1.000 51.30000 117 ASN B CA 1
ATOM 3545 C C . ASN B 1 134 ? 35.69500 73.38500 10.02200 1.000 46.11000 117 ASN B C 1
ATOM 3546 O O . ASN B 1 134 ? 34.97500 74.26900 9.54500 1.000 44.43000 117 ASN B O 1
ATOM 3551 N N . ARG B 1 135 ? 36.69500 72.82000 9.34800 1.000 46.42000 118 ARG B N 1
ATOM 3552 C CA . ARG B 1 135 ? 37.05500 73.28500 8.00900 1.000 48.11000 118 ARG B CA 1
ATOM 3553 C C . ARG B 1 135 ? 35.90000 73.14200 7.01300 1.000 49.51000 118 ARG B C 1
ATOM 3554 O O . ARG B 1 135 ? 35.74300 73.98500 6.12600 1.000 43.64000 118 ARG B O 1
ATOM 3562 N N . THR B 1 136 ? 35.07200 72.11100 7.14600 1.000 46.17000 119 THR B N 1
ATOM 3563 C CA . THR B 1 136 ? 34.03000 71.85700 6.16000 1.000 44.40000 119 THR B CA 1
ATOM 3564 C C . THR B 1 136 ? 32.75300 72.67400 6.37400 1.000 46.78000 119 THR B C 1
ATOM 3565 O O . THR B 1 136 ? 31.79600 72.48000 5.61100 1.000 43.71000 119 THR B O 1
ATOM 3569 N N . ILE B 1 137 ? 32.69500 73.54700 7.38700 1.000 38.92000 120 ILE B N 1
ATOM 3570 C CA . ILE B 1 137 ? 31.60100 74.50600 7.56500 1.000 42.78000 120 ILE B CA 1
ATOM 3571 C C . ILE B 1 137 ? 32.16100 75.87700 7.20100 1.000 45.68000 120 ILE B C 1
ATOM 3572 O O . ILE B 1 137 ? 33.03100 76.39900 7.90800 1.000 47.92000 120 ILE B O 1
ATOM 3577 N N . THR B 1 138 ? 31.67700 76.46600 6.09400 1.000 43.48000 121 THR B N 1
ATOM 3578 C CA . THR B 1 138 ? 32.36500 77.60700 5.48500 1.000 42.99000 121 THR B CA 1
ATOM 3579 C C . THR B 1 138 ? 32.71800 78.69500 6.50800 1.000 44.53000 121 THR B C 1
ATOM 3580 O O . THR B 1 138 ? 33.90400 78.97600 6.69300 1.000 46.76000 121 THR B O 1
ATOM 3584 N N . PRO B 1 139 ? 31.76700 79.31600 7.21600 1.000 47.17000 122 PRO B N 1
ATOM 3585 C CA . PRO B 1 139 ? 32.15700 80.44400 8.07900 1.000 46.46000 122 PRO B CA 1
ATOM 3586 C C . PRO B 1 139 ? 33.00100 80.01500 9.28400 1.000 48.76000 122 PRO B C 1
ATOM 3587 O O . PRO B 1 139 ? 33.75800 80.83300 9.81900 1.000 49.44000 122 PRO B O 1
ATOM 3591 N N . ASP B 1 140 ? 32.91300 78.75400 9.70100 1.000 46.59000 123 ASP B N 1
ATOM 3592 C CA . ASP B 1 140 ? 33.72300 78.18200 10.76900 1.000 42.81000 123 ASP B CA 1
ATOM 3593 C C . ASP B 1 140 ? 35.15800 77.87700 10.35100 1.000 46.38000 123 ASP B C 1
ATOM 3594 O O . ASP B 1 140 ? 35.93000 77.35900 11.16900 1.000 49.46000 123 ASP B O 1
ATOM 3599 N N . ALA B 1 141 ? 35.53300 78.15000 9.10900 1.000 45.91000 124 ALA B N 1
ATOM 3600 C CA . ALA B 1 141 ? 36.84900 77.78300 8.60200 1.000 48.26000 124 ALA B CA 1
ATOM 3601 C C . ALA B 1 141 ? 37.91000 78.84400 8.87200 1.000 46.19000 124 ALA B C 1
ATOM 3602 O O . ALA B 1 141 ? 39.08500 78.59000 8.59700 1.000 48.31000 124 ALA B O 1
ATOM 3604 N N . ILE B 1 142 ? 37.52200 80.02100 9.37300 1.000 49.53000 125 ILE B N 1
ATOM 3605 C CA . ILE B 1 142 ? 38.44000 81.10100 9.74000 1.000 49.21000 125 ILE B CA 1
ATOM 3606 C C . ILE B 1 142 ? 39.66900 80.55900 10.45000 1.000 47.58000 125 ILE B C 1
ATOM 3607 O O . ILE B 1 142 ? 40.79900 80.82900 10.04300 1.000 46.13000 125 ILE B O 1
ATOM 3612 N N . GLY B 1 143 ? 39.45100 79.80000 11.51300 1.000 48.16000 126 GLY B N 1
ATOM 3613 C CA . GLY B 1 143 ? 40.52900 79.23700 12.28800 1.000 51.41000 126 GLY B CA 1
ATOM 3614 C C . GLY B 1 143 ? 41.50700 78.40100 11.48700 1.000 51.28000 126 GLY B C 1
ATOM 3615 O O . GLY B 1 143 ? 42.68400 78.75300 11.35400 1.000 54.58000 126 GLY B O 1
ATOM 3616 N N . PRO B 1 144 ? 41.05100 77.26800 10.94300 1.000 49.99000 127 PRO B N 1
ATOM 3617 C CA . PRO B 1 144 ? 41.99800 76.38000 10.24500 1.000 47.36000 127 PRO B CA 1
ATOM 3618 C C . PRO B 1 144 ? 42.59300 76.98700 8.98800 1.000 49.73000 127 PRO B C 1
ATOM 3619 O O . PRO B 1 144 ? 43.75700 76.70800 8.68100 1.000 50.31000 127 PRO B O 1
ATOM 3623 N N . VAL B 1 145 ? 41.84600 77.81300 8.24800 1.000 46.94000 128 VAL B N 1
ATOM 3624 C CA . VAL B 1 145 ? 42.43100 78.43700 7.06400 1.000 45.05000 128 VAL B CA 1
ATOM 3625 C C . VAL B 1 145 ? 43.49700 79.45400 7.46800 1.000 51.86000 128 VAL B C 1
ATOM 3626 O O . VAL B 1 145 ? 44.47100 79.67400 6.73100 1.000 51.43000 128 VAL B O 1
ATOM 3630 N N . ALA B 1 146 ? 43.34500 80.07300 8.64200 1.000 46.81000 129 ALA B N 1
ATOM 3631 C CA . ALA B 1 146 ? 44.36400 80.98600 9.14500 1.000 48.26000 129 ALA B CA 1
ATOM 3632 C C . ALA B 1 146 ? 45.65100 80.24300 9.49200 1.000 51.25000 129 ALA B C 1
ATOM 3633 O O . ALA B 1 146 ? 46.74900 80.70500 9.15400 1.000 51.64000 129 ALA B O 1
ATOM 3635 N N . ILE B 1 147 ? 45.54100 79.09800 10.18100 1.000 48.13000 130 ILE B N 1
ATOM 3636 C CA . ILE B 1 147 ? 46.73100 78.30000 10.48700 1.000 50.19000 130 ILE B CA 1
ATOM 3637 C C . ILE B 1 147 ? 47.44600 77.87900 9.20100 1.000 55.32000 130 ILE B C 1
ATOM 3638 O O . ILE B 1 147 ? 48.67600 77.98400 9.09600 1.000 51.89000 130 ILE B O 1
ATOM 3643 N N . ASP B 1 148 ? 46.68500 77.39700 8.20700 1.000 51.15000 131 ASP B N 1
ATOM 3644 C CA . ASP B 1 148 ? 47.25100 77.09900 6.89100 1.000 52.35000 131 ASP B CA 1
ATOM 3645 C C . ASP B 1 148 ? 48.08300 78.26200 6.37400 1.000 53.88000 131 ASP B C 1
ATOM 3646 O O . ASP B 1 148 ? 49.26600 78.10600 6.05400 1.000 54.31000 131 ASP B O 1
ATOM 3651 N N . ARG B 1 149 ? 47.46800 79.44200 6.28000 1.000 53.55000 132 ARG B N 1
ATOM 3652 C CA . ARG B 1 149 ? 48.18000 80.58400 5.72500 1.000 53.39000 132 ARG B CA 1
ATOM 3653 C C . ARG B 1 149 ? 49.32300 81.02100 6.63200 1.000 54.34000 132 ARG B C 1
ATOM 3654 O O . ARG B 1 149 ? 50.36000 81.47200 6.13500 1.000 55.21000 132 ARG B O 1
ATOM 3662 N N . PHE B 1 150 ? 49.15000 80.88600 7.95400 1.000 54.64000 133 PHE B N 1
ATOM 3663 C CA . PHE B 1 150 ? 50.22400 81.15900 8.90600 1.000 52.57000 133 PHE B CA 1
ATOM 3664 C C . PHE B 1 150 ? 51.43000 80.28100 8.62700 1.000 55.54000 133 PHE B C 1
ATOM 3665 O O . PHE B 1 150 ? 52.55000 80.77200 8.44100 1.000 57.82000 133 PHE B O 1
ATOM 3673 N N . HIS B 1 151 ? 51.21000 78.96800 8.61500 1.000 55.28000 134 HIS B N 1
ATOM 3674 C CA . HIS B 1 151 ? 52.22400 78.01300 8.20100 1.000 54.38000 134 HIS B CA 1
ATOM 3675 C C . HIS B 1 151 ? 52.94100 78.42700 6.92400 1.000 60.34000 134 HIS B C 1
ATOM 3676 O O . HIS B 1 151 ? 54.17400 78.40800 6.86200 1.000 64.13000 134 HIS B O 1
ATOM 3683 N N . GLU B 1 152 ? 52.18100 78.79600 5.88800 1.000 55.55000 135 GLU B N 1
ATOM 3684 C CA . GLU B 1 152 ? 52.79500 79.20300 4.62800 1.000 57.34000 135 GLU B CA 1
ATOM 3685 C C . GLU B 1 152 ? 53.71200 80.40000 4.80900 1.000 65.51000 135 GLU B C 1
ATOM 3686 O O . GLU B 1 152 ? 54.80400 80.44700 4.23100 1.000 68.05000 135 GLU B O 1
ATOM 3692 N N . ALA B 1 153 ? 53.26100 81.40000 5.57000 1.000 61.81000 136 ALA B N 1
ATOM 3693 C CA . ALA B 1 153 ? 54.04400 82.61700 5.73000 1.000 65.81000 136 ALA B CA 1
ATOM 3694 C C . ALA B 1 153 ? 55.35300 82.33400 6.44900 1.000 68.99000 136 ALA B C 1
ATOM 3695 O O . ALA B 1 153 ? 56.40900 82.83800 6.04600 1.000 73.36000 136 ALA B O 1
ATOM 3697 N N . ILE B 1 154 ? 55.30300 81.51700 7.50100 1.000 61.37000 137 ILE B N 1
ATOM 3698 C CA . ILE B 1 154 ? 56.50300 81.22600 8.27800 1.000 70.31000 137 ILE B CA 1
ATOM 3699 C C . ILE B 1 154 ? 57.56200 80.56900 7.40400 1.000 75.49000 137 ILE B C 1
ATOM 3700 O O . ILE B 1 154 ? 58.70100 81.04700 7.32400 1.000 78.96000 137 ILE B O 1
ATOM 3705 N N . PHE B 1 155 ? 57.21200 79.46000 6.73400 1.000 75.41000 138 PHE B N 1
ATOM 3706 C CA . PHE B 1 155 ? 58.21200 78.82900 5.87500 1.000 77.82000 138 PHE B CA 1
ATOM 3707 C C . PHE B 1 155 ? 58.47100 79.61300 4.59400 1.000 74.12000 138 PHE B C 1
ATOM 3708 O O . PHE B 1 155 ? 59.44000 79.30500 3.89800 1.000 77.84000 138 PHE B O 1
ATOM 3716 N N . SER B 1 156 ? 57.63400 80.59000 4.25000 1.000 73.38000 139 SER B N 1
ATOM 3717 C CA . SER B 1 156 ? 58.05300 81.55000 3.23500 1.000 76.77000 139 SER B CA 1
ATOM 3718 C C . SER B 1 156 ? 59.09700 82.50300 3.80000 1.000 77.12000 139 SER B C 1
ATOM 3719 O O . SER B 1 156 ? 59.95000 82.99600 3.05600 1.000 79.42000 139 SER B O 1
ATOM 3722 N N . SER B 1 157 ? 59.06100 82.74900 5.10600 1.000 80.42000 140 SER B N 1
ATOM 3723 C CA . SER B 1 157 ? 60.03300 83.63600 5.74800 1.000 88.84000 140 SER B CA 1
ATOM 3724 C C . SER B 1 157 ? 61.32800 82.88200 6.06500 1.000 91.88000 140 SER B C 1
ATOM 3725 O O . SER B 1 157 ? 61.27800 81.79000 6.65600 1.000 87.81000 140 SER B O 1
ATOM 3728 N N . PRO B 1 158 ? 62.49600 83.44200 5.71200 1.000 90.82000 141 PRO B N 1
ATOM 3729 C CA . PRO B 1 158 ? 63.76600 82.83800 6.15600 1.000 89.85000 141 PRO B CA 1
ATOM 3730 C C . PRO B 1 158 ? 63.85600 82.68800 7.66500 1.000 91.54000 141 PRO B C 1
ATOM 3731 O O . PRO B 1 158 ? 64.63000 81.84500 8.14000 1.000 94.42000 141 PRO B O 1
ATOM 3735 N N . ILE B 1 159 ? 63.08900 83.47400 8.43000 1.000 88.42000 142 ILE B N 1
ATOM 3736 C CA . ILE B 1 159 ? 63.12000 83.36900 9.88300 1.000 90.38000 142 ILE B CA 1
ATOM 3737 C C . ILE B 1 159 ? 62.58300 82.00400 10.29700 1.000 93.79000 142 ILE B C 1
ATOM 3738 O O . ILE B 1 159 ? 61.54400 81.54600 9.79900 1.000 96.54000 142 ILE B O 1
ATOM 3743 N N . GLU B 1 160 ? 63.32000 81.32800 11.18500 1.000 93.17000 143 GLU B N 1
ATOM 3744 C CA . GLU B 1 160 ? 62.91800 80.00300 11.65300 1.000 96.17000 143 GLU B CA 1
ATOM 3745 C C . GLU B 1 160 ? 61.56200 80.05000 12.33600 1.000 92.21000 143 GLU B C 1
ATOM 3746 O O . GLU B 1 160 ? 60.71200 79.17600 12.12400 1.000 88.75000 143 GLU B O 1
ATOM 3752 N N . PHE B 1 161 ? 61.36300 81.05300 13.19300 1.000 93.23000 14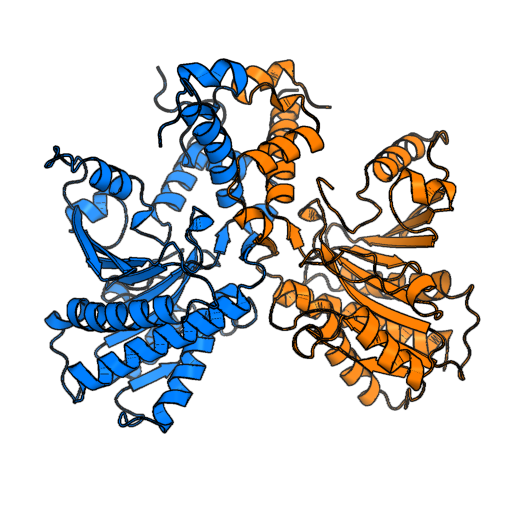4 PHE B N 1
ATOM 3753 C CA . PHE B 1 161 ? 60.18500 81.16500 14.05300 1.000 91.10000 144 PHE B CA 1
ATOM 3754 C C . PHE B 1 161 ? 59.97500 79.91600 14.92100 1.000 91.22000 144 PHE B C 1
ATOM 3755 O O . PHE B 1 161 ? 58.84500 79.59600 15.30200 1.000 90.42000 144 PHE B O 1
ATOM 3763 N N . GLY B 1 162 ? 61.05300 79.19900 15.25600 1.000 90.52000 145 GLY B N 1
ATOM 3764 C CA . GLY B 1 162 ? 60.94700 78.03000 16.12100 1.000 81.55000 145 GLY B CA 1
ATOM 3765 C C . GLY B 1 162 ? 60.36900 78.32000 17.49700 1.000 84.50000 145 GLY B C 1
ATOM 3766 O O . GLY B 1 162 ? 59.99900 77.37800 18.21100 1.000 85.29000 145 GLY B O 1
ATOM 3767 N N . GLN B 1 163 ? 60.28800 79.58900 17.88800 1.000 81.47000 146 GLN B N 1
ATOM 3768 C CA . GLN B 1 163 ? 59.57000 79.97700 19.09500 1.000 88.83000 146 GLN B CA 1
ATOM 3769 C C . GLN B 1 163 ? 58.09400 80.24200 18.82200 1.000 87.84000 146 GLN B C 1
ATOM 3770 O O . GLN B 1 163 ? 57.40500 80.80600 19.68000 1.000 87.12000 146 GLN B O 1
ATOM 3776 N N . VAL B 1 164 ? 57.60900 79.85500 17.64200 1.000 85.26000 147 VAL B N 1
ATOM 3777 C CA . VAL B 1 164 ? 56.20900 79.96100 17.25400 1.000 78.41000 147 VAL B CA 1
ATOM 3778 C C . VAL B 1 164 ? 55.76800 78.57600 16.80300 1.000 71.56000 147 VAL B C 1
ATOM 3779 O O . VAL B 1 164 ? 56.27300 78.06000 15.79900 1.000 67.54000 147 VAL B O 1
ATOM 3783 N N . VAL B 1 165 ? 54.85400 77.96700 17.54800 1.000 68.81000 148 VAL B N 1
ATOM 3784 C CA . VAL B 1 165 ? 54.22000 76.72000 17.14600 1.000 65.11000 148 VAL B CA 1
ATOM 3785 C C . VAL B 1 165 ? 52.72500 76.97300 16.92700 1.000 65.95000 148 VAL B C 1
ATOM 3786 O O . VAL B 1 165 ? 52.15200 77.95300 17.41800 1.000 65.77000 148 VAL B O 1
ATOM 3790 N N . TYR B 1 166 ? 52.08500 76.08200 16.16900 1.000 60.89000 149 TYR B N 1
ATOM 3791 C CA . TYR B 1 166 ? 50.71400 76.35700 15.75700 1.000 60.50000 149 TYR B CA 1
ATOM 3792 C C . TYR B 1 166 ? 50.00000 75.06400 15.38500 1.000 59.73000 149 TYR B C 1
ATOM 3793 O O . TYR B 1 166 ? 50.62300 74.07000 15.00200 1.000 61.19000 149 TYR B O 1
ATOM 3802 N N . TYR B 1 167 ? 48.67500 75.09300 15.50700 1.000 53.93000 150 TYR B N 1
ATOM 3803 C CA . TYR B 1 167 ? 47.87300 73.91200 15.22800 1.000 50.66000 150 TYR B CA 1
ATOM 3804 C C . TYR B 1 167 ? 46.44200 74.32600 14.95200 1.000 53.08000 150 TYR B C 1
ATOM 3805 O O . TYR B 1 167 ? 45.98200 75.38000 15.39900 1.000 54.41000 150 TYR B O 1
ATOM 3814 N N . ALA B 1 168 ? 45.75100 73.48700 14.18800 1.000 56.34000 151 ALA B N 1
ATOM 3815 C CA . ALA B 1 168 ? 44.31600 73.62900 13.96800 1.000 51.03000 151 ALA B CA 1
ATOM 3816 C C . ALA B 1 168 ? 43.72200 72.27800 14.32300 1.000 51.27000 151 ALA B C 1
ATOM 3817 O O . ALA B 1 168 ? 43.83900 71.32000 13.54000 1.000 53.64000 151 ALA B O 1
ATOM 3819 N N . PRO B 1 169 ? 43.12500 72.14400 15.51000 1.000 51.93000 152 PRO B N 1
ATOM 3820 C CA . PRO B 1 169 ? 42.69100 70.81900 15.96800 1.000 50.28000 152 PRO B CA 1
ATOM 3821 C C . PRO B 1 169 ? 41.41100 70.34200 15.32000 1.000 48.57000 152 PRO B C 1
ATOM 3822 O O . PRO B 1 169 ? 41.08100 69.15400 15.45500 1.000 46.74000 152 PRO B O 1
ATOM 3826 N N . GLY B 1 170 ? 40.69400 71.21800 14.61200 1.000 49.28000 153 GLY B N 1
ATOM 3827 C CA . GLY B 1 170 ? 39.44600 70.80800 13.98300 1.000 49.59000 153 GLY B CA 1
ATOM 3828 C C . GLY B 1 170 ? 38.40100 70.39300 15.00300 1.000 54.25000 153 GLY B C 1
ATOM 3829 O O . GLY B 1 170 ? 38.23600 71.02400 16.06200 1.000 57.18000 153 GLY B O 1
ATOM 3830 N N . VAL B 1 171 ? 37.67600 69.32400 14.67700 1.000 54.81000 154 VAL B N 1
ATOM 3831 C CA . VAL B 1 171 ? 36.56000 68.85100 15.52600 1.000 55.59000 154 VAL B CA 1
ATOM 3832 C C . VAL B 1 171 ? 37.15000 67.80400 16.46000 1.000 59.78000 154 VAL B C 1
ATOM 3833 O O . VAL B 1 171 ? 37.06700 66.59200 16.24000 1.000 58.78000 154 VAL B O 1
ATOM 3837 N N . THR B 1 172 ? 37.74700 68.28800 17.55200 1.000 60.99000 155 THR B N 1
ATOM 3838 C CA . THR B 1 172 ? 38.38700 67.40700 18.52300 1.000 58.75000 155 THR B CA 1
ATOM 3839 C C . THR B 1 172 ? 37.41800 66.40400 19.12700 1.000 57.03000 155 THR B C 1
ATOM 3840 O O . THR B 1 172 ? 37.85900 65.39100 19.66800 1.000 59.57000 155 THR B O 1
ATOM 3844 N N . GLY B 1 173 ? 36.11100 66.65600 19.02700 1.000 60.83000 156 GLY B N 1
ATOM 3845 C CA . GLY B 1 173 ? 35.13400 65.73800 19.58500 1.000 59.62000 156 GLY B CA 1
ATOM 3846 C C . GLY B 1 173 ? 35.22900 64.33300 19.02500 1.000 62.18000 156 GLY B C 1
ATOM 3847 O O . GLY B 1 173 ? 34.96800 63.36200 19.73600 1.000 67.35000 156 GLY B O 1
ATOM 3848 N N . GLN B 1 174 ? 35.61300 64.20000 17.75200 1.000 63.42000 157 GLN B N 1
ATOM 3849 C CA . GLN B 1 174 ? 35.64200 62.88100 17.12500 1.000 64.02000 157 GLN B CA 1
ATOM 3850 C C . GLN B 1 174 ? 36.66400 61.97100 17.77900 1.000 61.04000 157 GLN B C 1
ATOM 3851 O O . GLN B 1 174 ? 36.55200 60.74400 17.69200 1.000 56.33000 157 GLN B O 1
ATOM 3857 N N . THR B 1 175 ? 37.67900 62.55100 18.40200 1.000 59.49000 158 THR B N 1
ATOM 3858 C CA . THR B 1 175 ? 38.68800 61.77400 19.09000 1.000 63.76000 158 THR B CA 1
ATOM 3859 C C . THR B 1 175 ? 38.30700 61.50200 20.54500 1.000 67.90000 158 THR B C 1
ATOM 3860 O O . THR B 1 175 ? 39.03200 60.78400 21.24100 1.000 65.92000 158 THR B O 1
ATOM 3864 N N . GLY B 1 176 ? 37.15400 61.99600 20.99300 1.000 67.74000 159 GLY B N 1
ATOM 3865 C CA . GLY B 1 176 ? 36.76800 61.85200 22.37800 1.000 64.52000 159 GLY B CA 1
ATOM 3866 C C . GLY B 1 176 ? 37.44900 62.83800 23.29000 1.000 63.43000 159 GLY B C 1
ATOM 3867 O O . GLY B 1 176 ? 37.68500 62.53200 24.45900 1.000 69.23000 159 GLY B O 1
ATOM 3868 N N . LEU B 1 177 ? 37.79500 64.00900 22.78500 1.000 61.92000 160 LEU B N 1
ATOM 3869 C CA . LEU B 1 177 ? 38.39000 65.05200 23.60100 1.000 61.97000 160 LEU B CA 1
ATOM 3870 C C . LEU B 1 177 ? 37.67100 66.35900 23.32500 1.000 65.97000 160 LEU B C 1
ATOM 3871 O O . LEU B 1 177 ? 37.26800 66.63200 22.18800 1.000 66.14000 160 LEU B O 1
ATOM 3876 N N . GLU B 1 178 ? 37.50200 67.15900 24.36600 1.000 67.49000 161 GLU B N 1
ATOM 3877 C CA . GLU B 1 178 ? 36.94400 68.48200 24.18400 1.000 67.35000 161 GLU B CA 1
ATOM 3878 C C . GLU B 1 178 ? 38.04200 69.43800 23.75100 1.000 67.45000 161 GLU B C 1
ATOM 3879 O O . GLU B 1 178 ? 39.23000 69.18300 23.96900 1.000 67.90000 161 GLU B O 1
ATOM 3885 N N . THR B 1 179 ? 37.64100 70.53500 23.10000 1.000 66.83000 162 THR B N 1
ATOM 3886 C CA . THR B 1 179 ? 38.65200 71.43400 22.54900 1.000 68.90000 162 THR B CA 1
ATOM 3887 C C . THR B 1 179 ? 39.52900 72.00900 23.65800 1.000 69.09000 162 THR B C 1
ATOM 3888 O O . THR B 1 179 ? 40.75100 72.12600 23.48000 1.000 68.10000 162 THR B O 1
ATOM 3892 N N . GLY B 1 180 ? 38.94300 72.30600 24.82300 1.000 66.87000 163 GLY B N 1
ATOM 3893 C CA . GLY B 1 180 ? 39.71100 72.67600 25.99900 1.000 62.41000 163 GLY B CA 1
ATOM 3894 C C . GLY B 1 180 ? 40.79900 71.67900 26.37500 1.000 60.90000 163 GLY B C 1
ATOM 3895 O O . GLY B 1 180 ? 41.97800 72.04900 26.40400 1.000 59.30000 163 GLY B O 1
ATOM 3896 N N . GLU B 1 181 ? 40.42300 70.42300 26.66200 1.000 58.83000 164 GLU B N 1
ATOM 3897 C CA . GLU B 1 181 ? 41.41200 69.38500 26.95100 1.000 63.35000 164 GLU B CA 1
ATOM 3898 C C . GLU B 1 181 ? 42.49900 69.34300 25.88900 1.000 69.15000 164 GLU B C 1
ATOM 3899 O O . GLU B 1 181 ? 43.69700 69.38900 26.20300 1.000 69.61000 164 GLU B O 1
ATOM 3905 N N . PHE B 1 182 ? 42.08000 69.22100 24.62100 1.000 65.01000 165 PHE B N 1
ATOM 3906 C CA . PHE B 1 182 ? 42.99700 69.14400 23.49200 1.000 60.43000 165 PHE B CA 1
ATOM 3907 C C . PHE B 1 182 ? 44.05200 70.23300 23.56500 1.000 59.84000 165 PHE B C 1
ATOM 3908 O O . PHE B 1 182 ? 45.25100 69.94400 23.60800 1.000 59.50000 165 PHE B O 1
ATOM 3916 N N . VAL B 1 183 ? 43.61800 71.49900 23.58300 1.000 59.56000 166 VAL B N 1
ATOM 3917 C CA . VAL B 1 183 ? 44.57100 72.60500 23.60700 1.000 60.63000 166 VAL B CA 1
ATOM 3918 C C . VAL B 1 183 ? 45.47500 72.50500 24.82400 1.000 68.31000 166 VAL B C 1
ATOM 3919 O O . VAL B 1 183 ? 46.65800 72.86500 24.76000 1.000 65.63000 166 VAL B O 1
ATOM 3923 N N . ARG B 1 184 ? 44.94200 72.00300 25.94700 1.000 68.30000 167 ARG B N 1
ATOM 3924 C CA . ARG B 1 184 ? 45.75100 71.84400 27.15100 1.000 70.05000 167 ARG B CA 1
ATOM 3925 C C . ARG B 1 184 ? 46.79300 70.74300 26.97600 1.000 72.20000 167 ARG B C 1
ATOM 3926 O O . ARG B 1 184 ? 47.94900 70.90700 27.38800 1.000 70.90000 167 ARG B O 1
ATOM 3934 N N . ALA B 1 185 ? 46.40700 69.61700 26.36400 1.000 68.76000 168 ALA B N 1
ATOM 3935 C CA . ALA B 1 185 ? 47.36700 68.54200 26.11700 1.000 71.27000 168 ALA B CA 1
ATOM 3936 C C . ALA B 1 185 ? 48.53900 69.01400 25.26300 1.000 67.47000 168 ALA B C 1
ATOM 3937 O O . ALA B 1 185 ? 49.65800 68.51200 25.40800 1.000 69.78000 168 ALA B O 1
ATOM 3939 N N . ILE B 1 186 ? 48.31400 69.97200 24.37200 1.000 63.32000 169 ILE B N 1
ATOM 3940 C CA . ILE B 1 186 ? 49.43400 70.52500 23.62500 1.000 69.47000 169 ILE B CA 1
ATOM 3941 C C . ILE B 1 186 ? 50.18500 71.52800 24.47800 1.000 66.41000 169 ILE B C 1
ATOM 3942 O O . ILE B 1 186 ? 51.41800 71.50400 24.55300 1.000 69.07000 169 ILE B O 1
ATOM 3947 N N . SER B 1 187 ? 49.44000 72.44000 25.10400 1.000 66.66000 170 SER B N 1
ATOM 3948 C CA . SER B 1 187 ? 50.04200 73.49700 25.90800 1.000 72.09000 170 SER B CA 1
ATOM 3949 C C . SER B 1 187 ? 50.79800 72.92300 27.10000 1.000 70.01000 170 SER B C 1
ATOM 3950 O O . SER B 1 187 ? 51.85300 73.44300 27.48200 1.000 64.16000 170 SER B O 1
ATOM 3953 N N . GLU B 1 188 ? 50.29500 71.82900 27.67500 1.000 67.90000 171 GLU B N 1
ATOM 3954 C CA . GLU B 1 188 ? 51.03500 71.15500 28.73800 1.000 72.06000 171 GLU B CA 1
ATOM 3955 C C . GLU B 1 188 ? 52.43600 70.76400 28.28800 1.000 74.68000 171 GLU B C 1
ATOM 3956 O O . GLU B 1 188 ? 53.38800 70.82100 29.07700 1.000 79.75000 171 GLU B O 1
ATOM 3962 N N . ARG B 1 189 ? 52.58400 70.35200 27.03200 1.000 71.75000 172 ARG B N 1
ATOM 3963 C CA . ARG B 1 189 ? 53.85000 69.79400 26.58000 1.000 68.06000 172 ARG B CA 1
ATOM 3964 C C . ARG B 1 189 ? 54.72800 70.84000 25.91300 1.000 71.88000 172 ARG B C 1
ATOM 3965 O O . ARG B 1 189 ? 55.92800 70.90600 26.17900 1.000 76.15000 172 ARG B O 1
ATOM 3973 N N . VAL B 1 190 ? 54.15500 71.66700 25.04400 1.000 73.00000 173 VAL B N 1
ATOM 3974 C CA . VAL B 1 190 ? 54.93000 72.76100 24.48500 1.000 74.58000 173 VAL B CA 1
ATOM 3975 C C . VAL B 1 190 ? 55.23500 73.83800 25.51200 1.000 77.24000 173 VAL B C 1
ATOM 3976 O O . VAL B 1 190 ? 56.19100 74.60700 25.32800 1.000 77.79000 173 VAL B O 1
ATOM 3980 N N . LYS B 1 191 ? 54.45100 73.89300 26.60500 1.000 74.25000 174 LYS B N 1
ATOM 3981 C CA . LYS B 1 191 ? 54.58800 74.83900 27.71200 1.000 73.30000 174 LYS B CA 1
ATOM 3982 C C . LYS B 1 191 ? 54.73500 76.27000 27.20100 1.000 74.67000 174 LYS B C 1
ATOM 3983 O O . LYS B 1 191 ? 55.80300 76.88000 27.34200 1.000 73.79000 174 LYS B O 1
ATOM 3989 N N . PRO B 1 192 ? 53.68600 76.84600 26.62300 1.000 74.33000 175 PRO B N 1
ATOM 3990 C CA . PRO B 1 192 ? 53.82200 78.16000 25.99600 1.000 78.60000 175 PRO B CA 1
ATOM 3991 C C . PRO B 1 192 ? 53.73500 79.26300 27.03900 1.000 73.67000 175 PRO B C 1
ATOM 3992 O O . PRO B 1 192 ? 53.31500 79.05800 28.17400 1.000 70.30000 175 PRO B O 1
ATOM 3996 N N . ASP B 1 193 ? 54.14200 80.45600 26.62000 1.000 78.31000 176 ASP B N 1
ATOM 3997 C CA . ASP B 1 193 ? 53.97300 81.65800 27.42200 1.000 79.26000 176 ASP B CA 1
ATOM 3998 C C . ASP B 1 193 ? 52.81000 82.52700 26.95500 1.000 80.41000 176 ASP B C 1
ATOM 3999 O O . ASP B 1 193 ? 52.31200 83.34700 27.73500 1.000 82.33000 176 ASP B O 1
ATOM 4004 N N . LEU B 1 194 ? 52.37900 82.37800 25.70400 1.000 79.27000 177 LEU B N 1
ATOM 4005 C CA . LEU B 1 194 ? 51.15400 82.98800 25.20900 1.000 71.93000 177 LEU B CA 1
ATOM 4006 C C . LEU B 1 194 ? 50.44600 81.97000 24.32800 1.000 72.76000 177 LEU B C 1
ATOM 4007 O O . LEU B 1 194 ? 51.08400 81.11500 23.70400 1.000 67.28000 177 LEU B O 1
ATOM 4012 N N . ILE B 1 195 ? 49.11800 82.03900 24.31000 1.000 69.05000 178 ILE B N 1
ATOM 4013 C CA . ILE B 1 195 ? 48.31100 81.25700 23.38100 1.000 64.55000 178 ILE B CA 1
ATOM 4014 C C . ILE B 1 195 ? 47.37200 82.22400 22.67500 1.000 67.42000 178 ILE B C 1
ATOM 4015 O O . ILE B 1 195 ? 46.50700 82.83500 23.32100 1.000 66.70000 178 ILE B O 1
ATOM 4020 N N . ILE B 1 196 ? 47.55700 82.38700 21.36400 1.000 64.22000 179 ILE B N 1
ATOM 4021 C CA . ILE B 1 196 ? 46.65300 83.16500 20.51900 1.000 63.27000 179 ILE B CA 1
ATOM 4022 C C . ILE B 1 196 ? 45.69500 82.20300 19.83700 1.000 61.01000 179 ILE B C 1
ATOM 4023 O O . ILE B 1 196 ? 46.13400 81.31700 19.09700 1.000 61.03000 179 ILE B O 1
ATOM 4028 N N . VAL B 1 197 ? 44.39200 82.37800 20.05800 1.000 57.69000 180 VAL B N 1
ATOM 4029 C CA . VAL B 1 197 ? 43.37100 81.54200 19.43400 1.000 54.73000 180 VAL B CA 1
ATOM 4030 C C . VAL B 1 197 ? 42.61900 82.35900 18.39300 1.000 56.79000 180 VAL B C 1
ATOM 4031 O O . VAL B 1 197 ? 42.12200 83.45200 18.69300 1.000 58.15000 180 VAL B O 1
ATOM 4035 N N . ILE B 1 198 ? 42.55000 81.83100 17.16200 1.000 49.15000 181 ILE B N 1
ATOM 4036 C CA . ILE B 1 198 ? 41.73700 82.38900 16.08800 1.000 46.66000 181 ILE B CA 1
ATOM 4037 C C . ILE B 1 198 ? 40.47300 81.55600 15.96700 1.000 48.41000 181 ILE B C 1
ATOM 4038 O O . ILE B 1 198 ? 40.51900 80.32100 16.07100 1.000 47.51000 181 ILE B O 1
ATOM 4043 N N . ASP B 1 199 ? 39.34100 82.22400 15.75700 1.000 47.46000 182 ASP B N 1
ATOM 4044 C CA . ASP B 1 199 ? 38.04800 81.54600 15.78300 1.000 47.71000 182 ASP B CA 1
ATOM 4045 C C . ASP B 1 199 ? 36.98700 82.46600 15.18500 1.000 51.56000 182 ASP B C 1
ATOM 4046 O O . ASP B 1 199 ? 37.13700 83.69100 15.16200 1.000 53.04000 182 ASP B O 1
ATOM 4051 N N . ALA B 1 200 ? 35.91500 81.85700 14.68500 1.000 52.32000 183 ALA B N 1
ATOM 4052 C CA . ALA B 1 200 ? 34.78800 82.60300 14.14700 1.000 49.10000 183 ALA B CA 1
ATOM 4053 C C . ALA B 1 200 ? 33.72900 82.77300 15.22300 1.000 52.66000 183 ALA B C 1
ATOM 4054 O O . ALA B 1 200 ? 33.47300 81.85400 16.00800 1.000 53.95000 183 ALA B O 1
ATOM 4056 N N . LEU B 1 201 ? 33.10400 83.94700 15.24300 1.000 53.10000 184 LEU B N 1
ATOM 4057 C CA . LEU B 1 201 ? 32.16000 84.32900 16.28100 1.000 50.37000 184 LEU B CA 1
ATOM 4058 C C . LEU B 1 201 ? 30.75000 84.42600 15.72100 1.000 52.79000 184 LEU B C 1
ATOM 4059 O O . LEU B 1 201 ? 30.54400 84.71600 14.53500 1.000 52.05000 184 LEU B O 1
ATOM 4064 N N . ALA B 1 202 ? 29.78000 84.16800 16.58900 1.000 54.16000 185 ALA B N 1
ATOM 4065 C CA . ALA B 1 202 ? 28.39100 84.49000 16.30900 1.000 50.75000 185 ALA B CA 1
ATOM 4066 C C . ALA B 1 202 ? 28.11300 85.90000 16.80300 1.000 46.85000 185 ALA B C 1
ATOM 4067 O O . ALA B 1 202 ? 28.58500 86.30300 17.86500 1.000 54.64000 185 ALA B O 1
ATOM 4069 N N . ALA B 1 203 ? 27.39300 86.65500 16.00300 1.000 49.66000 186 ALA B N 1
ATOM 4070 C CA . ALA B 1 203 ? 27.00200 88.02100 16.28800 1.000 46.05000 186 ALA B CA 1
ATOM 4071 C C . ALA B 1 203 ? 25.48800 88.09900 16.29000 1.000 49.94000 186 ALA B C 1
ATOM 4072 O O . ALA B 1 203 ? 24.77800 87.09500 16.18000 1.000 50.48000 186 ALA B O 1
ATOM 4074 N N . ARG B 1 204 ? 24.99900 89.30400 16.42500 1.000 52.38000 187 ARG B N 1
ATOM 4075 C CA . ARG B 1 204 ? 23.58800 89.50400 16.65400 1.000 54.54000 187 ARG B CA 1
ATOM 4076 C C . ARG B 1 204 ? 22.97200 90.40700 15.61700 1.000 55.00000 187 ARG B C 1
ATOM 4077 O O . ARG B 1 204 ? 21.78000 90.28500 15.34100 1.000 60.39000 187 ARG B O 1
ATOM 4085 N N . ASN B 1 205 ? 23.76600 91.27700 15.00400 1.000 56.07000 188 ASN B N 1
ATOM 4086 C CA . ASN B 1 205 ? 23.33000 92.11300 13.90200 1.000 58.44000 188 ASN B CA 1
ATOM 4087 C C . ASN B 1 205 ? 24.05900 91.68300 12.63000 1.000 58.40000 188 ASN B C 1
ATOM 4088 O O . ASN B 1 205 ? 25.29400 91.71000 12.57200 1.000 58.78000 188 ASN B O 1
ATOM 4093 N N . GLN B 1 206 ? 23.29300 91.30200 11.60900 1.000 60.26000 189 GLN B N 1
ATOM 4094 C CA . GLN B 1 206 ? 23.89400 90.73200 10.40100 1.000 58.93000 189 GLN B CA 1
ATOM 4095 C C . GLN B 1 206 ? 24.91000 91.68200 9.76300 1.000 59.54000 189 GLN B C 1
ATOM 4096 O O . GLN B 1 206 ? 25.94500 91.23600 9.25200 1.000 54.85000 189 GLN B O 1
ATOM 4102 N N . ASP B 1 207 ? 24.65300 92.99600 9.80900 1.000 59.20000 190 ASP B N 1
ATOM 4103 C CA . ASP B 1 207 ? 25.56600 93.95100 9.18300 1.000 57.08000 190 ASP B CA 1
ATOM 4104 C C . ASP B 1 207 ? 26.90200 94.07700 9.91200 1.000 58.17000 190 ASP B C 1
ATOM 4105 O O . ASP B 1 207 ? 27.76800 94.84100 9.47600 1.000 59.94000 190 ASP B O 1
ATOM 4110 N N . ARG B 1 208 ? 27.09700 93.36100 11.00600 1.000 57.09000 191 ARG B N 1
ATOM 4111 C CA . ARG B 1 208 ? 28.40000 93.30100 11.63000 1.000 54.92000 191 ARG B CA 1
ATOM 4112 C C . ARG B 1 208 ? 29.27200 92.21600 11.03600 1.000 55.12000 191 ARG B C 1
ATOM 4113 O O . ARG B 1 208 ? 30.48000 92.20900 11.29200 1.000 54.80000 191 ARG B O 1
ATOM 4121 N N . LEU B 1 209 ? 28.68300 91.31200 10.25200 1.000 56.46000 192 LEU B N 1
ATOM 4122 C CA . LEU B 1 209 ? 29.36100 90.08900 9.84700 1.000 53.60000 192 LEU B CA 1
ATOM 4123 C C . LEU B 1 209 ? 30.55400 90.40000 8.95800 1.000 52.18000 192 LEU B C 1
ATOM 4124 O O . LEU B 1 209 ? 30.43200 91.13100 7.97000 1.000 50.52000 192 LEU B O 1
ATOM 4129 N N . CYS B 1 210 ? 31.71000 89.84200 9.32900 1.000 49.16000 193 CYS B N 1
ATOM 4130 C CA . CYS B 1 210 ? 32.96600 89.94300 8.58000 1.000 55.56000 193 CYS B CA 1
ATOM 4131 C C . CYS B 1 210 ? 33.48900 91.37100 8.46900 1.000 54.73000 193 CYS B C 1
ATOM 4132 O O . CYS B 1 210 ? 34.20800 91.68500 7.51700 1.000 58.49000 193 CYS B O 1
ATOM 4135 N N . LYS B 1 211 ? 33.14400 92.26700 9.39300 1.000 52.30000 194 LYS B N 1
ATOM 4136 C CA . LYS B 1 211 ? 33.65600 93.63200 9.32900 1.000 55.05000 194 LYS B CA 1
ATOM 4137 C C . LYS B 1 211 ? 34.28500 94.07700 10.64700 1.000 55.32000 194 LYS B C 1
ATOM 4138 O O . LYS B 1 211 ? 34.52400 95.27000 10.83500 1.000 59.79000 194 LYS B O 1
ATOM 4144 N N . SER B 1 212 ? 34.55700 93.15000 11.56100 1.000 50.17000 195 SER B N 1
ATOM 4145 C CA . SER B 1 212 ? 35.16700 93.47300 12.84100 1.000 59.84000 195 SER B CA 1
ATOM 4146 C C . SER B 1 212 ? 36.12500 92.36600 13.24100 1.000 63.24000 195 SER B C 1
ATOM 4147 O O . SER B 1 212 ? 35.89100 91.18900 12.95000 1.000 63.57000 195 SER B O 1
ATOM 4150 N N . LEU B 1 213 ? 37.19400 92.75400 13.91900 1.000 59.68000 196 LEU B N 1
ATOM 4151 C CA . LEU B 1 213 ? 37.97800 91.82400 14.70600 1.000 57.80000 196 LEU B CA 1
ATOM 4152 C C . LEU B 1 213 ? 37.77500 92.13600 16.18400 1.000 64.19000 196 LEU B C 1
ATOM 4153 O O . LEU B 1 213 ? 37.55900 93.28900 16.57700 1.000 64.31000 196 LEU B O 1
ATOM 4158 N N . GLN B 1 214 ? 37.81200 91.09400 17.00400 1.000 58.08000 197 GLN B N 1
ATOM 4159 C CA . GLN B 1 214 ? 37.68100 91.24800 18.44200 1.000 53.06000 197 GLN B CA 1
ATOM 4160 C C . GLN B 1 214 ? 38.87900 90.56400 19.07200 1.000 59.36000 197 GLN B C 1
ATOM 4161 O O . GLN B 1 214 ? 38.96500 89.33000 19.07500 1.000 57.97000 197 GLN B O 1
ATOM 4167 N N . ILE B 1 215 ? 39.80500 91.36300 19.58400 1.000 59.60000 198 ILE B N 1
ATOM 4168 C CA . ILE B 1 215 ? 40.96100 90.86700 20.31300 1.000 58.89000 198 ILE B CA 1
ATOM 4169 C C . ILE B 1 215 ? 40.67800 91.01100 21.80000 1.000 64.04000 198 ILE B C 1
ATOM 4170 O O . ILE B 1 215 ? 40.16200 92.04400 22.24600 1.000 63.75000 198 ILE B O 1
ATOM 4175 N N . THR B 1 216 ? 41.00600 89.97900 22.57100 1.000 59.26000 199 THR B N 1
ATOM 4176 C CA . THR B 1 216 ? 40.72700 90.02400 23.99200 1.000 64.24000 199 THR B CA 1
ATOM 4177 C C . THR B 1 216 ? 41.57600 88.98400 24.71000 1.000 70.78000 199 THR B C 1
ATOM 4178 O O . THR B 1 216 ? 41.73500 87.85600 24.23000 1.000 66.80000 199 THR B O 1
ATOM 4182 N N . ASN B 1 217 ? 42.13100 89.38300 25.86000 1.000 70.72000 200 ASN B N 1
ATOM 4183 C CA . ASN B 1 217 ? 42.91400 88.49200 26.70700 1.000 67.22000 200 ASN B CA 1
ATOM 4184 C C . ASN B 1 217 ? 42.04500 87.63000 27.60300 1.000 65.58000 200 ASN B C 1
ATOM 4185 O O . ASN B 1 217 ? 42.58100 86.95300 28.49400 1.000 62.82000 200 ASN B O 1
ATOM 4190 N N . THR B 1 218 ? 40.72500 87.65600 27.39200 1.000 61.67000 201 THR B N 1
ATOM 4191 C CA . THR B 1 218 ? 39.79800 86.76100 28.07600 1.000 62.93000 201 THR B CA 1
ATOM 4192 C C . THR B 1 218 ? 39.71600 85.37600 27.43800 1.000 63.51000 201 THR B C 1
ATOM 4193 O O . THR B 1 218 ? 39.01300 84.50600 27.97300 1.000 57.67000 201 THR B O 1
ATOM 4197 N N . GLY B 1 219 ? 40.39700 85.15800 26.30300 1.000 68.60000 202 GLY B N 1
ATOM 4198 C CA . GLY B 1 219 ? 40.39200 83.85900 25.64800 1.000 64.95000 202 GLY B CA 1
ATOM 4199 C C . GLY B 1 219 ? 39.05000 83.54800 25.00600 1.000 63.46000 202 GLY B C 1
ATOM 4200 O O . GLY B 1 219 ? 38.33100 84.44000 24.54300 1.000 65.02000 202 GLY B O 1
ATOM 4201 N N . ILE B 1 220 ? 38.69700 82.26500 24.99100 1.000 58.25000 203 ILE B N 1
ATOM 4202 C CA . ILE B 1 220 ? 37.49300 81.80200 24.30500 1.000 62.65000 203 ILE B CA 1
ATOM 4203 C C . ILE B 1 220 ? 36.45000 81.50600 25.37400 1.000 62.84000 203 ILE B C 1
ATOM 4204 O O . ILE B 1 220 ? 36.63400 80.60300 26.20000 1.000 63.10000 203 ILE B O 1
ATOM 4209 N N . HIS B 1 221 ? 35.35900 82.28000 25.35700 1.000 64.59000 204 HIS B N 1
ATOM 4210 C CA . HIS B 1 221 ? 34.29600 82.14500 26.34400 1.000 60.99000 204 HIS B CA 1
ATOM 4211 C C . HIS B 1 221 ? 33.49800 80.86500 26.10500 1.000 60.04000 204 HIS B C 1
ATOM 4212 O O . HIS B 1 221 ? 33.36600 80.40900 24.97000 1.000 64.38000 204 HIS B O 1
ATOM 4219 N N . PRO B 1 222 ? 32.96800 80.25700 27.16200 1.000 66.10000 205 PRO B N 1
ATOM 4220 C CA . PRO B 1 222 ? 32.14800 79.05300 26.98100 1.000 62.41000 205 PRO B CA 1
ATOM 4221 C C . PRO B 1 222 ? 30.93000 79.36500 26.13600 1.000 61.39000 205 PRO B C 1
ATOM 4222 O O . PRO B 1 222 ? 30.37900 80.46800 26.20000 1.000 61.51000 205 PRO B O 1
ATOM 4226 N N . GLY B 1 223 ? 30.53100 78.39100 25.32000 1.000 61.57000 206 GLY B N 1
ATOM 4227 C CA . GLY B 1 223 ? 29.36400 78.55100 24.47100 1.000 61.97000 206 GLY B CA 1
ATOM 4228 C C . GLY B 1 223 ? 29.44800 79.60400 23.37900 1.000 65.61000 206 GLY B C 1
ATOM 4229 O O . GLY B 1 223 ? 28.40700 79.99800 22.83800 1.000 69.95000 206 GLY B O 1
ATOM 4230 N N . SER B 1 224 ? 30.64300 80.08400 23.03200 1.000 57.84000 207 SER B N 1
ATOM 4231 C CA . SER B 1 224 ? 30.76300 80.94200 21.86400 1.000 61.55000 207 SER B CA 1
ATOM 4232 C C . SER B 1 224 ? 30.87800 80.08600 20.60000 1.000 60.84000 207 SER B C 1
ATOM 4233 O O . SER B 1 224 ? 30.94100 78.85500 20.66400 1.000 57.97000 207 SER B O 1
ATOM 4236 N N . GLY B 1 225 ? 30.90900 80.74700 19.43400 1.000 60.34000 208 GLY B N 1
ATOM 4237 C CA . GLY B 1 225 ? 31.12800 80.08900 18.16000 1.000 59.66000 208 GLY B CA 1
ATOM 4238 C C . GLY B 1 225 ? 29.84700 79.76900 17.39700 1.000 58.22000 208 GLY B C 1
ATOM 4239 O O . GLY B 1 225 ? 28.73200 79.94400 17.88400 1.000 60.29000 208 GLY B O 1
ATOM 4240 N N . VAL B 1 226 ? 30.02400 79.28100 16.16000 1.000 54.72000 209 VAL B N 1
ATOM 4241 C CA . VAL B 1 226 ? 28.88500 78.90000 15.31800 1.000 53.35000 209 VAL B CA 1
ATOM 4242 C C . VAL B 1 226 ? 28.01300 77.87700 16.03000 1.000 58.18000 209 VAL B C 1
ATOM 4243 O O . VAL B 1 226 ? 26.77900 77.97300 16.03400 1.000 62.46000 209 VAL B O 1
ATOM 4247 N N . GLY B 1 227 ? 28.64600 76.86700 16.62000 1.000 57.49000 210 GLY B N 1
ATOM 4248 C CA . GLY B 1 227 ? 27.93300 75.79200 17.26600 1.000 60.11000 210 GLY B CA 1
ATOM 4249 C C . GLY B 1 227 ? 27.36500 76.15100 18.60900 1.000 65.60000 210 GLY B C 1
ATOM 4250 O O . GLY B 1 227 ? 26.59500 75.35600 19.15700 1.000 69.81000 210 GLY B O 1
ATOM 4251 N N . ASN B 1 228 ? 27.70200 77.32700 19.13900 1.000 67.73000 211 ASN B N 1
ATOM 4252 C CA . ASN B 1 228 ? 27.25700 77.75700 20.46400 1.000 68.70000 211 ASN B CA 1
ATOM 4253 C C . ASN B 1 228 ? 27.60800 76.68700 21.50200 1.000 67.77000 211 ASN B C 1
ATOM 4254 O O . ASN B 1 228 ? 26.75400 76.15800 22.21000 1.000 75.11000 211 ASN B O 1
ATOM 4259 N N . SER B 1 229 ? 28.90200 76.36200 21.56900 1.000 65.89000 212 SER B N 1
ATOM 4260 C CA . SER B 1 229 ? 29.34500 75.17500 22.29300 1.000 62.35000 212 SER B CA 1
ATOM 4261 C C . SER B 1 229 ? 30.85500 75.13300 22.52000 1.000 61.12000 212 SER B C 1
ATOM 4262 O O . SER B 1 229 ? 31.39200 74.08600 22.89900 1.000 61.10000 212 SER B O 1
ATOM 4265 N N . ARG B 1 230 ? 31.56100 76.23800 22.26900 1.000 63.68000 213 ARG B N 1
ATOM 4266 C CA . ARG B 1 230 ? 32.99100 76.25000 22.55100 1.000 64.81000 213 ARG B CA 1
ATOM 4267 C C . ARG B 1 230 ? 33.21000 76.02800 24.04800 1.000 66.12000 213 ARG B C 1
ATOM 4268 O O . ARG B 1 230 ? 32.43200 76.50200 24.88300 1.000 67.13000 213 ARG B O 1
ATOM 4276 N N . ASN B 1 231 ? 34.25200 75.27500 24.39100 1.000 67.59000 214 ASN B N 1
ATOM 4277 C CA . ASN B 1 231 ? 34.70300 75.23300 25.77700 1.000 65.85000 214 ASN B CA 1
ATOM 4278 C C . ASN B 1 231 ? 35.56400 76.44300 26.09400 1.000 65.59000 214 ASN B C 1
ATOM 4279 O O . ASN B 1 231 ? 36.21500 77.01300 25.21900 1.000 72.34000 214 ASN B O 1
ATOM 4284 N N . GLU B 1 232 ? 35.56900 76.82900 27.36200 1.000 70.93000 215 GLU B N 1
ATOM 4285 C CA . GLU B 1 232 ? 36.45300 77.90000 27.79000 1.000 71.27000 215 GLU B CA 1
ATOM 4286 C C . GLU B 1 232 ? 37.90800 77.53300 27.53200 1.000 68.92000 215 GLU B C 1
ATOM 4287 O O . GLU B 1 232 ? 38.37100 76.46100 27.93500 1.000 70.32000 215 GLU B O 1
ATOM 4293 N N . ILE B 1 233 ? 38.62200 78.41900 26.84800 1.000 60.91000 216 ILE B N 1
ATOM 4294 C CA . ILE B 1 233 ? 40.07600 78.37900 26.79400 1.000 64.07000 216 ILE B CA 1
ATOM 4295 C C . ILE B 1 233 ? 40.54100 79.74200 27.27400 1.000 66.31000 216 ILE B C 1
ATOM 4296 O O . ILE B 1 233 ? 40.40700 80.74500 26.55800 1.000 58.38000 216 ILE B O 1
ATOM 4301 N N . SER B 1 234 ? 41.05400 79.78500 28.50300 1.000 73.64000 217 SER B N 1
ATOM 4302 C CA . SER B 1 234 ? 41.33200 81.04100 29.18100 1.000 69.70000 217 SER B CA 1
ATOM 4303 C C . SER B 1 234 ? 42.62700 80.92800 29.96000 1.000 69.33000 217 SER B C 1
ATOM 4304 O O . SER B 1 234 ? 43.19200 79.84100 30.11500 1.000 70.37000 217 SER B O 1
ATOM 4307 N N . PHE B 1 235 ? 43.08900 82.08100 30.45000 1.000 71.82000 218 PHE B N 1
ATOM 4308 C CA . PHE B 1 235 ? 44.07200 82.09700 31.53200 1.000 75.71000 218 PHE B CA 1
ATOM 4309 C C . PHE B 1 235 ? 43.62800 81.20400 32.68600 1.000 71.81000 218 PHE B C 1
ATOM 4310 O O . PHE B 1 235 ? 44.41300 80.40800 33.21400 1.000 69.59000 218 PHE B O 1
ATOM 4318 N N . GLU B 1 236 ? 42.35700 81.31700 33.07000 1.000 69.80000 219 GLU B N 1
ATOM 4319 C CA . GLU B 1 236 ? 41.78600 80.60700 34.20400 1.000 70.35000 219 GLU B CA 1
ATOM 4320 C C . GLU B 1 236 ? 41.55400 79.13100 33.92900 1.000 71.55000 219 GLU B C 1
ATOM 4321 O O . GLU B 1 236 ? 41.29400 78.38200 34.87000 1.000 77.59000 219 GLU B O 1
ATOM 4327 N N . SER B 1 237 ? 41.65000 78.69100 32.67900 1.000 74.16000 220 SER B N 1
ATOM 4328 C CA . SER B 1 237 ? 41.38400 77.30500 32.31300 1.000 74.68000 220 SER B CA 1
ATOM 4329 C C . SER B 1 237 ? 42.64600 76.47000 32.14200 1.000 72.60000 220 SER B C 1
ATOM 4330 O O . SER B 1 237 ? 42.58900 75.24900 32.31200 1.000 70.98000 220 SER B O 1
ATOM 4333 N N . LEU B 1 238 ? 43.77700 77.08000 31.79500 1.000 72.06000 221 LEU B N 1
ATOM 4334 C CA . LEU B 1 238 ? 44.99700 76.30800 31.59800 1.000 78.03000 221 LEU B CA 1
ATOM 4335 C C . LEU B 1 238 ? 46.23400 77.02900 32.11200 1.000 76.48000 221 LEU B C 1
ATOM 4336 O O . LEU B 1 238 ? 47.34700 76.50800 31.95700 1.000 74.64000 221 LEU B O 1
ATOM 4341 N N . GLY B 1 239 ? 46.07700 78.20300 32.71700 1.000 72.54000 222 GLY B N 1
ATOM 4342 C CA . GLY B 1 239 ? 47.17800 78.87000 33.37100 1.000 74.45000 222 GLY B CA 1
ATOM 4343 C C . GLY B 1 239 ? 48.17100 79.54100 32.45500 1.000 78.84000 222 GLY B C 1
ATOM 4344 O O . GLY B 1 239 ? 49.23900 79.95200 32.92200 1.000 80.87000 222 GLY B O 1
ATOM 4345 N N . VAL B 1 240 ? 47.87200 79.65600 31.16700 1.000 73.19000 223 VAL B N 1
ATOM 4346 C CA . VAL B 1 240 ? 48.72500 80.43300 30.27500 1.000 67.64000 223 VAL B CA 1
ATOM 4347 C C . VAL B 1 240 ? 47.89300 81.62600 29.81900 1.000 68.13000 223 VAL B C 1
ATOM 4348 O O . VAL B 1 240 ? 46.66300 81.50300 29.74600 1.000 68.05000 223 VAL B O 1
ATOM 4352 N N . PRO B 1 241 ? 48.48600 82.79300 29.55700 1.000 66.23000 224 PRO B N 1
ATOM 4353 C CA . PRO B 1 241 ? 47.74900 83.85100 28.84700 1.000 72.37000 224 PRO B CA 1
ATOM 4354 C C . PRO B 1 241 ? 47.12500 83.31600 27.56200 1.000 73.48000 224 PRO B C 1
ATOM 4355 O O . PRO B 1 241 ? 47.75400 82.56700 26.80500 1.000 70.10000 224 PRO B O 1
ATOM 4359 N N . VAL B 1 242 ? 45.87000 83.69500 27.32700 1.000 70.80000 225 VAL B N 1
ATOM 4360 C CA . VAL B 1 242 ? 45.09600 83.22300 26.19000 1.000 64.05000 225 VAL B CA 1
ATOM 4361 C C . VAL B 1 242 ? 44.44400 84.43900 25.55200 1.000 62.90000 225 VAL B C 1
ATOM 4362 O O . VAL B 1 242 ? 43.53000 85.03100 26.13300 1.000 66.71000 225 VAL B O 1
ATOM 4366 N N . THR B 1 243 ? 44.90400 84.81700 24.36500 1.000 63.40000 226 THR B N 1
ATOM 4367 C CA . THR B 1 243 ? 44.33100 85.93800 23.62500 1.000 68.65000 226 THR B CA 1
ATOM 4368 C C . THR B 1 243 ? 43.55100 85.43300 22.40600 1.000 65.30000 226 THR B C 1
ATOM 4369 O O . THR B 1 243 ? 44.09600 84.70700 21.56700 1.000 65.03000 226 THR B O 1
ATOM 4373 N N . ALA B 1 244 ? 42.28000 85.82100 22.30900 1.000 59.22000 227 ALA B N 1
ATOM 4374 C CA . ALA B 1 244 ? 41.40900 85.41600 21.21900 1.000 53.82000 227 ALA B CA 1
ATOM 4375 C C . ALA B 1 244 ? 41.36200 86.50600 20.16300 1.000 59.30000 227 ALA B C 1
ATOM 4376 O O . ALA B 1 244 ? 41.30300 87.69500 20.49000 1.000 60.16000 227 ALA B O 1
ATOM 4378 N N . ILE B 1 245 ? 41.41300 86.09300 18.89700 1.000 55.04000 228 ILE B N 1
ATOM 4379 C CA . ILE B 1 245 ? 41.11900 86.96100 17.76300 1.000 54.31000 228 ILE B CA 1
ATOM 4380 C C . ILE B 1 245 ? 39.91100 86.35600 17.06200 1.000 58.68000 228 ILE B C 1
ATOM 4381 O O . ILE B 1 245 ? 40.00100 85.25200 16.50500 1.000 58.49000 228 ILE B O 1
ATOM 4386 N N . GLY B 1 246 ? 38.78900 87.06400 17.08900 1.000 58.52000 229 GLY B N 1
ATOM 4387 C CA . GLY B 1 246 ? 37.52600 86.54000 16.59000 1.000 51.07000 229 GLY B CA 1
ATOM 4388 C C . GLY B 1 246 ? 36.99000 87.38500 15.46100 1.000 52.62000 229 GLY B C 1
ATOM 4389 O O . GLY B 1 246 ? 37.14500 88.60600 15.45000 1.000 54.26000 229 GLY B O 1
ATOM 4390 N N . VAL B 1 247 ? 36.38200 86.72900 14.48500 1.000 51.23000 230 VAL B N 1
ATOM 4391 C CA . VAL B 1 247 ? 35.63200 87.39700 13.43200 1.000 49.03000 230 VAL B CA 1
ATOM 4392 C C . VAL B 1 247 ? 34.18500 86.96100 13.55600 1.000 49.06000 230 VAL B C 1
ATOM 4393 O O . VAL B 1 247 ? 33.92000 85.74700 13.63000 1.000 46.76000 230 VAL B O 1
ATOM 4397 N N . PRO B 1 248 ? 33.23800 87.88300 13.66000 1.000 50.51000 231 PRO B N 1
ATOM 4398 C CA . PRO B 1 248 ? 31.82300 87.50600 13.65800 1.000 52.54000 231 PRO B CA 1
ATOM 4399 C C . PRO B 1 248 ? 31.44600 87.07600 12.24400 1.000 49.86000 231 PRO B C 1
ATOM 4400 O O . PRO B 1 248 ? 31.58400 87.84400 11.29000 1.000 51.16000 231 PRO B O 1
ATOM 4404 N N . MET B 1 249 ? 31.01500 85.82400 12.10300 1.000 53.00000 232 MET B N 1
ATOM 4405 C CA . MET B 1 249 ? 30.76200 85.24800 10.78800 1.000 50.99000 232 MET B CA 1
ATOM 4406 C C . MET B 1 249 ? 29.33900 84.74200 10.59500 1.000 47.36000 232 MET B C 1
ATOM 4407 O O . MET B 1 249 ? 28.91200 84.59300 9.45400 1.000 50.95000 232 MET B O 1
ATOM 4412 N N . VAL B 1 250 ? 28.59700 84.48200 11.66500 1.000 50.38000 233 VAL B N 1
ATOM 4413 C CA . VAL B 1 250 ? 27.24600 83.95100 11.57400 1.000 47.96000 233 VAL B CA 1
ATOM 4414 C C . VAL B 1 250 ? 26.33400 84.72600 12.50900 1.000 49.43000 233 VAL B C 1
ATOM 4415 O O . VAL B 1 250 ? 26.77700 85.42000 13.42700 1.000 48.03000 233 VAL B O 1
ATOM 4419 N N . VAL B 1 251 ? 25.04300 84.58500 12.25700 1.000 45.34000 234 VAL B N 1
ATOM 4420 C CA . VAL B 1 251 ? 23.99600 84.91600 13.20300 1.000 40.80000 234 VAL B CA 1
ATOM 4421 C C . VAL B 1 251 ? 23.15000 83.66800 13.36600 1.000 41.39000 234 VAL B C 1
ATOM 4422 O O . VAL B 1 251 ? 22.91000 82.95100 12.38900 1.000 43.93000 234 VAL B O 1
ATOM 4426 N N . ASP B 1 252 ? 22.73600 83.38300 14.59600 1.000 42.63000 235 ASP B N 1
ATOM 4427 C CA . ASP B 1 252 ? 21.80700 82.28700 14.83300 1.000 44.44000 235 ASP B CA 1
ATOM 4428 C C . ASP B 1 252 ? 20.43900 82.64500 14.25500 1.000 45.10000 235 ASP B C 1
ATOM 4429 O O . ASP B 1 252 ? 20.04500 83.81500 14.22900 1.000 42.74000 235 ASP B O 1
ATOM 4434 N N . ALA B 1 253 ? 19.71400 81.62900 13.75800 1.000 42.34000 236 ALA B N 1
ATOM 4435 C CA . ALA B 1 253 ? 18.52400 81.93800 12.96100 1.000 45.07000 236 ALA B CA 1
ATOM 4436 C C . ALA B 1 253 ? 17.45600 82.68400 13.75700 1.000 47.77000 236 ALA B C 1
ATOM 4437 O O . ALA B 1 253 ? 16.93500 83.69700 13.24600 1.000 44.88000 236 ALA B O 1
ATOM 4439 N N . PRO B 1 254 ? 17.08300 82.27000 14.98300 1.000 46.38000 237 PRO B N 1
ATOM 4440 C CA . PRO B 1 254 ? 16.02300 83.01600 15.69700 1.000 42.36000 237 PRO B CA 1
ATOM 4441 C C . PRO B 1 254 ? 16.45000 84.42100 16.04400 1.000 40.71000 237 PRO B C 1
ATOM 4442 O O . PRO B 1 254 ? 15.63400 85.35500 16.01200 1.000 37.49000 237 PRO B O 1
ATOM 4446 N N . VAL B 1 255 ? 17.73400 84.60000 16.33800 1.000 41.29000 238 VAL B N 1
ATOM 4447 C CA . VAL B 1 255 ? 18.25600 85.93400 16.60300 1.000 41.25000 238 VAL B CA 1
ATOM 4448 C C . VAL B 1 255 ? 18.06300 86.82000 15.39100 1.000 45.46000 238 VAL B C 1
ATOM 4449 O O . VAL B 1 255 ? 17.67200 87.99200 15.51200 1.000 46.48000 238 VAL B O 1
ATOM 4453 N N . LEU B 1 256 ? 18.33500 86.26400 14.19700 1.000 43.76000 239 LEU B N 1
ATOM 4454 C CA . LEU B 1 256 ? 18.15000 86.99800 12.95600 1.000 38.14000 239 LEU B CA 1
ATOM 4455 C C . LEU B 1 256 ? 16.69900 87.37400 12.74000 1.000 40.29000 239 LEU B C 1
ATOM 4456 O O . LEU B 1 256 ? 16.40700 88.50300 12.31900 1.000 41.97000 239 LEU B O 1
ATOM 4461 N N . VAL B 1 257 ? 15.77400 86.43900 12.99700 1.000 39.02000 240 VAL B N 1
ATOM 4462 C CA . VAL B 1 257 ? 14.35500 86.75800 12.84900 1.000 36.93000 240 VAL B CA 1
ATOM 4463 C C . VAL B 1 257 ? 13.98200 87.96400 13.71000 1.000 40.93000 240 VAL B C 1
ATOM 4464 O O . VAL B 1 257 ? 13.33300 88.90700 13.23200 1.000 36.85000 240 VAL B O 1
ATOM 4468 N N . VAL B 1 258 ? 14.39900 87.95300 14.99200 1.000 41.62000 241 VAL B N 1
ATOM 4469 C CA . VAL B 1 258 ? 14.02600 89.01100 15.93300 1.000 39.03000 241 VAL B CA 1
ATOM 4470 C C . VAL B 1 258 ? 14.56500 90.35300 15.45700 1.000 37.36000 241 VAL B C 1
ATOM 4471 O O . VAL B 1 258 ? 13.83700 91.35400 15.40900 1.000 39.45000 241 VAL B O 1
ATOM 4475 N N . GLU B 1 259 ? 15.84600 90.39900 15.08600 1.000 39.14000 242 GLU B N 1
ATOM 4476 C CA . GLU B 1 259 ? 16.41000 91.64900 14.57200 1.000 40.37000 242 GLU B CA 1
ATOM 4477 C C . GLU B 1 259 ? 15.67900 92.13200 13.32500 1.000 44.43000 242 GLU B C 1
ATOM 4478 O O . GLU B 1 259 ? 15.53500 93.34300 13.11300 1.000 47.82000 242 GLU B O 1
ATOM 4484 N N . ALA B 1 260 ? 15.22600 91.20300 12.47100 1.000 44.12000 243 ALA B N 1
ATOM 4485 C CA . ALA B 1 260 ? 14.56300 91.60200 11.23300 1.000 44.77000 243 ALA B CA 1
ATOM 4486 C C . ALA B 1 260 ? 13.19200 92.20900 11.52000 1.000 42.15000 243 ALA B C 1
ATOM 4487 O O . ALA B 1 260 ? 12.83800 93.24600 10.95300 1.000 39.54000 243 ALA B O 1
ATOM 4489 N N . ILE B 1 261 ? 12.41100 91.56400 12.40000 1.000 42.64000 244 ILE B N 1
ATOM 4490 C CA . ILE B 1 261 ? 11.12200 92.10100 12.84300 1.000 42.96000 244 ILE B CA 1
ATOM 4491 C C . ILE B 1 261 ? 11.29700 93.48300 13.47900 1.000 44.03000 244 ILE B C 1
ATOM 4492 O O . ILE B 1 261 ? 10.54500 94.42600 13.18500 1.000 37.27000 244 ILE B O 1
ATOM 4497 N N . GLU B 1 262 ? 12.29300 93.62400 14.36700 1.000 39.71000 245 GLU B N 1
ATOM 4498 C CA . GLU B 1 262 ? 12.58600 94.94000 14.93400 1.000 41.38000 245 GLU B CA 1
ATOM 4499 C C . GLU B 1 262 ? 12.91700 95.95600 13.84000 1.000 46.62000 245 GLU B C 1
ATOM 4500 O O . GLU B 1 262 ? 12.50800 97.12400 13.91900 1.000 46.10000 245 GLU B O 1
ATOM 4506 N N . THR B 1 263 ? 13.62200 95.52400 12.78500 1.000 48.05000 246 THR B N 1
ATOM 4507 C CA . THR B 1 263 ? 13.98200 96.45200 11.71200 1.000 41.57000 246 THR B CA 1
ATOM 4508 C C . THR B 1 263 ? 12.75100 96.87800 10.90800 1.000 42.90000 246 THR B C 1
ATOM 4509 O O . THR B 1 263 ? 12.60700 98.05400 10.55800 1.000 41.46000 246 THR B O 1
ATOM 4513 N N . VAL B 1 264 ? 11.84500 95.94700 10.61800 1.000 38.92000 247 VAL B N 1
ATOM 4514 C CA . VAL B 1 264 ? 10.56100 96.34100 10.05300 1.000 38.80000 247 VAL B CA 1
ATOM 4515 C C . VAL B 1 264 ? 9.94100 97.44800 10.89000 1.000 44.73000 247 VAL B C 1
ATOM 4516 O O . VAL B 1 264 ? 9.56700 98.49900 10.36800 1.000 44.79000 247 VAL B O 1
ATOM 4520 N N . PHE B 1 265 ? 9.85200 97.23500 12.21500 1.000 49.83000 248 PHE B N 1
ATOM 4521 C CA . PHE B 1 265 ? 9.19200 98.20000 13.09600 1.000 44.14000 248 PHE B CA 1
ATOM 4522 C C . PHE B 1 265 ? 9.87700 99.55800 13.03700 1.000 45.13000 248 PHE B C 1
ATOM 4523 O O . PHE B 1 265 ? 9.22800 100.58200 12.79900 1.000 43.38000 248 PHE B O 1
ATOM 4531 N N . LYS B 1 266 ? 11.19600 99.58200 13.23400 1.000 45.69000 249 LYS B N 1
ATOM 4532 C CA . LYS B 1 266 ? 11.90300 100.85600 13.28800 1.000 51.43000 249 LYS B CA 1
ATOM 4533 C C . LYS B 1 266 ? 11.82000 101.59500 11.95400 1.000 54.82000 249 LYS B C 1
ATOM 4534 O O . LYS B 1 266 ? 11.58900 102.81400 11.92500 1.000 56.21000 249 LYS B O 1
ATOM 4540 N N . VAL B 1 267 ? 11.94900 100.86900 10.83600 1.000 50.33000 250 VAL B N 1
ATOM 4541 C CA . VAL B 1 267 ? 11.92500 101.50800 9.52200 1.000 47.47000 250 VAL B CA 1
ATOM 4542 C C . VAL B 1 267 ? 10.54300 102.06800 9.22000 1.000 54.02000 250 VAL B C 1
ATOM 4543 O O . VAL B 1 267 ? 10.40900 103.23200 8.82300 1.000 61.84000 250 VAL B O 1
ATOM 4547 N N . ILE B 1 268 ? 9.49700 101.25100 9.37600 1.000 50.54000 251 ILE B N 1
ATOM 4548 C CA . ILE B 1 268 ? 8.14600 101.74200 9.11300 1.000 55.40000 251 ILE B CA 1
ATOM 4549 C C . ILE B 1 268 ? 7.79600 102.88200 10.06100 1.000 60.53000 251 ILE B C 1
ATOM 4550 O O . ILE B 1 268 ? 7.16600 103.86700 9.66100 1.000 66.40000 251 ILE B O 1
ATOM 4555 N N . SER B 1 269 ? 8.20500 102.78000 11.32500 1.000 58.56000 252 SER B N 1
ATOM 4556 C CA . SER B 1 269 ? 7.86500 103.82800 12.28500 1.000 64.46000 252 SER B CA 1
ATOM 4557 C C . SER B 1 269 ? 8.50000 105.15800 11.88100 1.000 66.64000 252 SER B C 1
ATOM 4558 O O . SER B 1 269 ? 7.81400 106.18000 11.76100 1.000 67.62000 252 SER B O 1
ATOM 4561 N N . SER B 1 270 ? 9.81200 105.15100 11.62600 1.000 63.79000 253 SER B N 1
ATOM 4562 C CA . SER B 1 270 ? 10.51200 106.37300 11.23600 1.000 66.37000 253 SER B CA 1
ATOM 4563 C C . SER B 1 270 ? 9.95000 106.95900 9.94400 1.000 72.61000 253 SER B C 1
ATOM 4564 O O . SER B 1 270 ? 9.81700 108.18100 9.81800 1.000 76.16000 253 SER B O 1
ATOM 4567 N N . GLN B 1 271 ? 9.63000 106.10700 8.96400 1.000 72.88000 254 GLN B N 1
ATOM 4568 C CA . GLN B 1 271 ? 9.04400 106.58800 7.71600 1.000 74.82000 254 GLN B CA 1
ATOM 4569 C C . GLN B 1 271 ? 7.72300 107.30800 7.93600 1.000 76.70000 254 GLN B C 1
ATOM 4570 O O . GLN B 1 271 ? 7.30900 108.09500 7.08200 1.000 81.83000 254 GLN B O 1
ATOM 4576 N N . ILE B 1 272 ? 7.06400 107.06600 9.06700 1.000 79.95000 255 ILE B N 1
ATOM 4577 C CA . ILE B 1 272 ? 5.82200 107.76200 9.38200 1.000 81.55000 255 ILE B CA 1
ATOM 4578 C C . ILE B 1 272 ? 6.11400 109.19600 9.81800 1.000 85.77000 255 ILE B C 1
ATOM 4579 O O . ILE B 1 272 ? 5.47800 110.14600 9.34300 1.000 91.23000 255 ILE B O 1
ATOM 4584 N N . GLY B 1 273 ? 7.10100 109.37900 10.69300 1.000 81.52000 256 GLY B N 1
ATOM 4585 C CA . GLY B 1 273 ? 7.51800 110.71300 11.09600 1.000 83.45000 256 GLY B CA 1
ATOM 4586 C C . GLY B 1 273 ? 8.49000 110.73000 12.26000 1.000 90.32000 256 GLY B C 1
ATOM 4587 O O . GLY B 1 273 ? 8.23700 111.37600 13.27900 1.000 96.44000 256 GLY B O 1
ATOM 4588 N N . PRO B 1 294 ? 13.88900 105.79400 18.21000 1.000 104.37000 277 PRO B N 1
ATOM 4589 C CA . PRO B 1 294 ? 12.56200 106.02700 18.79800 1.000 97.80000 277 PRO B CA 1
ATOM 4590 C C . PRO B 1 294 ? 11.41600 105.41000 17.96800 1.000 97.52000 277 PRO B C 1
ATOM 4591 O O . PRO B 1 294 ? 11.10200 105.94300 16.89200 1.000 97.39000 277 PRO B O 1
ATOM 4595 N N . ILE B 1 295 ? 10.80100 104.31000 18.44800 1.000 91.08000 278 ILE B N 1
ATOM 4596 C CA . ILE B 1 295 ? 9.74000 103.61600 17.70500 1.000 84.24000 278 ILE B CA 1
ATOM 4597 C C . ILE B 1 295 ? 8.38800 104.19800 18.09500 1.000 78.27000 278 ILE B C 1
ATOM 4598 O O . ILE B 1 295 ? 8.08800 104.36100 19.28600 1.000 80.49000 278 ILE B O 1
ATOM 4603 N N . ASN B 1 296 ? 7.56000 104.48500 17.09300 1.000 76.11000 279 ASN B N 1
ATOM 4604 C CA . ASN B 1 296 ? 6.23000 105.04500 17.32300 1.000 75.05000 279 ASN B CA 1
ATOM 4605 C C . ASN B 1 296 ? 5.22900 103.89400 17.36700 1.000 71.60000 279 ASN B C 1
ATOM 4606 O O . ASN B 1 296 ? 4.58800 103.55200 16.36800 1.000 72.57000 279 ASN B O 1
ATOM 4611 N N . VAL B 1 297 ? 5.05500 103.33200 18.56800 1.000 69.46000 280 VAL B N 1
ATOM 4612 C CA . VAL B 1 297 ? 4.25700 102.11900 18.74700 1.000 66.15000 280 VAL B CA 1
ATOM 4613 C C . VAL B 1 297 ? 2.79500 102.36100 18.38800 1.000 68.19000 280 VAL B C 1
ATOM 4614 O O . VAL B 1 297 ? 2.13700 101.48700 17.81500 1.000 67.61000 280 VAL B O 1
ATOM 4618 N N . ASP B 1 298 ? 2.25100 103.53500 18.73000 1.000 72.99000 281 ASP B N 1
ATOM 4619 C CA . ASP B 1 298 ? 0.82500 103.76400 18.48800 1.000 73.85000 281 ASP B CA 1
ATOM 4620 C C . ASP B 1 298 ? 0.49500 103.83800 17.00200 1.000 70.10000 281 ASP B C 1
ATOM 4621 O O . ASP B 1 298 ? -0.60200 103.44000 16.59500 1.000 68.44000 281 ASP B O 1
ATOM 4626 N N . ALA B 1 299 ? 1.41200 104.35000 16.18000 1.000 69.16000 282 ALA B N 1
ATOM 4627 C CA . ALA B 1 299 ? 1.11000 104.49400 14.76100 1.000 64.24000 282 ALA B CA 1
ATOM 4628 C C . ALA B 1 299 ? 1.20500 103.15900 14.03600 1.000 65.72000 282 ALA B C 1
ATOM 4629 O O . ALA B 1 299 ? 0.41800 102.88800 13.12200 1.000 64.13000 282 ALA B O 1
ATOM 4631 N N . ILE B 1 300 ? 2.15100 102.30300 14.42800 1.000 59.10000 283 ILE B N 1
ATOM 4632 C CA . ILE B 1 300 ? 2.36400 101.06700 13.69300 1.000 57.39000 283 ILE B CA 1
ATOM 4633 C C . ILE B 1 300 ? 1.63700 99.88300 14.31200 1.000 54.86000 283 ILE B C 1
ATOM 4634 O O . ILE B 1 300 ? 1.51000 98.83800 13.65700 1.000 55.25000 283 ILE B O 1
ATOM 4639 N N . LYS B 1 301 ? 1.12200 100.01900 15.52300 1.000 55.51000 284 LYS B N 1
ATOM 4640 C CA . LYS B 1 301 ? 0.49800 98.87800 16.18500 1.000 54.14000 284 LYS B CA 1
ATOM 4641 C C . LYS B 1 301 ? -0.68300 98.30400 15.41100 1.000 51.49000 284 LYS B C 1
ATOM 4642 O O . LYS B 1 301 ? -0.82300 97.06700 15.38700 1.000 47.30000 284 LYS B O 1
ATOM 4648 N N . PRO B 1 302 ? -1.56000 99.09600 14.78900 1.000 50.77000 285 PRO B N 1
ATOM 4649 C CA . PRO B 1 302 ? -2.67300 98.47500 14.04500 1.000 50.16000 285 PRO B CA 1
ATOM 4650 C C . PRO B 1 302 ? -2.23900 97.71200 12.78900 1.000 53.34000 285 PRO B C 1
ATOM 4651 O O . PRO B 1 302 ? -2.91300 96.74100 12.40900 1.000 48.87000 285 PRO B O 1
ATOM 4655 N N . ILE B 1 303 ? -1.13300 98.09300 12.13900 1.000 45.21000 286 ILE B N 1
ATOM 4656 C CA . ILE B 1 303 ? -0.63200 97.25100 11.05800 1.000 50.21000 286 ILE B CA 1
ATOM 4657 C C . ILE B 1 303 ? 0.18500 96.08600 11.60600 1.000 46.84000 286 ILE B C 1
ATOM 4658 O O . ILE B 1 303 ? -0.03700 94.93000 11.22400 1.000 45.34000 286 ILE B O 1
ATOM 4663 N N . PHE B 1 304 ? 1.13300 96.35700 12.50400 1.000 45.12000 287 PHE B N 1
ATOM 4664 C CA . PHE B 1 304 ? 2.15000 95.36800 12.84000 1.000 43.34000 287 PHE B CA 1
ATOM 4665 C C . PHE B 1 304 ? 1.96200 94.71400 14.19100 1.000 45.79000 287 PHE B C 1
ATOM 4666 O O . PHE B 1 304 ? 2.72100 93.79600 14.52200 1.000 47.27000 287 PHE B O 1
ATOM 4674 N N . GLY B 1 305 ? 0.97800 95.13900 14.97100 1.000 47.77000 288 GLY B N 1
ATOM 4675 C CA . GLY B 1 305 ? 0.56800 94.40100 16.14900 1.000 48.02000 288 GLY B CA 1
ATOM 4676 C C . GLY B 1 305 ? 1.20300 94.91300 17.42900 1.000 46.63000 288 GLY B C 1
ATOM 4677 O O . GLY B 1 305 ? 2.12500 95.73700 17.43200 1.000 43.99000 288 GLY B O 1
ATOM 4678 N N . GLU B 1 306 ? 0.68400 94.37300 18.54500 1.000 41.64000 289 GLU B N 1
ATOM 4679 C CA . GLU B 1 306 ? 1.10000 94.83300 19.87400 1.000 47.29000 289 GLU B CA 1
ATOM 4680 C C . GLU B 1 306 ? 2.56800 94.56500 20.16400 1.000 43.25000 289 GLU B C 1
ATOM 4681 O O . GLU B 1 306 ? 3.19500 95.33600 20.89500 1.000 42.51000 289 GLU B O 1
ATOM 4687 N N . TRP B 1 307 ? 3.13700 93.48800 19.61700 1.000 40.29000 290 TRP B N 1
ATOM 4688 C CA . TRP B 1 307 ? 4.53600 93.18300 19.88900 1.000 36.51000 290 TRP B CA 1
ATOM 4689 C C . TRP B 1 307 ? 5.47600 94.23500 19.29000 1.000 39.75000 290 TRP B C 1
ATOM 4690 O O . TRP B 1 307 ? 6.70400 94.13700 19.42900 1.000 38.79000 290 TRP B O 1
ATOM 4701 N N . THR B 1 308 ? 4.92300 95.26800 18.64900 1.000 39.31000 291 THR B N 1
ATOM 4702 C CA . THR B 1 308 ? 5.77900 96.38100 18.27000 1.000 41.22000 291 THR B CA 1
ATOM 4703 C C . THR B 1 308 ? 6.35500 97.07400 19.47600 1.000 41.10000 291 THR B C 1
ATOM 4704 O O . THR B 1 308 ? 7.36300 97.77300 19.34500 1.000 45.33000 291 THR B O 1
ATOM 4708 N N . ALA B 1 309 ? 5.73000 96.90800 20.64500 1.000 46.53000 292 ALA B N 1
ATOM 4709 C CA . ALA B 1 309 ? 6.18500 97.54500 21.87600 1.000 44.60000 292 ALA B CA 1
ATOM 4710 C C . ALA B 1 309 ? 7.09000 96.65800 22.72100 1.000 41.79000 292 ALA B C 1
ATOM 4711 O O . ALA B 1 309 ? 7.64800 97.15600 23.71200 1.000 41.53000 292 ALA B O 1
ATOM 4713 N N . TRP B 1 310 ? 7.23700 95.37300 22.36400 1.000 34.56000 293 TRP B N 1
ATOM 4714 C CA . TRP B 1 310 ? 7.95400 94.40700 23.19100 1.000 37.93000 293 TRP B CA 1
ATOM 4715 C C . TRP B 1 310 ? 9.46200 94.61900 23.12800 1.000 38.81000 293 TRP B C 1
ATOM 4716 O O . TRP B 1 310 ? 10.00100 95.24500 22.21600 1.000 42.56000 293 TRP B O 1
ATOM 4727 N N . SER B 1 311 ? 10.15200 94.05000 24.10000 1.000 43.19000 294 SER B N 1
ATOM 4728 C CA . SER B 1 311 ? 11.60100 94.08100 24.06500 1.000 44.21000 294 SER B CA 1
ATOM 4729 C C . SER B 1 311 ? 12.12200 92.99400 23.12800 1.000 43.32000 294 SER B C 1
ATOM 4730 O O . SER B 1 311 ? 11.39800 92.06900 22.75900 1.000 42.49000 294 SER B O 1
ATOM 4733 N N . SER B 1 312 ? 13.40900 93.08400 22.78000 1.000 41.35000 295 SER B N 1
ATOM 4734 C CA . SER B 1 312 ? 14.02400 92.01500 21.99700 1.000 43.72000 295 SER B CA 1
ATOM 4735 C C . SER B 1 312 ? 13.86500 90.66500 22.68300 1.000 45.59000 295 SER B C 1
ATOM 4736 O O . SER B 1 312 ? 13.60900 89.65100 22.01800 1.000 47.79000 295 SER B O 1
ATOM 4739 N N . GLU B 1 313 ? 13.97700 90.63600 24.01700 1.000 43.76000 296 GLU B N 1
ATOM 4740 C CA . GLU B 1 313 ? 13.95300 89.36900 24.74700 1.000 45.80000 296 GLU B CA 1
ATOM 4741 C C . GLU B 1 313 ? 12.55800 88.76600 24.73900 1.000 45.15000 296 GLU B C 1
ATOM 4742 O O . GLU B 1 313 ? 12.40600 87.54100 24.63600 1.000 41.57000 296 GLU B O 1
ATOM 4748 N N . GLU B 1 314 ? 11.52500 89.61100 24.84100 1.000 42.39000 297 GLU B N 1
ATOM 4749 C CA . GLU B 1 314 ? 10.15700 89.11100 24.74100 1.000 43.98000 297 GLU B CA 1
ATOM 4750 C C . GLU B 1 314 ? 9.89300 88.52700 23.35000 1.000 43.08000 297 GLU B C 1
ATOM 4751 O O . GLU B 1 314 ? 9.33100 87.42900 23.22200 1.000 40.44000 297 GLU B O 1
ATOM 4757 N N . LEU B 1 315 ? 10.29300 89.24400 22.29200 1.000 40.92000 298 LEU B N 1
ATOM 4758 C CA . LEU B 1 315 ? 10.14300 88.70300 20.94000 1.000 40.03000 298 LEU B CA 1
ATOM 4759 C C . LEU B 1 315 ? 10.86900 87.37100 20.82900 1.000 41.06000 298 LEU B C 1
ATOM 4760 O O . LEU B 1 315 ? 10.30700 86.36200 20.38100 1.000 36.89000 298 LEU B O 1
ATOM 4765 N N . HIS B 1 316 ? 12.10800 87.33500 21.30000 1.000 39.20000 299 HIS B N 1
ATOM 4766 C CA . HIS B 1 316 ? 12.85600 86.10300 21.19600 1.000 42.13000 299 HIS B CA 1
ATOM 4767 C C . HIS B 1 316 ? 12.22200 84.98100 22.00900 1.000 43.02000 299 HIS B C 1
ATOM 4768 O O . HIS B 1 316 ? 12.32400 83.81300 21.62300 1.000 48.81000 299 HIS B O 1
ATOM 4775 N N . ALA B 1 317 ? 11.53000 85.30100 23.10400 1.000 42.07000 300 ALA B N 1
ATOM 4776 C CA . ALA B 1 317 ? 10.93700 84.23400 23.91200 1.000 42.09000 300 ALA B CA 1
ATOM 4777 C C . ALA B 1 317 ? 9.72600 83.61900 23.21300 1.000 42.14000 300 ALA B C 1
ATOM 4778 O O . ALA B 1 317 ? 9.54800 82.39300 23.22800 1.000 46.06000 300 ALA B O 1
ATOM 4780 N N . LEU B 1 318 ? 8.88000 84.45200 22.59900 1.000 37.40000 301 LEU B N 1
ATOM 4781 C CA . LEU B 1 318 ? 7.75400 83.93600 21.82600 1.000 40.08000 301 LEU B CA 1
ATOM 4782 C C . LEU B 1 318 ? 8.22500 83.06300 20.66100 1.000 44.11000 301 LEU B C 1
ATOM 4783 O O . LEU B 1 318 ? 7.68200 81.97000 20.43900 1.000 42.86000 301 LEU B O 1
ATOM 4788 N N . LEU B 1 319 ? 9.23600 83.52400 19.89900 1.000 38.70000 302 LEU B N 1
ATOM 4789 C CA . LEU B 1 319 ? 9.74300 82.69800 18.79400 1.000 44.55000 302 LEU B CA 1
ATOM 4790 C C . LEU B 1 319 ? 10.29200 81.37900 19.31900 1.000 47.16000 302 LEU B C 1
ATOM 4791 O O . LEU B 1 319 ? 10.06900 80.31500 18.72200 1.000 45.23000 302 LEU B O 1
ATOM 4796 N N . ASP B 1 320 ? 10.99900 81.42800 20.45200 1.000 44.84000 303 ASP B N 1
ATOM 4797 C CA . ASP B 1 320 ? 11.54900 80.20700 21.02300 1.000 44.41000 303 ASP B CA 1
ATOM 4798 C C . ASP B 1 320 ? 10.44900 79.23200 21.42000 1.000 47.01000 303 ASP B C 1
ATOM 4799 O O . ASP B 1 320 ? 10.64900 78.01300 21.39800 1.000 44.82000 303 ASP B O 1
ATOM 4804 N N . GLU B 1 321 ? 9.27100 79.74900 21.75400 1.000 49.09000 304 GLU B N 1
ATOM 4805 C CA . GLU B 1 321 ? 8.17000 78.89400 22.16800 1.000 46.32000 304 GLU B CA 1
ATOM 4806 C C . GLU B 1 321 ? 7.44000 78.28600 20.97100 1.000 47.88000 304 GLU B C 1
ATOM 4807 O O . GLU B 1 321 ? 7.05800 77.11200 21.02700 1.000 50.67000 304 GLU B O 1
ATOM 4813 N N . VAL B 1 322 ? 7.26600 79.03900 19.86900 1.000 47.59000 305 VAL B N 1
ATOM 4814 C CA . VAL B 1 322 ? 6.39400 78.58100 18.77800 1.000 45.62000 305 VAL B CA 1
ATOM 4815 C C . VAL B 1 322 ? 7.13300 78.01400 17.56600 1.000 42.80000 305 VAL B C 1
ATOM 4816 O O . VAL B 1 322 ? 6.58400 77.15500 16.86900 1.000 47.77000 305 VAL B O 1
ATOM 4820 N N . LEU B 1 323 ? 8.35100 78.47600 17.27700 1.000 41.45000 306 LEU B N 1
ATOM 4821 C CA . LEU B 1 323 ? 9.05800 77.95200 16.10900 1.000 43.73000 306 LEU B CA 1
ATOM 4822 C C . LEU B 1 323 ? 9.46600 76.49800 16.33400 1.000 39.69000 306 LEU B C 1
ATOM 4823 O O . LEU B 1 323 ? 9.71900 76.08600 17.46000 1.000 46.53000 306 LEU B O 1
ATOM 4828 N N . PRO B 1 324 ? 9.53300 75.70000 15.27600 1.000 49.03000 307 PRO B N 1
ATOM 4829 C CA . PRO B 1 324 ? 10.06500 74.33900 15.40100 1.000 47.81000 307 PRO B CA 1
ATOM 4830 C C . PRO B 1 324 ? 11.47300 74.35700 15.97100 1.000 46.13000 307 PRO B C 1
ATOM 4831 O O . PRO B 1 324 ? 12.28000 75.23000 15.61600 1.000 47.84000 307 PRO B O 1
ATOM 4835 N N . PRO B 1 325 ? 11.78500 73.42600 16.87400 1.000 46.74000 308 PRO B N 1
ATOM 4836 C CA . PRO B 1 325 ? 13.13800 73.36700 17.46900 1.000 44.91000 308 PRO B CA 1
ATOM 4837 C C . PRO B 1 325 ? 14.28500 73.42300 16.47900 1.000 49.27000 308 PRO B C 1
ATOM 4838 O O . PRO B 1 325 ? 15.36800 73.91600 16.82700 1.000 53.05000 308 PRO B O 1
ATOM 4842 N N . ARG B 1 326 ? 14.09000 72.93300 15.25300 1.000 48.00000 309 ARG B N 1
ATOM 4843 C CA . ARG B 1 326 ? 15.19300 72.87100 14.31300 1.000 43.95000 309 ARG B CA 1
ATOM 4844 C C . ARG B 1 326 ? 15.77900 74.24300 13.99400 1.000 45.43000 309 ARG B C 1
ATOM 4845 O O . ARG B 1 326 ? 16.94900 74.31600 13.61200 1.000 47.74000 309 ARG B O 1
ATOM 4853 N N . HIS B 1 327 ? 15.01500 75.32800 14.15000 1.000 43.30000 310 HIS B N 1
ATOM 4854 C CA . HIS B 1 327 ? 15.59400 76.66500 14.00700 1.000 45.77000 310 HIS B CA 1
ATOM 4855 C C . HIS B 1 327 ? 16.84500 76.84700 14.85700 1.000 51.59000 310 HIS B C 1
ATOM 4856 O O . HIS B 1 327 ? 17.78700 77.54300 14.45200 1.000 50.36000 310 HIS B O 1
ATOM 4863 N N . GLN B 1 328 ? 16.86700 76.24600 16.05200 1.000 54.24000 311 GLN B N 1
ATOM 4864 C CA . GLN B 1 328 ? 18.05400 76.33800 16.89400 1.000 54.81000 311 GLN B CA 1
ATOM 4865 C C . GLN B 1 328 ? 19.29300 75.77900 16.21500 1.000 55.59000 311 GLN B C 1
ATOM 4866 O O . GLN B 1 328 ? 20.41100 76.16600 16.57200 1.000 60.41000 311 GLN B O 1
ATOM 4872 N N . GLN B 1 329 ? 19.12700 74.88000 15.25300 1.000 49.99000 312 GLN B N 1
ATOM 4873 C CA . GLN B 1 329 ? 20.25400 74.23800 14.60200 1.000 51.60000 312 GLN B CA 1
ATOM 4874 C C . GLN B 1 329 ? 20.64100 74.90500 13.28800 1.000 51.50000 312 GLN B C 1
ATOM 4875 O O . GLN B 1 329 ? 21.43900 74.33900 12.53700 1.000 54.60000 312 GLN B O 1
ATOM 4881 N N . LEU B 1 330 ? 20.09600 76.07900 12.98700 1.000 49.14000 313 LEU B N 1
ATOM 4882 C CA . LEU B 1 330 ? 20.37600 76.77600 11.73900 1.000 44.93000 313 LEU B CA 1
ATOM 4883 C C . LEU B 1 330 ? 21.26700 77.97600 12.00200 1.000 46.92000 313 LEU B C 1
ATOM 4884 O O . LEU B 1 330 ? 21.07400 78.70400 12.97800 1.000 54.27000 313 LEU B O 1
ATOM 4889 N N . PHE B 1 331 ? 22.24600 78.18400 11.13800 1.000 45.95000 314 PHE B N 1
ATOM 4890 C CA . PHE B 1 331 ? 23.00900 79.41700 11.17500 1.000 45.56000 314 PHE B CA 1
ATOM 4891 C C . PHE B 1 331 ? 22.81600 80.16800 9.86600 1.000 41.50000 314 PHE B C 1
ATOM 4892 O O . PHE B 1 331 ? 22.35200 79.61200 8.87400 1.000 42.06000 314 PHE B O 1
ATOM 4900 N N . VAL B 1 332 ? 23.18800 81.44000 9.89200 1.000 37.70000 315 VAL B N 1
ATOM 4901 C CA . VAL B 1 332 ? 22.93200 82.40700 8.83900 1.000 36.46000 315 VAL B CA 1
ATOM 4902 C C . VAL B 1 332 ? 24.27000 83.04600 8.51600 1.000 46.18000 315 VAL B C 1
ATOM 4903 O O . VAL B 1 332 ? 24.99800 83.43900 9.43600 1.000 43.68000 315 VAL B O 1
ATOM 4907 N N . THR B 1 333 ? 24.60900 83.15600 7.23100 1.000 41.22000 316 THR B N 1
ATOM 4908 C CA . THR B 1 333 ? 25.95200 83.60300 6.89600 1.000 42.31000 316 THR B CA 1
ATOM 4909 C C . THR B 1 333 ? 25.93300 84.16100 5.48200 1.000 46.84000 316 THR B C 1
ATOM 4910 O O . THR B 1 333 ? 25.03000 83.84000 4.69700 1.000 46.26000 316 THR B O 1
ATOM 4914 N N . PRO B 1 334 ? 26.88300 85.02900 5.13600 1.000 48.83000 317 PRO B N 1
ATOM 4915 C CA . PRO B 1 334 ? 26.87600 85.62200 3.78800 1.000 43.96000 317 PRO B CA 1
ATOM 4916 C C . PRO B 1 334 ? 27.14100 84.57800 2.71900 1.000 44.00000 317 PRO B C 1
ATOM 4917 O O . PRO B 1 334 ? 27.90200 83.62600 2.91900 1.000 46.00000 317 PRO B O 1
ATOM 4921 N N . LYS B 1 335 ? 26.48100 84.75900 1.57000 1.000 45.10000 318 LYS B N 1
ATOM 4922 C CA . LYS B 1 335 ? 26.70500 83.86800 0.43200 1.000 45.17000 318 LYS B CA 1
ATOM 4923 C C . LYS B 1 335 ? 28.15700 83.91200 -0.03700 1.000 48.37000 318 LYS B C 1
ATOM 4924 O O . LYS B 1 335 ? 28.65400 82.92900 -0.59600 1.000 47.97000 318 LYS B O 1
ATOM 4930 N N . GLU B 1 336 ? 28.85700 85.02600 0.20700 1.000 48.70000 319 GLU B N 1
ATOM 4931 C CA . GLU B 1 336 ? 30.25800 85.19000 -0.16600 1.000 50.82000 319 GLU B CA 1
ATOM 4932 C C . GLU B 1 336 ? 31.21300 84.82000 0.94400 1.000 45.05000 319 GLU B C 1
ATOM 4933 O O . GLU B 1 336 ? 32.34100 85.32400 0.97400 1.000 45.77000 319 GLU B O 1
ATOM 4939 N N . SER B 1 337 ? 30.78900 83.97000 1.86500 1.000 45.05000 320 SER B N 1
ATOM 4940 C CA . SER B 1 337 ? 31.56200 83.80800 3.07900 1.000 48.26000 320 SER B CA 1
ATOM 4941 C C . SER B 1 337 ? 32.84600 83.03100 2.84400 1.000 48.61000 320 SER B C 1
ATOM 4942 O O . SER B 1 337 ? 33.75800 83.11100 3.67100 1.000 50.60000 320 SER B O 1
ATOM 4945 N N . ASP B 1 338 ? 32.95600 82.28800 1.74100 1.000 48.41000 321 ASP B N 1
ATOM 4946 C CA . ASP B 1 338 ? 34.22700 81.62300 1.47800 1.000 46.58000 321 ASP B CA 1
ATOM 4947 C C . ASP B 1 338 ? 35.30300 82.64200 1.12100 1.000 45.89000 321 ASP B C 1
ATOM 4948 O O . ASP B 1 338 ? 36.45700 82.50400 1.54700 1.000 45.56000 321 ASP B O 1
ATOM 4953 N N . ALA B 1 339 ? 34.93500 83.69100 0.37700 1.000 46.26000 322 ALA B N 1
ATOM 4954 C CA . ALA B 1 339 ? 35.87600 84.76900 0.09100 1.000 45.12000 322 ALA B CA 1
ATOM 4955 C C . ALA B 1 339 ? 36.27300 85.50200 1.36300 1.000 52.50000 322 ALA B C 1
ATOM 4956 O O . ALA B 1 339 ? 37.45100 85.84000 1.55100 1.000 53.20000 322 ALA B O 1
ATOM 4958 N N . TRP B 1 340 ? 35.29900 85.74300 2.25400 1.000 49.80000 323 TRP B N 1
ATOM 4959 C CA . TRP B 1 340 ? 35.58100 86.39400 3.52800 1.000 48.47000 323 TRP B CA 1
ATOM 4960 C C . TRP B 1 340 ? 36.55900 85.58400 4.36100 1.000 48.81000 323 TRP B C 1
ATOM 4961 O O . TRP B 1 340 ? 37.44400 86.15700 5.00600 1.000 51.32000 323 TRP B O 1
ATOM 4972 N N . VAL B 1 341 ? 36.41100 84.25500 4.37700 1.000 44.45000 324 VAL B N 1
ATOM 4973 C CA . VAL B 1 341 ? 37.31200 83.42000 5.17100 1.000 46.99000 324 VAL B CA 1
ATOM 4974 C C . VAL B 1 341 ? 38.75000 83.61000 4.70900 1.000 50.77000 324 VAL B C 1
ATOM 4975 O O . VAL B 1 341 ? 39.66400 83.77600 5.52600 1.000 52.33000 324 VAL B O 1
ATOM 4979 N N . ILE B 1 342 ? 38.96500 83.58600 3.38700 1.000 49.03000 325 ILE B N 1
ATOM 4980 C CA . ILE B 1 342 ? 40.29600 83.80000 2.81700 1.000 51.78000 325 ILE B CA 1
ATOM 4981 C C . ILE B 1 342 ? 40.84800 85.15300 3.24700 1.000 50.51000 325 ILE B C 1
ATOM 4982 O O . ILE B 1 342 ? 41.94000 85.24300 3.81500 1.000 53.02000 325 ILE B O 1
ATOM 4987 N N . MET B 1 343 ? 40.10600 86.22800 2.96000 1.000 49.80000 326 MET B N 1
ATOM 4988 C CA . MET B 1 343 ? 40.56700 87.57700 3.28100 1.000 50.26000 326 MET B CA 1
ATOM 4989 C C . MET B 1 343 ? 40.93500 87.71500 4.75700 1.000 56.05000 326 MET B C 1
ATOM 4990 O O . MET B 1 343 ? 42.01700 88.21000 5.09100 1.000 59.62000 326 MET B O 1
ATOM 4995 N N . HIS B 1 344 ? 40.05000 87.27400 5.65900 1.000 53.93000 327 HIS B N 1
ATOM 4996 C CA . HIS B 1 344 ? 40.30800 87.43800 7.08700 1.000 51.34000 327 HIS B CA 1
ATOM 4997 C C . HIS B 1 344 ? 41.38400 86.49100 7.58000 1.000 56.14000 327 HIS B C 1
ATOM 4998 O O . HIS B 1 344 ? 42.11500 86.83200 8.52000 1.000 59.38000 327 HIS B O 1
ATOM 5005 N N . ALA B 1 345 ? 41.46700 85.28500 7.00600 1.000 52.67000 328 ALA B N 1
ATOM 5006 C CA . ALA B 1 345 ? 42.54300 84.38500 7.40400 1.000 54.96000 328 ALA B CA 1
ATOM 5007 C C . ALA B 1 345 ? 43.89300 84.97500 7.03300 1.000 58.46000 328 ALA B C 1
ATOM 5008 O O . ALA B 1 345 ? 44.86500 84.81700 7.77700 1.000 58.35000 328 ALA B O 1
ATOM 5010 N N . ASP B 1 346 ? 43.96300 85.67500 5.90200 1.000 56.47000 329 ASP B N 1
ATOM 5011 C CA . ASP B 1 346 ? 45.20200 86.34300 5.53100 1.000 59.19000 329 ASP B CA 1
ATOM 5012 C C . ASP B 1 346 ? 45.51200 87.48700 6.48700 1.000 58.73000 329 ASP B C 1
ATOM 5013 O O . ASP B 1 346 ? 46.64200 87.61800 6.96700 1.000 60.80000 329 ASP B O 1
ATOM 5018 N N . LEU B 1 347 ? 44.51300 88.32900 6.75900 1.000 57.74000 330 LEU B N 1
ATOM 5019 C CA . LEU B 1 347 ? 44.67100 89.45800 7.67000 1.000 57.85000 330 LEU B CA 1
ATOM 5020 C C . LEU B 1 347 ? 45.22300 89.02300 9.01600 1.000 56.62000 330 LEU B C 1
ATOM 5021 O O . LEU B 1 347 ? 46.24000 89.54200 9.48200 1.000 60.74000 330 LEU B O 1
ATOM 5026 N N . ILE B 1 348 ? 44.57500 88.04100 9.63700 1.000 54.45000 331 ILE B N 1
ATOM 5027 C CA . ILE B 1 348 ? 44.91900 87.64000 10.99600 1.000 58.67000 331 ILE B CA 1
ATOM 5028 C C . ILE B 1 348 ? 46.30800 87.01400 11.04800 1.000 59.49000 331 ILE B C 1
ATOM 5029 O O . ILE B 1 348 ? 47.08400 87.26600 11.97700 1.000 63.25000 331 ILE B O 1
ATOM 5034 N N . GLN B 1 349 ? 46.63600 86.17200 10.07300 1.000 55.96000 332 GLN B N 1
ATOM 5035 C CA . GLN B 1 349 ? 47.96000 85.56300 10.04600 1.000 59.58000 332 GLN B CA 1
ATOM 5036 C C . GLN B 1 349 ? 49.03900 86.63000 9.88500 1.000 63.08000 332 GLN B C 1
ATOM 5037 O O . GLN B 1 349 ? 50.07900 86.58800 10.55700 1.000 57.37000 332 GLN B O 1
ATOM 5043 N N . THR B 1 350 ? 48.79400 87.60000 8.99900 1.000 61.62000 333 THR B N 1
ATOM 5044 C CA . THR B 1 350 ? 49.74200 88.68200 8.76800 1.000 62.66000 333 THR B CA 1
ATOM 5045 C C . THR B 1 350 ? 49.93400 89.53400 10.01300 1.000 68.31000 333 THR B C 1
ATOM 5046 O O . THR B 1 350 ? 51.06500 89.90100 10.35400 1.000 71.79000 333 THR B O 1
ATOM 5050 N N . GLY B 1 351 ? 48.83800 89.87000 10.69600 1.000 66.21000 334 GLY B N 1
ATOM 5051 C CA . GLY B 1 351 ? 48.95500 90.63300 11.92300 1.000 64.43000 334 GLY B CA 1
ATOM 5052 C C . GLY B 1 351 ? 49.80300 89.92900 12.95800 1.000 63.62000 334 GLY B C 1
ATOM 5053 O O . GLY B 1 351 ? 50.76200 90.49800 13.47400 1.000 73.57000 334 GLY B O 1
ATOM 5054 N N . ILE B 1 352 ? 49.46900 88.67200 13.26400 1.000 59.12000 335 ILE B N 1
ATOM 5055 C CA . ILE B 1 352 ? 50.19600 87.93200 14.29500 1.000 63.67000 335 ILE B CA 1
ATOM 5056 C C . ILE B 1 352 ? 51.68200 87.86600 13.96600 1.000 68.59000 335 ILE B C 1
ATOM 5057 O O . ILE B 1 352 ? 52.53900 87.96500 14.85300 1.000 73.23000 335 ILE B O 1
ATOM 5062 N N . LEU B 1 353 ? 52.01100 87.69600 12.68900 1.000 68.71000 336 LEU B N 1
ATOM 5063 C CA . LEU B 1 353 ? 53.39500 87.46000 12.30400 1.000 72.23000 336 LEU B CA 1
ATOM 5064 C C . LEU B 1 353 ? 54.17900 88.76100 12.21900 1.000 78.28000 336 LEU B C 1
ATOM 5065 O O . LEU B 1 353 ? 55.32100 88.82000 12.68600 1.000 81.76000 336 LEU B O 1
ATOM 5070 N N . ASN B 1 354 ? 53.59000 89.80500 11.62100 1.000 74.13000 337 ASN B N 1
ATOM 5071 C CA . ASN B 1 354 ? 54.19600 91.13400 11.67500 1.000 73.95000 337 ASN B CA 1
ATOM 5072 C C . ASN B 1 354 ? 54.46400 91.55500 13.11700 1.000 83.23000 337 ASN B C 1
ATOM 5073 O O . ASN B 1 354 ? 55.55200 92.04100 13.44600 1.000 86.30000 337 ASN B O 1
ATOM 5078 N N . TRP B 1 355 ? 53.48100 91.35400 13.99700 1.000 80.40000 338 TRP B N 1
ATOM 5079 C CA . TRP B 1 355 ? 53.65100 91.71700 15.39700 1.000 78.08000 338 TRP B CA 1
ATOM 5080 C C . TRP B 1 355 ? 54.71500 90.85800 16.06900 1.000 81.21000 338 TRP B C 1
ATOM 5081 O O . TRP B 1 355 ? 55.48500 91.35400 16.89700 1.000 86.69000 338 TRP B O 1
ATOM 5092 N N . LEU B 1 356 ? 54.77600 89.56900 15.74100 1.000 79.95000 339 LEU B N 1
ATOM 5093 C CA . LEU B 1 356 ? 55.76700 88.71900 16.38900 1.000 78.66000 339 LEU B CA 1
ATOM 5094 C C . LEU B 1 356 ? 57.18100 89.12100 15.99100 1.000 83.01000 339 LEU B C 1
ATOM 5095 O O . LEU B 1 356 ? 58.06700 89.20500 16.84500 1.000 86.92000 339 LEU B O 1
ATOM 5100 N N . GLN B 1 357 ? 57.41700 89.39000 14.70600 1.000 83.44000 340 GLN B N 1
ATOM 5101 C CA . GLN B 1 357 ? 58.78800 89.66100 14.29300 1.000 87.79000 340 GLN B CA 1
ATOM 5102 C C . GLN B 1 357 ? 59.19800 91.10800 14.55400 1.000 89.18000 340 GLN B C 1
ATOM 5103 O O . GLN B 1 357 ? 60.38800 91.37600 14.75700 1.000 93.43000 340 GLN B O 1
ATOM 5109 N N . ASP B 1 358 ? 58.25200 92.04700 14.59100 1.000 87.42000 341 ASP B N 1
ATOM 5110 C CA . ASP B 1 358 ? 58.63500 93.42100 14.90500 1.000 88.60000 341 ASP B CA 1
ATOM 5111 C C . ASP B 1 358 ? 58.80400 93.64500 16.41200 1.000 91.16000 341 ASP B C 1
ATOM 5112 O O . ASP B 1 358 ? 59.78000 94.27200 16.83800 1.000 94.68000 341 ASP B O 1
ATOM 5117 N N . ASP B 1 359 ? 57.88900 93.13200 17.24100 1.000 87.77000 342 ASP B N 1
ATOM 5118 C CA . ASP B 1 359 ? 57.79600 93.55300 18.63800 1.000 89.02000 342 ASP B CA 1
ATOM 5119 C C . ASP B 1 359 ? 58.03700 92.45200 19.66200 1.000 90.10000 342 ASP B C 1
ATOM 5120 O O . ASP B 1 359 ? 57.91100 92.71300 20.86500 1.000 95.36000 342 ASP B O 1
ATOM 5125 N N . VAL B 1 360 ? 58.33400 91.22900 19.23500 1.000 86.40000 343 VAL B N 1
ATOM 5126 C CA . VAL B 1 360 ? 58.69500 90.16300 20.16500 1.000 87.46000 343 VAL B CA 1
ATOM 5127 C C . VAL B 1 360 ? 59.98500 89.46400 19.76900 1.000 90.00000 343 VAL B C 1
ATOM 5128 O O . VAL B 1 360 ? 60.67900 88.89600 20.63600 1.000 94.25000 343 VAL B O 1
ATOM 5132 N N . PHE B 1 361 ? 60.37600 89.52800 18.49900 1.000 88.43000 344 PHE B N 1
ATOM 5133 C CA . PHE B 1 361 ? 61.61300 88.95400 17.99300 1.000 90.47000 344 PHE B CA 1
ATOM 5134 C C . PHE B 1 361 ? 62.36000 90.03900 17.21400 1.000 94.71000 344 PHE B C 1
ATOM 5135 O O . PHE B 1 361 ? 62.37700 91.20100 17.63900 1.000 96.13000 344 PHE B O 1
ATOM 5143 N N . GLY B 1 362 ? 62.96900 89.68200 16.08200 1.000 95.20000 345 GLY B N 1
ATOM 5144 C CA . GLY B 1 362 ? 63.61700 90.64500 15.19500 1.000 96.76000 345 GLY B CA 1
ATOM 5145 C C . GLY B 1 362 ? 64.51800 91.70300 15.82100 1.000 99.95000 345 GLY B C 1
ATOM 5146 O O . GLY B 1 362 ? 65.20400 91.46700 16.82400 1.000 100.78000 345 GLY B O 1
#